Protein AF-0000000087712254 (afdb_homodimer)

Solvent-accessible surface area (backbone atoms only — not comparable to full-atom values): 21697 Å² total; per-residue (Å²): 133,68,44,26,31,34,38,36,30,29,42,37,65,86,37,57,53,51,75,35,58,58,51,34,36,50,79,42,80,48,72,35,73,93,77,46,25,26,42,35,31,36,40,22,70,47,82,65,52,58,65,54,40,65,71,26,87,42,35,74,44,71,76,46,76,45,76,54,97,73,36,28,36,37,35,32,30,32,42,21,80,86,30,69,67,42,52,44,53,74,66,67,44,48,76,56,44,41,36,32,46,71,20,24,42,33,41,30,33,37,43,41,70,82,52,44,62,58,50,53,54,56,49,48,74,49,22,50,72,74,46,78,47,75,43,81,47,73,92,75,72,52,81,64,52,72,66,23,47,49,43,48,52,47,38,67,72,56,32,45,48,40,87,78,56,71,41,53,66,57,60,56,10,56,75,72,69,48,52,47,68,57,40,50,51,36,41,35,50,40,46,42,40,45,50,51,35,42,69,73,56,41,98,116,134,67,42,25,31,34,38,35,31,29,43,38,65,85,36,59,54,51,75,34,59,57,50,35,36,52,79,42,77,47,74,35,73,94,75,46,25,25,40,37,31,33,39,23,68,47,83,63,52,58,66,55,40,66,70,26,87,43,34,74,44,71,77,48,76,46,76,54,96,74,36,29,37,36,35,32,30,30,42,21,82,86,30,69,68,42,53,43,53,75,66,67,43,49,76,55,45,40,37,32,46,71,19,24,42,34,41,31,32,36,42,40,70,84,51,46,61,58,52,51,55,57,47,48,73,48,22,51,71,74,45,78,46,75,44,80,49,74,93,75,73,53,80,63,51,72,66,23,45,50,45,48,52,47,35,68,71,55,31,45,50,40,86,78,56,72,40,54,66,58,58,55,11,57,75,73,70,46,50,47,67,56,41,52,50,35,40,36,50,39,47,40,37,46,50,54,34,42,69,74,55,41,98,115

Structure (mmCIF, N/CA/C/O backbone):
data_AF-0000000087712254-model_v1
#
loop_
_entity.id
_entity.type
_entity.pdbx_description
1 polymer 'Bacterio-opsin activator'
#
loop_
_atom_site.group_PDB
_atom_site.id
_atom_site.type_symbol
_atom_site.label_atom_id
_atom_site.label_alt_id
_atom_site.label_comp_id
_atom_site.label_asym_id
_atom_site.label_entity_id
_atom_site.label_seq_id
_atom_site.pdbx_PDB_ins_code
_atom_site.Cartn_x
_atom_site.Cartn_y
_atom_site.Cartn_z
_atom_site.occupancy
_atom_site.B_iso_or_equiv
_atom_site.auth_seq_id
_atom_site.auth_comp_id
_atom_site.auth_asym_id
_atom_site.auth_atom_id
_atom_site.pdbx_PDB_model_num
ATOM 1 N N . MET A 1 1 ? 10.984 2.244 -22.719 1 64.81 1 MET A N 1
ATOM 2 C CA . MET A 1 1 ? 9.648 2.781 -22.969 1 64.81 1 MET A CA 1
ATOM 3 C C . MET A 1 1 ? 9.031 3.336 -21.688 1 64.81 1 MET A C 1
ATOM 5 O O . MET A 1 1 ? 9.32 2.85 -20.594 1 64.81 1 MET A O 1
ATOM 9 N N . ALA A 1 2 ? 8.172 4.387 -21.719 1 84.12 2 ALA A N 1
ATOM 10 C CA . ALA A 1 2 ? 7.629 5.102 -20.578 1 84.12 2 ALA A CA 1
ATOM 11 C C . ALA A 1 2 ? 6.488 4.316 -19.938 1 84.12 2 ALA A C 1
ATOM 13 O O . ALA A 1 2 ? 5.684 3.695 -20.625 1 84.12 2 ALA A O 1
ATOM 14 N N . LEU A 1 3 ? 6.551 4.125 -18.641 1 92.25 3 LEU A N 1
ATOM 15 C CA . LEU A 1 3 ? 5.469 3.482 -17.906 1 92.25 3 LEU A CA 1
ATOM 16 C C . LEU A 1 3 ? 4.227 4.371 -17.891 1 92.25 3 LEU A C 1
ATOM 18 O O . LEU A 1 3 ? 4.336 5.598 -17.844 1 92.25 3 LEU A O 1
ATOM 22 N N . LYS A 1 4 ? 3.135 3.672 -18 1 96 4 LYS A N 1
ATOM 23 C CA . LYS A 1 4 ? 1.848 4.359 -17.953 1 96 4 LYS A CA 1
ATOM 24 C C . LYS A 1 4 ? 1.026 3.891 -16.75 1 96 4 LYS A C 1
ATOM 26 O O . LYS A 1 4 ? 0.985 2.695 -16.453 1 96 4 LYS A O 1
ATOM 31 N N . ARG A 1 5 ? 0.527 4.875 -16.094 1 96.31 5 ARG A N 1
ATOM 32 C CA . ARG A 1 5 ? -0.519 4.613 -15.109 1 96.31 5 ARG A CA 1
ATOM 33 C C . ARG A 1 5 ? -1.899 4.652 -15.75 1 96.31 5 ARG A C 1
ATOM 35 O O . ARG A 1 5 ? -2.275 5.648 -16.375 1 96.31 5 ARG A O 1
ATOM 42 N N . VAL A 1 6 ? -2.635 3.578 -15.602 1 97.62 6 VAL A N 1
ATOM 43 C CA . VAL A 1 6 ? -3.936 3.447 -16.25 1 97.62 6 VAL A CA 1
ATOM 44 C C . VAL A 1 6 ? -5.016 3.189 -15.203 1 97.62 6 VAL A C 1
ATOM 46 O O . VAL A 1 6 ? -4.828 2.371 -14.297 1 97.62 6 VAL A O 1
ATOM 49 N N . THR A 1 7 ? -6.043 3.934 -15.219 1 97.69 7 THR A N 1
ATOM 50 C CA . THR A 1 7 ? -7.242 3.645 -14.445 1 97.69 7 THR A CA 1
ATOM 51 C C . THR A 1 7 ? -8.398 3.254 -15.359 1 97.69 7 THR A C 1
ATOM 53 O O . THR A 1 7 ? -8.734 3.992 -16.281 1 97.69 7 THR A O 1
ATOM 56 N N . VAL A 1 8 ? -9.016 2.127 -15.078 1 98.44 8 VAL A N 1
ATOM 57 C CA . VAL A 1 8 ? -10.102 1.626 -15.906 1 98.44 8 VAL A CA 1
ATOM 58 C C . VAL A 1 8 ? -11.328 1.351 -15.047 1 98.44 8 VAL A C 1
ATOM 60 O O . VAL A 1 8 ? -11.219 0.774 -13.961 1 98.44 8 VAL A O 1
ATOM 63 N N . GLY A 1 9 ? -12.422 1.86 -15.445 1 97.69 9 GLY A N 1
ATOM 64 C CA . GLY A 1 9 ? -13.711 1.462 -14.891 1 97.69 9 GLY A CA 1
ATOM 65 C C . GLY A 1 9 ? -14.367 0.339 -15.672 1 97.69 9 GLY A C 1
ATOM 66 O O . GLY A 1 9 ? -14.445 0.39 -16.906 1 97.69 9 GLY A O 1
ATOM 67 N N . VAL A 1 10 ? -14.812 -0.698 -14.992 1 97.75 10 VAL A N 1
ATOM 68 C CA . VAL A 1 10 ? -15.398 -1.867 -15.641 1 97.75 10 VAL A CA 1
ATOM 69 C C . VAL A 1 10 ? -16.719 -2.225 -14.961 1 97.75 10 VAL A C 1
ATOM 71 O O . VAL A 1 10 ? -16.781 -2.34 -13.734 1 97.75 10 VAL A O 1
ATOM 74 N N . ARG A 1 11 ? -17.75 -2.293 -15.727 1 96.44 11 ARG A N 1
ATOM 75 C CA . ARG A 1 11 ? -18.969 -2.973 -15.273 1 96.44 11 ARG A CA 1
ATOM 76 C C . ARG A 1 11 ? -18.875 -4.477 -15.508 1 96.44 11 ARG A C 1
ATOM 78 O O . ARG A 1 11 ? -19.141 -4.953 -16.609 1 96.44 11 ARG A O 1
ATOM 85 N N . HIS A 1 12 ? -18.359 -5.137 -14.492 1 95.75 12 HIS A N 1
ATOM 86 C CA . HIS A 1 12 ? -18.031 -6.551 -14.578 1 95.75 12 HIS A CA 1
ATOM 87 C C . HIS A 1 12 ? -19.25 -7.426 -14.328 1 95.75 12 HIS A C 1
ATOM 89 O O . HIS A 1 12 ? -19.719 -7.547 -13.195 1 95.75 12 HIS A O 1
ATOM 95 N N . GLU A 1 13 ? -19.672 -8.023 -15.32 1 84.38 13 GLU A N 1
ATOM 96 C CA . GLU A 1 13 ? -20.875 -8.844 -15.25 1 84.38 13 GLU A CA 1
ATOM 97 C C . GLU A 1 13 ? -20.625 -10.125 -14.445 1 84.38 13 GLU A C 1
ATOM 99 O O . GLU A 1 13 ? -19.578 -10.742 -14.562 1 84.38 13 GLU A O 1
ATOM 104 N N . GLY A 1 14 ? -21.641 -10.484 -13.664 1 86.19 14 GLY A N 1
ATOM 105 C CA . GLY A 1 14 ? -21.547 -11.719 -12.914 1 86.19 14 GLY A CA 1
ATOM 106 C C . GLY A 1 14 ? -20.625 -11.609 -11.703 1 86.19 14 GLY A C 1
ATOM 107 O O . GLY A 1 14 ? -20.141 -12.617 -11.188 1 86.19 14 GLY A O 1
ATOM 108 N N . CYS A 1 15 ? -20.344 -10.477 -11.305 1 91.75 15 CYS A N 1
ATOM 109 C CA . CYS A 1 15 ? -19.484 -10.203 -10.164 1 91.75 15 CYS A CA 1
ATOM 110 C C . CYS A 1 15 ? -20.281 -9.562 -9.023 1 91.75 15 CYS A C 1
ATOM 112 O O . CYS A 1 15 ? -21.266 -8.883 -9.266 1 91.75 15 CYS A O 1
ATOM 114 N N . TRP A 1 16 ? -19.844 -9.836 -7.844 1 90.88 16 TRP A N 1
ATOM 115 C CA . TRP A 1 16 ? -20.547 -9.32 -6.676 1 90.88 16 TRP A CA 1
ATOM 116 C C . TRP A 1 16 ? -20.562 -7.793 -6.684 1 90.88 16 TRP A C 1
ATOM 118 O O . TRP A 1 16 ? -21.469 -7.176 -6.098 1 90.88 16 TRP A O 1
ATOM 128 N N . THR A 1 17 ? -19.609 -7.199 -7.328 1 90.88 17 THR A N 1
ATOM 129 C CA . THR A 1 17 ? -19.484 -5.746 -7.332 1 90.88 17 THR A CA 1
ATOM 130 C C . THR A 1 17 ? -20.688 -5.105 -8.031 1 90.88 17 THR A C 1
ATOM 132 O O . THR A 1 17 ? -21.031 -3.957 -7.758 1 90.88 17 THR A O 1
ATOM 135 N N . SER A 1 18 ? -21.25 -5.762 -8.953 1 86.75 18 SER A N 1
ATOM 136 C CA . SER A 1 18 ? -22.375 -5.211 -9.703 1 86.75 18 SER A CA 1
ATOM 137 C C . SER A 1 18 ? -23.594 -5 -8.797 1 86.75 18 SER A C 1
ATOM 139 O O . SER A 1 18 ? -24.469 -4.207 -9.117 1 86.75 18 SER A O 1
ATOM 141 N N . GLU A 1 19 ? -23.547 -5.594 -7.645 1 77.69 19 GLU A N 1
ATOM 142 C CA . GLU A 1 19 ? -24.703 -5.559 -6.742 1 77.69 19 GLU A CA 1
ATOM 143 C C . GLU A 1 19 ? -24.484 -4.562 -5.609 1 77.69 19 GLU A C 1
ATOM 145 O O . GLU A 1 19 ? -25.375 -4.344 -4.785 1 77.69 19 GLU A O 1
ATOM 150 N N . VAL A 1 20 ? -23.359 -4.082 -5.586 1 76.88 20 VAL A N 1
ATOM 151 C CA . VAL A 1 20 ? -23 -3.217 -4.465 1 76.88 20 VAL A CA 1
ATOM 152 C C . VAL A 1 20 ? -22.906 -1.769 -4.938 1 76.88 20 VAL A C 1
ATOM 154 O O . VAL A 1 20 ? -22.062 -1.443 -5.789 1 76.88 20 VAL A O 1
ATOM 157 N N . LYS A 1 21 ? -23.797 -1.007 -4.414 1 77.62 21 LYS A N 1
ATOM 158 C CA . LYS A 1 21 ? -23.812 0.397 -4.812 1 77.62 21 LYS A CA 1
ATOM 159 C C . LYS A 1 21 ? -22.891 1.231 -3.936 1 77.62 21 LYS A C 1
ATOM 161 O O . LYS A 1 21 ? -22.422 2.293 -4.352 1 77.62 21 LYS A O 1
ATOM 166 N N . ASP A 1 22 ? -22.656 0.591 -2.74 1 79.31 22 ASP A N 1
ATOM 167 C CA . ASP A 1 22 ? -21.812 1.324 -1.803 1 79.31 22 ASP A CA 1
ATOM 168 C C . ASP A 1 22 ? -20.344 1.242 -2.207 1 79.31 22 ASP A C 1
ATOM 170 O O . ASP A 1 22 ? -19.922 0.281 -2.855 1 79.31 22 ASP A O 1
ATOM 174 N N . GLY A 1 23 ? -19.625 2.199 -1.863 1 88.19 23 GLY A N 1
ATOM 175 C CA . GLY A 1 23 ? -18.219 2.24 -2.207 1 88.19 23 GLY A CA 1
ATOM 176 C C . GLY A 1 23 ? -17.375 1.323 -1.348 1 88.19 23 GLY A C 1
ATOM 177 O O . GLY A 1 23 ? -17.609 1.182 -0.148 1 88.19 23 GLY A O 1
ATOM 178 N N . THR A 1 24 ? -16.531 0.569 -1.993 1 92.31 24 THR A N 1
ATOM 179 C CA . THR A 1 24 ? -15.547 -0.24 -1.296 1 92.31 24 THR A CA 1
ATOM 180 C C . THR A 1 24 ? -14.133 0.095 -1.782 1 92.31 24 THR A C 1
ATOM 182 O O . THR A 1 24 ? -13.961 0.622 -2.883 1 92.31 24 THR A O 1
ATOM 185 N N . VAL A 1 25 ? -13.203 -0.109 -0.944 1 93.25 25 VAL A N 1
ATOM 186 C CA . VAL A 1 25 ? -11.797 0.022 -1.313 1 93.25 25 VAL A CA 1
ATOM 187 C C . VAL A 1 25 ? -11.039 -1.251 -0.938 1 93.25 25 VAL A C 1
ATOM 189 O O . VAL A 1 25 ? -11.172 -1.749 0.183 1 93.25 25 VAL A O 1
ATOM 192 N N . THR A 1 26 ? -10.336 -1.781 -1.934 1 94.75 26 THR A N 1
ATOM 193 C CA . THR A 1 26 ? -9.453 -2.906 -1.646 1 94.75 26 THR A CA 1
ATOM 194 C C . THR A 1 26 ? -8.164 -2.428 -0.984 1 94.75 26 THR A C 1
ATOM 196 O O . THR A 1 26 ? -7.441 -1.603 -1.546 1 94.75 26 THR A O 1
ATOM 199 N N . ILE A 1 27 ? -7.879 -2.975 0.172 1 92.06 27 ILE A N 1
ATOM 200 C CA . ILE A 1 27 ? -6.719 -2.455 0.891 1 92.06 27 ILE A CA 1
ATOM 201 C C . ILE A 1 27 ? -5.566 -3.453 0.804 1 92.06 27 ILE A C 1
ATOM 203 O O . ILE A 1 27 ? -4.418 -3.113 1.095 1 92.06 27 ILE A O 1
ATOM 207 N N . ASN A 1 28 ? -5.898 -4.672 0.463 1 93.19 28 ASN A N 1
ATOM 208 C CA . ASN A 1 28 ? -4.906 -5.703 0.186 1 93.19 28 ASN A CA 1
ATOM 209 C C . ASN A 1 28 ? -5.422 -6.719 -0.83 1 93.19 28 ASN A C 1
ATOM 211 O O . ASN A 1 28 ? -6.613 -7.039 -0.846 1 93.19 28 ASN A O 1
ATOM 215 N N . LEU A 1 29 ? -4.539 -7.141 -1.663 1 96.56 29 LEU A N 1
ATOM 216 C CA . LEU A 1 29 ? -4.875 -8.117 -2.689 1 96.56 29 LEU A CA 1
ATOM 217 C C . LEU A 1 29 ? -3.729 -9.102 -2.898 1 96.56 29 LEU A C 1
ATOM 219 O O . LEU A 1 29 ? -2.586 -8.695 -3.113 1 96.56 29 LEU A O 1
ATOM 223 N N . GLU A 1 30 ? -4 -10.344 -2.715 1 96.62 30 GLU A N 1
ATOM 224 C CA . GLU A 1 30 ? -3.066 -11.422 -3.033 1 96.62 30 GLU A CA 1
ATOM 225 C C . GLU A 1 30 ? -3.693 -12.438 -3.986 1 96.62 30 GLU A C 1
ATOM 227 O O . GLU A 1 30 ? -4.84 -12.844 -3.799 1 96.62 30 GLU A O 1
ATOM 232 N N . VAL A 1 31 ? -2.941 -12.82 -4.984 1 97.38 31 VAL A N 1
ATOM 233 C CA . VAL A 1 31 ? -3.477 -13.695 -6.02 1 97.38 31 VAL A CA 1
ATOM 234 C C . VAL A 1 31 ? -2.854 -15.086 -5.895 1 97.38 31 VAL A C 1
ATOM 236 O O . VAL A 1 31 ? -1.631 -15.211 -5.785 1 97.38 31 VAL A O 1
ATOM 239 N N . TYR A 1 32 ? -3.709 -16.094 -5.863 1 97.38 32 TYR A N 1
ATOM 240 C CA . TYR A 1 32 ? -3.305 -17.484 -5.793 1 97.38 32 TYR A CA 1
ATOM 241 C C . TYR A 1 32 ? -3.879 -18.281 -6.961 1 97.38 32 TYR A C 1
ATOM 243 O O . TYR A 1 32 ? -4.816 -19.062 -6.789 1 97.38 32 TYR A O 1
ATOM 251 N N . PRO A 1 33 ? -3.176 -18.141 -8.062 1 96.12 33 PRO A N 1
ATOM 252 C CA . PRO A 1 33 ? -3.73 -18.797 -9.242 1 96.12 33 PRO A CA 1
ATOM 253 C C . PRO A 1 33 ? -3.793 -20.312 -9.102 1 96.12 33 PRO A C 1
ATOM 255 O O . PRO A 1 33 ? -4.762 -20.938 -9.539 1 96.12 33 PRO A O 1
ATOM 258 N N . ASP A 1 34 ? -2.85 -20.922 -8.484 1 93.69 34 ASP A N 1
ATOM 259 C CA . ASP A 1 34 ? -2.775 -22.375 -8.336 1 93.69 34 ASP A CA 1
ATOM 260 C C . ASP A 1 34 ? -3.895 -22.891 -7.441 1 93.69 34 ASP A C 1
ATOM 262 O O . ASP A 1 34 ? -4.266 -24.062 -7.52 1 93.69 34 ASP A O 1
ATOM 266 N N . ARG A 1 35 ? -4.426 -22 -6.652 1 95.94 35 ARG A N 1
ATOM 267 C CA . ARG A 1 35 ? -5.504 -22.391 -5.746 1 95.94 35 ARG A CA 1
ATOM 268 C C . ARG A 1 35 ? -6.859 -21.938 -6.277 1 95.94 35 ARG A C 1
ATOM 270 O O . ARG A 1 35 ? -7.895 -22.234 -5.68 1 95.94 35 ARG A O 1
ATOM 277 N N . GLY A 1 36 ? -6.832 -21.188 -7.324 1 96.94 36 GLY A N 1
ATOM 278 C CA . GLY A 1 36 ? -8.047 -20.797 -8.023 1 96.94 36 GLY A CA 1
ATOM 279 C C . GLY A 1 36 ? -8.758 -19.625 -7.379 1 96.94 36 GLY A C 1
ATOM 280 O O . GLY A 1 36 ? -9.953 -19.422 -7.598 1 96.94 36 GLY A O 1
ATOM 281 N N . TYR A 1 37 ? -8.016 -18.891 -6.492 1 97.88 37 TYR A N 1
ATOM 282 C CA . TYR A 1 37 ? -8.688 -17.766 -5.875 1 97.88 37 TYR A CA 1
ATOM 283 C C . TYR A 1 37 ? -7.719 -16.609 -5.645 1 97.88 37 TYR A C 1
ATOM 285 O O . TYR A 1 37 ? -6.52 -16.75 -5.887 1 97.88 37 TYR A O 1
ATOM 293 N N . LEU A 1 38 ? -8.227 -15.508 -5.41 1 97.75 38 LEU A N 1
ATOM 294 C CA . LEU A 1 38 ? -7.492 -14.375 -4.855 1 97.75 38 LEU A CA 1
ATOM 295 C C . LEU A 1 38 ? -8.07 -13.961 -3.504 1 97.75 38 LEU A C 1
ATOM 297 O O . LEU A 1 38 ? -9.258 -14.164 -3.242 1 97.75 38 LEU A O 1
ATOM 301 N N . ARG A 1 39 ? -7.273 -13.516 -2.695 1 97.19 39 ARG A N 1
ATOM 302 C CA . ARG A 1 39 ? -7.684 -13.047 -1.377 1 97.19 39 ARG A CA 1
ATOM 303 C C . ARG A 1 39 ? -7.637 -11.523 -1.298 1 97.19 39 ARG A C 1
ATOM 305 O O . ARG A 1 39 ? -6.621 -10.914 -1.638 1 97.19 39 ARG A O 1
ATOM 312 N N . SER A 1 40 ? -8.719 -10.93 -0.898 1 96.19 40 SER A N 1
ATOM 313 C CA . SER A 1 40 ? -8.812 -9.477 -0.805 1 96.19 40 SER A CA 1
ATOM 314 C C . SER A 1 40 ? -9.281 -9.039 0.577 1 96.19 40 SER A C 1
ATOM 316 O O . SER A 1 40 ? -10.102 -9.719 1.201 1 96.19 40 SER A O 1
ATOM 318 N N . TRP A 1 41 ? -8.688 -7.977 0.993 1 93.69 41 TRP A N 1
ATOM 319 C CA . TRP A 1 41 ? -9.219 -7.211 2.117 1 93.69 41 TRP A CA 1
ATOM 320 C C . TRP A 1 41 ? -9.891 -5.93 1.638 1 93.69 41 TRP A C 1
ATOM 322 O O . TRP A 1 41 ? -9.289 -5.133 0.919 1 93.69 41 TRP A O 1
ATOM 332 N N . LEU A 1 42 ? -11.148 -5.742 1.949 1 93 42 LEU A N 1
ATOM 333 C CA . LEU A 1 42 ? -11.875 -4.559 1.509 1 93 42 LEU A CA 1
ATOM 334 C C . LEU A 1 42 ? -12.461 -3.805 2.699 1 93 42 LEU A C 1
ATOM 336 O O . LEU A 1 42 ? -12.711 -4.398 3.752 1 93 42 LEU A O 1
ATOM 340 N N . ILE A 1 43 ? -12.562 -2.525 2.514 1 90.88 43 ILE A N 1
ATOM 341 C CA . ILE A 1 43 ? -13.258 -1.686 3.48 1 90.88 43 ILE A CA 1
ATOM 342 C C . ILE A 1 43 ? -14.492 -1.068 2.83 1 90.88 43 ILE A C 1
ATOM 344 O O . ILE A 1 43 ? -14.453 -0.666 1.664 1 90.88 43 ILE A O 1
ATOM 348 N N . SER A 1 44 ? -15.523 -1.078 3.557 1 89.12 44 SER A N 1
ATOM 349 C CA . SER A 1 44 ? -16.781 -0.511 3.061 1 89.12 44 SER A CA 1
ATOM 350 C C . SER A 1 44 ? -17.531 0.213 4.168 1 89.12 44 SER A C 1
ATOM 352 O O . SER A 1 44 ? -17.406 -0.133 5.344 1 89.12 44 SER A O 1
ATOM 354 N N . SER A 1 45 ? -18.297 1.197 3.766 1 79 45 SER A N 1
ATOM 355 C CA . SER A 1 45 ? -19.172 1.855 4.723 1 79 45 SER A CA 1
ATOM 356 C C . SER A 1 45 ? -20.516 1.138 4.824 1 79 45 SER A C 1
ATOM 358 O O . SER A 1 45 ? -21.344 1.467 5.68 1 79 45 SER A O 1
ATOM 360 N N . SER A 1 46 ? -20.656 0.203 4.047 1 78.12 46 SER A N 1
ATOM 361 C CA . SER A 1 46 ? -21.938 -0.501 4.023 1 78.12 46 SER A CA 1
ATOM 362 C C . SER A 1 46 ? -21.891 -1.749 4.898 1 78.12 46 SER A C 1
ATOM 364 O O . SER A 1 46 ? -20.953 -2.531 4.832 1 78.12 46 SER A O 1
ATOM 366 N N . ARG A 1 47 ? -22.953 -1.931 5.633 1 74.75 47 ARG A N 1
ATOM 367 C CA . ARG A 1 47 ? -23.078 -3.098 6.504 1 74.75 47 ARG A CA 1
ATOM 368 C C . ARG A 1 47 ? -23.719 -4.266 5.766 1 74.75 47 ARG A C 1
ATOM 370 O O . ARG A 1 47 ? -23.656 -5.406 6.227 1 74.75 47 ARG A O 1
ATOM 377 N N . GLU A 1 48 ? -24.312 -4.066 4.66 1 77.12 48 GLU A N 1
ATOM 378 C CA . GLU A 1 48 ? -25.062 -5.109 3.949 1 77.12 48 GLU A CA 1
ATOM 379 C C . GLU A 1 48 ? -24.141 -5.883 3 1 77.12 48 GLU A C 1
ATOM 381 O O . GLU A 1 48 ? -24.562 -6.871 2.396 1 77.12 48 GLU A O 1
ATOM 386 N N . LEU A 1 49 ? -22.953 -5.484 2.93 1 82.69 49 LEU A N 1
ATOM 387 C CA . LEU A 1 49 ? -22.031 -6.039 1.948 1 82.69 49 LEU A CA 1
ATOM 388 C C . LEU A 1 49 ? -21.75 -7.508 2.236 1 82.69 49 LEU A C 1
ATOM 390 O O . LEU A 1 49 ? -21.703 -8.328 1.317 1 82.69 49 LEU A O 1
ATOM 394 N N . ARG A 1 50 ? -21.781 -7.805 3.422 1 82.44 50 ARG A N 1
ATOM 395 C CA . ARG A 1 50 ? -21.422 -9.156 3.836 1 82.44 50 ARG A CA 1
ATOM 396 C C . ARG A 1 50 ? -22.391 -10.18 3.262 1 82.44 50 ARG A C 1
ATOM 398 O O . ARG A 1 50 ? -21.984 -11.18 2.67 1 82.44 50 ARG A O 1
ATOM 405 N N . THR A 1 51 ? -23.641 -9.945 3.469 1 82 51 THR A N 1
ATOM 406 C CA . THR A 1 51 ? -24.656 -10.906 3.037 1 82 51 THR A CA 1
ATOM 407 C C . THR A 1 51 ? -24.641 -11.062 1.521 1 82 51 THR A C 1
ATOM 409 O O . THR A 1 51 ? -24.688 -12.18 1.006 1 82 51 THR A O 1
ATOM 412 N N . LYS A 1 52 ? -24.469 -10.016 0.883 1 83.12 52 LYS A N 1
ATOM 413 C CA . LYS A 1 52 ? -24.453 -10.039 -0.577 1 83.12 52 LYS A CA 1
ATOM 414 C C . LYS A 1 52 ? -23.25 -10.812 -1.104 1 83.12 52 LYS A C 1
ATOM 416 O O . LYS A 1 52 ? -23.359 -11.578 -2.061 1 83.12 52 LYS A O 1
ATOM 421 N N . MET A 1 53 ? -22.188 -10.664 -0.465 1 86.12 53 MET A N 1
ATOM 422 C CA . MET A 1 53 ? -20.953 -11.312 -0.908 1 86.12 53 MET A CA 1
ATOM 423 C C . MET A 1 53 ? -21 -12.812 -0.601 1 86.12 53 MET A C 1
ATOM 425 O O . MET A 1 53 ? -20.609 -13.625 -1.435 1 86.12 53 MET A O 1
ATOM 429 N N . ARG A 1 54 ? -21.516 -13.141 0.474 1 87.12 54 ARG A N 1
ATOM 430 C CA . ARG A 1 54 ? -21.516 -14.539 0.912 1 87.12 54 ARG A CA 1
ATOM 431 C C . ARG A 1 54 ? -22.328 -15.406 -0.042 1 87.12 54 ARG A C 1
ATOM 433 O O . ARG A 1 54 ? -22.016 -16.578 -0.238 1 87.12 54 ARG A O 1
ATOM 440 N N . GLU A 1 55 ? -23.25 -14.828 -0.655 1 88 55 GLU A N 1
ATOM 441 C CA . GLU A 1 55 ? -24.172 -15.609 -1.467 1 88 55 GLU A CA 1
ATOM 442 C C . GLU A 1 55 ? -23.812 -15.539 -2.945 1 88 55 GLU A C 1
ATOM 444 O O . GLU A 1 55 ? -24.391 -16.25 -3.768 1 88 55 GLU A O 1
ATOM 449 N N . HIS A 1 56 ? -22.891 -14.805 -3.205 1 91.94 56 HIS A N 1
ATOM 450 C CA . HIS A 1 56 ? -22.594 -14.594 -4.617 1 91.94 56 HIS A CA 1
ATOM 451 C C . HIS A 1 56 ? -21.641 -15.672 -5.145 1 91.94 56 HIS A C 1
ATOM 453 O O . HIS A 1 56 ? -20.703 -16.047 -4.457 1 91.94 56 HIS A O 1
ATOM 459 N N . LYS A 1 57 ? -21.766 -16.047 -6.367 1 92.31 57 LYS A N 1
ATOM 460 C CA . LYS A 1 57 ? -21.031 -17.141 -6.973 1 92.31 57 LYS A CA 1
ATOM 461 C C . LYS A 1 57 ? -19.562 -16.766 -7.191 1 92.31 57 LYS A C 1
ATOM 463 O O . LYS A 1 57 ? -18.703 -17.641 -7.246 1 92.31 57 LYS A O 1
ATOM 468 N N . SER A 1 58 ? -19.234 -15.523 -7.32 1 93.62 58 SER A N 1
ATOM 469 C CA . SER A 1 58 ? -17.859 -15.086 -7.59 1 93.62 58 SER A CA 1
ATOM 470 C C . SER A 1 58 ? -17.047 -15.016 -6.309 1 93.62 58 SER A C 1
ATOM 472 O O . SER A 1 58 ? -15.828 -14.789 -6.355 1 93.62 58 SER A O 1
ATOM 474 N N . VAL A 1 59 ? -17.734 -15.25 -5.18 1 95.69 59 VAL A N 1
ATOM 475 C CA . VAL A 1 59 ? -17.047 -15.258 -3.889 1 95.69 59 VAL A CA 1
ATOM 476 C C . VAL A 1 59 ? -16.938 -16.688 -3.369 1 95.69 59 VAL A C 1
ATOM 478 O O . VAL A 1 59 ? -17.953 -17.375 -3.193 1 95.69 59 VAL A O 1
ATOM 481 N N . ARG A 1 60 ? -15.789 -17.125 -3.172 1 96.31 60 ARG A N 1
ATOM 482 C CA . ARG A 1 60 ? -15.578 -18.484 -2.688 1 96.31 60 ARG A CA 1
ATOM 483 C C . ARG A 1 60 ? -15.883 -18.578 -1.196 1 96.31 60 ARG A C 1
ATOM 485 O O . ARG A 1 60 ? -16.484 -19.562 -0.75 1 96.31 60 ARG A O 1
ATOM 492 N N . LYS A 1 61 ? -15.445 -17.578 -0.426 1 95.75 61 LYS A N 1
ATOM 493 C CA . LYS A 1 61 ? -15.57 -17.641 1.027 1 95.75 61 LYS A CA 1
ATOM 494 C C . LYS A 1 61 ? -15.32 -16.266 1.661 1 95.75 61 LYS A C 1
ATOM 496 O O . LYS A 1 61 ? -14.422 -15.539 1.232 1 95.75 61 LYS A O 1
ATOM 501 N N . VAL A 1 62 ? -16.094 -15.938 2.637 1 94.5 62 VAL A N 1
ATOM 502 C CA . VAL A 1 62 ? -15.789 -14.805 3.508 1 94.5 62 VAL A CA 1
ATOM 503 C C . VAL A 1 62 ? -15.094 -15.297 4.777 1 94.5 62 VAL A C 1
ATOM 505 O O . VAL A 1 62 ? -15.711 -15.969 5.609 1 94.5 62 VAL A O 1
ATOM 508 N N . ASN A 1 63 ? -13.789 -14.922 4.895 1 93.31 63 ASN A N 1
ATOM 509 C CA . ASN A 1 63 ? -12.984 -15.422 6 1 93.31 63 ASN A CA 1
ATOM 510 C C . ASN A 1 63 ? -13.297 -14.695 7.305 1 93.31 63 ASN A C 1
ATOM 512 O O . ASN A 1 63 ? -13.391 -15.328 8.359 1 93.31 63 ASN A O 1
ATOM 516 N N . ARG A 1 64 ? -13.375 -13.43 7.273 1 92.06 64 ARG A N 1
ATOM 517 C CA . ARG A 1 64 ? -13.547 -12.617 8.469 1 92.06 64 ARG A CA 1
ATOM 518 C C . ARG A 1 64 ? -14.297 -11.328 8.156 1 92.06 64 ARG A C 1
ATOM 520 O O . ARG A 1 64 ? -14.227 -10.82 7.031 1 92.06 64 ARG A O 1
ATOM 527 N N . VAL A 1 65 ? -15.008 -10.828 9.109 1 90.19 65 VAL A N 1
ATOM 528 C CA . VAL A 1 65 ? -15.695 -9.539 9.055 1 90.19 65 VAL A CA 1
ATOM 529 C C . VAL A 1 65 ? -15.406 -8.742 10.328 1 90.19 65 VAL A C 1
ATOM 531 O O . VAL A 1 65 ? -15.586 -9.25 11.438 1 90.19 65 VAL A O 1
ATOM 534 N N . TYR A 1 66 ? -14.898 -7.562 10.102 1 85.75 66 TYR A N 1
ATOM 535 C CA . TYR A 1 66 ? -14.68 -6.625 11.203 1 85.75 66 TYR A CA 1
ATOM 536 C C . TYR A 1 66 ? -15.586 -5.406 11.07 1 85.75 66 TYR A C 1
ATOM 538 O O . TYR A 1 66 ? -15.453 -4.633 10.117 1 85.75 66 TYR A O 1
ATOM 546 N N . GLU A 1 67 ? -16.406 -5.25 12.031 1 84.69 67 GLU A N 1
ATOM 547 C CA . GLU A 1 67 ? -17.359 -4.137 11.961 1 84.69 67 GLU A CA 1
ATOM 548 C C . GLU A 1 67 ? -17.016 -3.062 12.992 1 84.69 67 GLU A C 1
ATOM 550 O O . GLU A 1 67 ? -16.766 -3.371 14.156 1 84.69 67 GLU A O 1
ATOM 555 N N . THR A 1 68 ? -16.734 -1.956 12.508 1 77.06 68 THR A N 1
ATOM 556 C CA . THR A 1 68 ? -16.672 -0.791 13.383 1 77.06 68 THR A CA 1
ATOM 557 C C . THR A 1 68 ? -17.906 0.084 13.219 1 77.06 68 THR A C 1
ATOM 559 O O . THR A 1 68 ? -18.812 -0.258 12.461 1 77.06 68 THR A O 1
ATOM 562 N N . ARG A 1 69 ? -17.922 1.151 14.023 1 75.69 69 ARG A N 1
ATOM 563 C CA . ARG A 1 69 ? -19.062 2.072 13.914 1 75.69 69 ARG A CA 1
ATOM 564 C C . ARG A 1 69 ? -19.109 2.713 12.531 1 75.69 69 ARG A C 1
ATOM 566 O O . ARG A 1 69 ? -20.188 2.938 11.984 1 75.69 69 ARG A O 1
ATOM 573 N N . GLU A 1 70 ? -17.922 2.852 11.922 1 74.31 70 GLU A N 1
ATOM 574 C CA . GLU A 1 70 ? -17.875 3.67 10.711 1 74.31 70 GLU A CA 1
ATOM 575 C C . GLU A 1 70 ? -17.656 2.809 9.469 1 74.31 70 GLU A C 1
ATOM 577 O O . GLU A 1 70 ? -17.906 3.256 8.352 1 74.31 70 GLU A O 1
ATOM 582 N N . SER A 1 71 ? -17.188 1.594 9.672 1 82.31 71 SER A N 1
ATOM 583 C CA . SER A 1 71 ? -16.797 0.834 8.484 1 82.31 71 SER A CA 1
ATOM 584 C C . SER A 1 71 ? -16.828 -0.666 8.758 1 82.31 71 SER A C 1
ATOM 586 O O . SER A 1 71 ? -16.875 -1.091 9.914 1 82.31 71 SER A O 1
ATOM 588 N N . THR A 1 72 ? -16.969 -1.355 7.68 1 87.62 72 THR A N 1
ATOM 589 C CA . THR A 1 72 ? -16.828 -2.807 7.711 1 87.62 72 THR A CA 1
ATOM 590 C C . THR A 1 72 ? -15.617 -3.258 6.906 1 87.62 72 THR A C 1
ATOM 592 O O . THR A 1 72 ? -15.406 -2.803 5.781 1 87.62 72 THR A O 1
ATOM 595 N N . LEU A 1 73 ? -14.789 -4.027 7.523 1 89.62 73 LEU A N 1
ATOM 596 C CA . LEU A 1 73 ? -13.648 -4.641 6.852 1 89.62 73 LEU A CA 1
ATOM 597 C C . LEU A 1 73 ? -13.898 -6.125 6.613 1 89.62 73 LEU A C 1
ATOM 599 O O . LEU A 1 73 ? -14.297 -6.848 7.527 1 89.62 73 LEU A O 1
ATOM 603 N N . LEU A 1 74 ? -13.664 -6.512 5.355 1 92.31 74 LEU A N 1
ATOM 604 C CA . LEU A 1 74 ? -13.922 -7.895 4.98 1 92.31 74 LEU A CA 1
ATOM 605 C C . LEU A 1 74 ? -12.656 -8.547 4.426 1 92.31 74 LEU A C 1
ATOM 607 O O . LEU A 1 74 ? -11.953 -7.957 3.609 1 92.31 74 LEU A O 1
ATOM 611 N N . ASP A 1 75 ? -12.328 -9.695 4.957 1 94.69 75 ASP A N 1
ATOM 612 C CA . ASP A 1 75 ? -11.352 -10.633 4.398 1 94.69 75 ASP A CA 1
ATOM 613 C C . ASP A 1 75 ? -12.047 -11.773 3.656 1 94.69 75 ASP A C 1
ATOM 615 O O . ASP A 1 75 ? -12.805 -12.539 4.254 1 94.69 75 ASP A O 1
ATOM 619 N N . PHE A 1 76 ? -11.828 -11.859 2.328 1 95.81 76 PHE A N 1
ATOM 620 C CA . PHE A 1 76 ? -12.602 -12.844 1.585 1 95.81 76 PHE A CA 1
ATOM 621 C C . PHE A 1 76 ? -11.805 -13.375 0.399 1 95.81 76 PHE A C 1
ATOM 623 O O . PHE A 1 76 ? -10.773 -12.805 0.032 1 95.81 76 PHE A O 1
ATOM 630 N N . LEU A 1 77 ? -12.234 -14.477 -0.128 1 97.38 77 LEU A N 1
ATOM 631 C CA . LEU A 1 77 ? -11.656 -15.133 -1.294 1 97.38 77 LEU A CA 1
ATOM 632 C C . LEU A 1 77 ? -12.562 -14.984 -2.51 1 97.38 77 LEU A C 1
ATOM 634 O O . LEU A 1 77 ? -13.734 -15.367 -2.463 1 97.38 77 LEU A O 1
ATOM 638 N N . ASN A 1 78 ? -12.016 -14.422 -3.568 1 96.44 78 ASN A N 1
ATOM 639 C CA . ASN A 1 78 ? -12.695 -14.367 -4.855 1 96.44 78 ASN A CA 1
ATOM 640 C C . ASN A 1 78 ? -12.203 -15.469 -5.797 1 96.44 78 ASN A C 1
ATOM 642 O O . ASN A 1 78 ? -11.047 -15.875 -5.727 1 96.44 78 ASN A O 1
ATOM 646 N N . VAL A 1 79 ? -13.102 -15.797 -6.633 1 96.88 79 VAL A N 1
ATOM 647 C CA . VAL A 1 79 ? -12.703 -16.734 -7.68 1 96.88 79 VAL A CA 1
ATOM 648 C C . VAL A 1 79 ? -11.688 -16.062 -8.602 1 96.88 79 VAL A C 1
ATOM 650 O O . VAL A 1 79 ? -11.844 -14.891 -8.969 1 96.88 79 VAL A O 1
ATOM 653 N N . PHE A 1 80 ? -10.688 -16.844 -8.922 1 97.25 80 PHE A N 1
ATOM 654 C CA . PHE A 1 80 ? -9.594 -16.328 -9.742 1 97.25 80 PHE A CA 1
ATOM 655 C C . PHE A 1 80 ? -10.031 -16.172 -11.195 1 97.25 80 PHE A C 1
ATOM 657 O O . PHE A 1 80 ? -9.898 -15.102 -11.781 1 97.25 80 PHE A O 1
ATOM 664 N N . HIS A 1 81 ? -10.531 -17.234 -11.766 1 95.56 81 HIS A N 1
ATOM 665 C CA . HIS A 1 81 ? -10.883 -17.234 -13.18 1 95.56 81 HIS A CA 1
ATOM 666 C C . HIS A 1 81 ? -12.031 -16.266 -13.469 1 95.56 81 HIS A C 1
ATOM 668 O O . HIS A 1 81 ? -13.047 -16.281 -12.781 1 95.56 81 HIS A O 1
ATOM 674 N N . GLY A 1 82 ? -11.789 -15.414 -14.445 1 95.12 82 GLY A N 1
ATOM 675 C CA . GLY A 1 82 ? -12.82 -14.477 -14.844 1 95.12 82 GLY A CA 1
ATOM 676 C C . GLY A 1 82 ? -12.797 -13.188 -14.047 1 95.12 82 GLY A C 1
ATOM 677 O O . GLY A 1 82 ? -13.633 -12.305 -14.258 1 95.12 82 GLY A O 1
ATOM 678 N N . SER A 1 83 ? -11.914 -13.086 -13.102 1 96.81 83 SER A N 1
ATOM 679 C CA . SER A 1 83 ? -11.82 -11.852 -12.328 1 96.81 83 SER A CA 1
ATOM 680 C C . SER A 1 83 ? -10.922 -10.828 -13.023 1 96.81 83 SER A C 1
ATOM 682 O O . SER A 1 83 ? -10.016 -11.203 -13.773 1 96.81 83 SER A O 1
ATOM 684 N N . VAL A 1 84 ? -11.164 -9.594 -12.758 1 97.75 84 VAL A N 1
ATOM 685 C CA . VAL A 1 84 ? -10.328 -8.531 -13.305 1 97.75 84 VAL A CA 1
ATOM 686 C C . VAL A 1 84 ? -8.922 -8.609 -12.719 1 97.75 84 VAL A C 1
ATOM 688 O O . VAL A 1 84 ? -7.934 -8.516 -13.445 1 97.75 84 VAL A O 1
ATOM 691 N N . ALA A 1 85 ? -8.875 -8.852 -11.398 1 97.69 85 ALA A N 1
ATOM 692 C CA . ALA A 1 85 ? -7.582 -8.984 -10.727 1 97.69 85 ALA A CA 1
ATOM 693 C C . ALA A 1 85 ? -6.766 -10.125 -11.328 1 97.69 85 ALA A C 1
ATOM 695 O O . ALA A 1 85 ? -5.551 -10 -11.508 1 97.69 85 ALA A O 1
ATOM 696 N N . GLY A 1 86 ? -7.434 -11.195 -11.578 1 97.5 86 GLY A N 1
ATOM 697 C CA . GLY A 1 86 ? -6.754 -12.328 -12.195 1 97.5 86 GLY A CA 1
ATOM 698 C C . GLY A 1 86 ? -6.168 -12.008 -13.555 1 97.5 86 GLY A C 1
ATOM 699 O O . GLY A 1 86 ? -5.047 -12.414 -13.859 1 97.5 86 GLY A O 1
ATOM 700 N N . LEU A 1 87 ? -6.91 -11.328 -14.336 1 97.75 87 LEU A N 1
ATOM 701 C CA . LEU A 1 87 ? -6.438 -10.938 -15.664 1 97.75 87 LEU A CA 1
ATOM 702 C C . LEU A 1 87 ? -5.227 -10.008 -15.547 1 97.75 87 LEU A C 1
ATOM 704 O O . LEU A 1 87 ? -4.215 -10.227 -16.219 1 97.75 87 LEU A O 1
ATOM 708 N N . LEU A 1 88 ? -5.297 -9 -14.703 1 98.06 88 LEU A N 1
ATOM 709 C CA . LEU A 1 88 ? -4.199 -8.055 -14.516 1 98.06 88 LEU A CA 1
ATOM 710 C C . LEU A 1 88 ? -2.953 -8.766 -14 1 98.06 88 LEU A C 1
ATOM 712 O O . LEU A 1 88 ? -1.844 -8.492 -14.461 1 98.06 88 LEU A O 1
ATOM 716 N N . TYR A 1 89 ? -3.199 -9.656 -13.07 1 97.56 89 TYR A N 1
ATOM 717 C CA . TYR A 1 89 ? -2.117 -10.477 -12.539 1 97.56 89 TYR A CA 1
ATOM 718 C C . TYR A 1 89 ? -1.438 -11.266 -13.656 1 97.56 89 TYR A C 1
ATOM 720 O O . TYR A 1 89 ? -0.207 -11.305 -13.734 1 97.56 89 TYR A O 1
ATOM 728 N N . SER A 1 90 ? -2.201 -11.883 -14.477 1 96.44 90 SER A N 1
ATOM 729 C CA . SER A 1 90 ? -1.67 -12.719 -15.547 1 96.44 90 SER A CA 1
ATOM 730 C C . SER A 1 90 ? -0.859 -11.898 -16.547 1 96.44 90 SER A C 1
ATOM 732 O O . SER A 1 90 ? 0.06 -12.422 -17.188 1 96.44 90 SER A O 1
ATOM 734 N N . ARG A 1 91 ? -1.166 -10.641 -16.609 1 96.44 91 ARG A N 1
ATOM 735 C CA . ARG A 1 91 ? -0.45 -9.758 -17.531 1 96.44 91 ARG A CA 1
ATOM 736 C C . ARG A 1 91 ? 0.73 -9.086 -16.828 1 96.44 91 ARG A C 1
ATOM 738 O O . ARG A 1 91 ? 1.441 -8.281 -17.438 1 96.44 91 ARG A O 1
ATOM 745 N N . GLU A 1 92 ? 0.956 -9.383 -15.578 1 95.31 92 GLU A N 1
ATOM 746 C CA . GLU A 1 92 ? 2.096 -8.969 -14.766 1 95.31 92 GLU A CA 1
ATOM 747 C C . GLU A 1 92 ? 2.197 -7.445 -14.688 1 95.31 92 GLU A C 1
ATOM 749 O O . GLU A 1 92 ? 3.291 -6.887 -14.773 1 95.31 92 GLU A O 1
ATOM 754 N N . VAL A 1 93 ? 1.028 -6.805 -14.641 1 96.06 93 VAL A N 1
ATOM 755 C CA . VAL A 1 93 ? 1.048 -5.359 -14.438 1 96.06 93 VAL A CA 1
ATOM 756 C C . VAL A 1 93 ? 1.224 -5.047 -12.953 1 96.06 93 VAL A C 1
ATOM 758 O O . VAL A 1 93 ? 1.026 -5.918 -12.102 1 96.06 93 VAL A O 1
ATOM 761 N N . LEU A 1 94 ? 1.688 -3.869 -12.656 1 94.81 94 LEU A N 1
ATOM 762 C CA . LEU A 1 94 ? 1.708 -3.373 -11.281 1 94.81 94 LEU A CA 1
ATOM 763 C C . LEU A 1 94 ? 0.339 -2.838 -10.875 1 94.81 94 LEU A C 1
ATOM 765 O O . LEU A 1 94 ? -0.065 -1.759 -11.312 1 94.81 94 LEU A O 1
ATOM 769 N N . ILE A 1 95 ? -0.334 -3.629 -10.055 1 96.12 95 ILE A N 1
ATOM 770 C CA . ILE A 1 95 ? -1.633 -3.172 -9.578 1 96.12 95 ILE A CA 1
ATOM 771 C C . ILE A 1 95 ? -1.438 -2.158 -8.453 1 96.12 95 ILE A C 1
ATOM 773 O O . ILE A 1 95 ? -0.813 -2.465 -7.434 1 96.12 95 ILE A O 1
ATOM 777 N N . LEU A 1 96 ? -1.99 -0.962 -8.633 1 94.5 96 LEU A N 1
ATOM 778 C CA . LEU A 1 96 ? -1.81 0.106 -7.656 1 94.5 96 LEU A CA 1
ATOM 779 C C . LEU A 1 96 ? -3.012 0.198 -6.719 1 94.5 96 LEU A C 1
ATOM 781 O O . LEU A 1 96 ? -2.875 0.604 -5.562 1 94.5 96 LEU A O 1
ATOM 785 N N . GLY A 1 97 ? -4.184 -0.149 -7.281 1 95.25 97 GLY A N 1
ATOM 786 C CA . GLY A 1 97 ? -5.344 -0.041 -6.41 1 95.25 97 GLY A CA 1
ATOM 787 C C . GLY A 1 97 ? -6.641 -0.428 -7.09 1 95.25 97 GLY A C 1
ATOM 788 O O . GLY A 1 97 ? -6.688 -0.584 -8.312 1 95.25 97 GLY A O 1
ATOM 789 N N . ASN A 1 98 ? -7.648 -0.598 -6.242 1 96.56 98 ASN A N 1
ATOM 790 C CA . ASN A 1 98 ? -8.992 -0.964 -6.684 1 96.56 98 ASN A CA 1
ATOM 791 C C . ASN A 1 98 ? -10.062 -0.404 -5.75 1 96.56 98 ASN A C 1
ATOM 793 O O . ASN A 1 98 ? -9.898 -0.429 -4.527 1 96.56 98 ASN A O 1
ATOM 797 N N . TYR A 1 99 ? -11.07 0.145 -6.344 1 94.69 99 TYR A N 1
ATOM 798 C CA . TYR A 1 99 ? -12.266 0.498 -5.586 1 94.69 99 TYR A CA 1
ATOM 799 C C . TYR A 1 99 ? -13.523 0.274 -6.414 1 94.69 99 TYR A C 1
ATOM 801 O O . TYR A 1 99 ? -13.453 0.139 -7.637 1 94.69 99 TYR A O 1
ATOM 809 N N . ASN A 1 100 ? -14.586 0.109 -5.723 1 94.31 100 ASN A N 1
ATOM 810 C CA . ASN A 1 100 ? -15.875 -0.073 -6.371 1 94.31 100 ASN A CA 1
ATOM 811 C C . ASN A 1 100 ? -16.844 1.063 -6.039 1 94.31 100 ASN A C 1
ATOM 813 O O . ASN A 1 100 ? -16.859 1.557 -4.91 1 94.31 100 ASN A O 1
ATOM 817 N N . ARG A 1 101 ? -17.594 1.398 -7.004 1 91.62 101 ARG A N 1
ATOM 818 C CA . ARG A 1 101 ? -18.625 2.42 -6.832 1 91.62 101 ARG A CA 1
ATOM 819 C C . ARG A 1 101 ? -19.703 2.287 -7.895 1 91.62 101 ARG A C 1
ATOM 821 O O . ARG A 1 101 ? -19.406 2.109 -9.078 1 91.62 101 ARG A O 1
ATOM 828 N N . GLY A 1 102 ? -20.938 2.369 -7.43 1 90.62 102 GLY A N 1
ATOM 829 C CA . GLY A 1 102 ? -22.047 2.389 -8.367 1 90.62 102 GLY A CA 1
ATOM 830 C C . GLY A 1 102 ? -22.125 1.137 -9.219 1 90.62 102 GLY A C 1
ATOM 831 O O . GLY A 1 102 ? -22.422 1.21 -10.414 1 90.62 102 GLY A O 1
ATOM 832 N N . GLY A 1 103 ? -21.672 0.093 -8.695 1 91.5 103 GLY A N 1
ATOM 833 C CA . GLY A 1 103 ? -21.75 -1.172 -9.414 1 91.5 103 GLY A CA 1
ATOM 834 C C . GLY A 1 103 ? -20.594 -1.398 -10.359 1 91.5 103 GLY A C 1
ATOM 835 O O . GLY A 1 103 ? -20.594 -2.352 -11.141 1 91.5 103 GLY A O 1
ATOM 836 N N . GLU A 1 104 ? -19.641 -0.496 -10.305 1 95.38 104 GLU A N 1
ATOM 837 C CA . GLU A 1 104 ? -18.484 -0.591 -11.18 1 95.38 104 GLU A CA 1
ATOM 838 C C . GLU A 1 104 ? -17.203 -0.835 -10.383 1 95.38 104 GLU A C 1
ATOM 840 O O . GLU A 1 104 ? -17.109 -0.428 -9.219 1 95.38 104 GLU A O 1
ATOM 845 N N . GLU A 1 105 ? -16.312 -1.572 -11.031 1 96.69 105 GLU A N 1
ATOM 846 C CA . GLU A 1 105 ? -14.969 -1.745 -10.492 1 96.69 105 GLU A CA 1
ATOM 847 C C . GLU A 1 105 ? -13.984 -0.769 -11.125 1 96.69 105 GLU A C 1
ATOM 849 O O . GLU A 1 105 ? -13.945 -0.628 -12.352 1 96.69 105 GLU A O 1
ATOM 854 N N . PHE A 1 106 ? -13.25 -0.146 -10.328 1 97.12 106 PHE A N 1
ATOM 855 C CA . PHE A 1 106 ? -12.188 0.724 -10.828 1 97.12 106 PHE A CA 1
ATOM 856 C C . PHE A 1 106 ? -10.82 0.179 -10.453 1 97.12 106 PHE A C 1
ATOM 858 O O . PHE A 1 106 ? -10.547 -0.069 -9.273 1 97.12 106 PHE A O 1
ATOM 865 N N . TRP A 1 107 ? -9.984 -0.034 -11.461 1 97.75 107 TRP A N 1
ATOM 866 C CA . TRP A 1 107 ? -8.648 -0.585 -11.273 1 97.75 107 TRP A CA 1
ATOM 867 C C . TRP A 1 107 ? -7.586 0.384 -11.773 1 97.75 107 TRP A C 1
ATOM 869 O O . TRP A 1 107 ? -7.711 0.939 -12.867 1 97.75 107 TRP A O 1
ATOM 879 N N . THR A 1 108 ? -6.625 0.611 -10.977 1 97.25 108 THR A N 1
ATOM 880 C CA . THR A 1 108 ? -5.457 1.388 -11.375 1 97.25 108 THR A CA 1
ATOM 881 C C . THR A 1 108 ? -4.211 0.507 -11.414 1 97.25 108 THR A C 1
ATOM 883 O O . THR A 1 108 ? -3.926 -0.218 -10.461 1 97.25 108 THR A O 1
ATOM 886 N N . PHE A 1 109 ? -3.537 0.561 -12.531 1 97.06 109 PHE A N 1
ATOM 887 C CA . PHE A 1 109 ? -2.35 -0.271 -12.68 1 97.06 109 PHE A CA 1
ATOM 888 C C . PHE A 1 109 ? -1.331 0.404 -13.594 1 97.06 109 PHE A C 1
ATOM 890 O O . PHE A 1 109 ? -1.647 1.388 -14.266 1 97.06 109 PHE A O 1
ATOM 897 N N . VAL A 1 110 ? -0.113 -0.096 -13.508 1 96 110 VAL A N 1
ATOM 898 C CA . VAL A 1 110 ? 0.979 0.426 -14.32 1 96 110 VAL A CA 1
ATOM 899 C C . VAL A 1 110 ? 1.358 -0.594 -15.391 1 96 110 VAL A C 1
ATOM 901 O O . VAL A 1 110 ? 1.521 -1.78 -15.102 1 96 110 VAL A O 1
ATOM 904 N N . THR A 1 111 ? 1.44 -0.14 -16.578 1 96.19 111 THR A N 1
ATOM 905 C CA . THR A 1 111 ? 1.836 -0.967 -17.719 1 96.19 111 THR A CA 1
ATOM 906 C C . THR A 1 111 ? 2.584 -0.139 -18.75 1 96.19 111 THR A C 1
ATO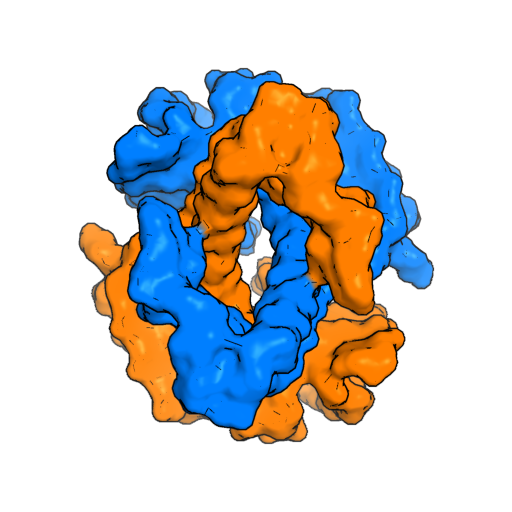M 908 O O . THR A 1 111 ? 2.912 1.024 -18.5 1 96.19 111 THR A O 1
ATOM 911 N N . THR A 1 112 ? 2.971 -0.758 -19.781 1 94 112 THR A N 1
ATOM 912 C CA . THR A 1 112 ? 3.604 -0.045 -20.891 1 94 112 THR A CA 1
ATOM 913 C C . THR A 1 112 ? 2.564 0.38 -21.922 1 94 112 THR A C 1
ATOM 915 O O . THR A 1 112 ? 1.498 -0.23 -22.016 1 94 112 THR A O 1
ATOM 918 N N . GLY A 1 113 ? 2.953 1.421 -22.625 1 90.75 113 GLY A N 1
ATOM 919 C CA . GLY A 1 113 ? 2.061 1.863 -23.672 1 90.75 113 GLY A CA 1
ATOM 920 C C . GLY A 1 113 ? 1.716 0.765 -24.672 1 90.75 113 GLY A C 1
ATOM 921 O O . GLY A 1 113 ? 0.577 0.675 -25.125 1 90.75 113 GLY A O 1
ATOM 922 N N . SER A 1 114 ? 2.611 -0.081 -24.969 1 91.38 114 SER A N 1
ATOM 923 C CA . SER A 1 114 ? 2.416 -1.128 -25.953 1 91.38 114 SER A CA 1
ATOM 924 C C . SER A 1 114 ? 1.496 -2.227 -25.438 1 91.38 114 SER A C 1
ATOM 926 O O . SER A 1 114 ? 0.782 -2.867 -26.203 1 91.38 114 SER A O 1
ATOM 928 N N . ALA A 1 115 ? 1.487 -2.418 -24.125 1 94.56 115 ALA A N 1
ATOM 929 C CA . ALA A 1 115 ? 0.703 -3.506 -23.547 1 94.56 115 ALA A CA 1
ATOM 930 C C . ALA A 1 115 ? -0.711 -3.043 -23.203 1 94.56 115 ALA A C 1
ATOM 932 O O . ALA A 1 115 ? -1.615 -3.865 -23.031 1 94.56 115 ALA A O 1
ATOM 933 N N . MET A 1 116 ? -0.889 -1.795 -23.125 1 94.88 116 MET A N 1
ATOM 934 C CA . MET A 1 116 ? -2.127 -1.206 -22.625 1 94.88 116 MET A CA 1
ATOM 935 C C . MET A 1 116 ? -3.322 -1.661 -23.453 1 94.88 116 MET A C 1
ATOM 937 O O . MET A 1 116 ? -4.324 -2.127 -22.906 1 94.88 116 MET A O 1
ATOM 941 N N . ASN A 1 117 ? -3.189 -1.579 -24.734 1 95 117 ASN A N 1
ATOM 942 C CA . ASN A 1 117 ? -4.309 -1.902 -25.609 1 95 117 ASN A CA 1
ATOM 943 C C . ASN A 1 117 ? -4.703 -3.373 -25.5 1 95 117 ASN A C 1
ATOM 945 O O . ASN A 1 117 ? -5.891 -3.705 -25.516 1 95 117 ASN A O 1
ATOM 949 N N . GLU A 1 118 ? -3.766 -4.176 -25.406 1 97.31 118 GLU A N 1
ATOM 950 C CA . GLU A 1 118 ? -4.035 -5.602 -25.25 1 97.31 118 GLU A CA 1
ATOM 951 C C . GLU A 1 118 ? -4.781 -5.883 -23.953 1 97.31 118 GLU A C 1
ATOM 953 O O . GLU A 1 118 ? -5.742 -6.656 -23.938 1 97.31 118 GLU A O 1
ATOM 958 N N . ILE A 1 119 ? -4.379 -5.254 -22.938 1 97.94 119 ILE A N 1
ATOM 959 C CA . ILE A 1 119 ? -5 -5.434 -21.625 1 97.94 119 ILE A CA 1
ATOM 960 C C . ILE A 1 119 ? -6.445 -4.953 -21.672 1 97.94 119 ILE A C 1
ATOM 962 O O . ILE A 1 119 ? -7.352 -5.637 -21.203 1 97.94 119 ILE A O 1
ATOM 966 N N . LEU A 1 120 ? -6.648 -3.822 -22.312 1 97.94 120 LEU A N 1
ATOM 967 C CA . LEU A 1 120 ? -7.988 -3.258 -22.406 1 97.94 120 LEU A CA 1
ATOM 968 C C . LEU A 1 120 ? -8.906 -4.16 -23.234 1 97.94 120 LEU A C 1
ATOM 970 O O . LEU A 1 120 ? -10.07 -4.348 -22.891 1 97.94 120 LEU A O 1
ATOM 974 N N . ASN A 1 121 ? -8.359 -4.703 -24.234 1 97.62 121 ASN A N 1
ATOM 975 C CA . ASN A 1 121 ? -9.125 -5.641 -25.047 1 97.62 121 ASN A CA 1
ATOM 976 C C . ASN A 1 121 ? -9.547 -6.867 -24.25 1 97.62 121 ASN A C 1
ATOM 978 O O . ASN A 1 121 ? -10.703 -7.289 -24.312 1 97.62 121 ASN A O 1
ATOM 982 N N . GLU A 1 122 ? -8.664 -7.375 -23.516 1 97.88 122 GLU A N 1
ATOM 983 C CA . GLU A 1 122 ? -8.984 -8.539 -22.703 1 97.88 122 GLU A CA 1
ATOM 984 C C . GLU A 1 122 ? -9.992 -8.188 -21.609 1 97.88 122 GLU A C 1
ATOM 986 O O . GLU A 1 122 ? -10.898 -8.969 -21.312 1 97.88 122 GLU A O 1
ATOM 991 N N . LEU A 1 123 ? -9.836 -7.027 -21.031 1 97.44 123 LEU A N 1
ATOM 992 C CA . LEU A 1 123 ? -10.773 -6.578 -20.016 1 97.44 123 LEU A CA 1
ATOM 993 C C . LEU A 1 123 ? -12.18 -6.438 -20.578 1 97.44 123 LEU A C 1
ATOM 995 O O . LEU A 1 123 ? -13.172 -6.684 -19.891 1 97.44 123 LEU A O 1
ATOM 999 N N . SER A 1 124 ? -12.258 -6.07 -21.828 1 96.94 124 SER A N 1
ATOM 1000 C CA . SER A 1 124 ? -13.555 -5.867 -22.484 1 96.94 124 SER A CA 1
ATOM 1001 C C . SER A 1 124 ? -14.32 -7.18 -22.609 1 96.94 124 SER A C 1
ATOM 1003 O O . SER A 1 124 ? -15.539 -7.18 -22.766 1 96.94 124 SER A O 1
ATOM 1005 N N . SER A 1 125 ? -13.602 -8.242 -22.516 1 95.88 125 SER A N 1
ATOM 1006 C CA . SER A 1 125 ? -14.25 -9.547 -22.562 1 95.88 125 SER A CA 1
ATOM 1007 C C . SER A 1 125 ? -14.859 -9.922 -21.219 1 95.88 125 SER A C 1
ATOM 1009 O O . SER A 1 125 ? -15.688 -10.828 -21.141 1 95.88 125 SER A O 1
ATOM 1011 N N . LEU A 1 126 ? -14.492 -9.289 -20.203 1 95.62 126 LEU A N 1
ATOM 1012 C CA . LEU A 1 126 ? -14.977 -9.578 -18.859 1 95.62 126 LEU A CA 1
ATOM 1013 C C . LEU A 1 126 ? -16.172 -8.703 -18.516 1 95.62 126 LEU A C 1
ATOM 1015 O O . LEU A 1 126 ? -16.953 -9.031 -17.609 1 95.62 126 LEU A O 1
ATOM 1019 N N . GLY A 1 127 ? -16.266 -7.602 -19.141 1 95.75 127 GLY A N 1
ATOM 1020 C CA . GLY A 1 127 ? -17.312 -6.625 -18.875 1 95.75 127 GLY A CA 1
ATOM 1021 C C . GLY A 1 127 ? -17.203 -5.375 -19.719 1 95.75 127 GLY A C 1
ATOM 1022 O O . GLY A 1 127 ? -16.281 -5.254 -20.531 1 95.75 127 GLY A O 1
ATOM 1023 N N . LYS A 1 128 ? -18.125 -4.445 -19.484 1 96.75 128 LYS A N 1
ATOM 1024 C CA . LYS A 1 128 ? -18.141 -3.193 -20.234 1 96.75 128 LYS A CA 1
ATOM 1025 C C . LYS A 1 128 ? -17.172 -2.18 -19.625 1 96.75 128 LYS A C 1
ATOM 1027 O O . LYS A 1 128 ? -17.312 -1.801 -18.469 1 96.75 128 LYS A O 1
ATOM 1032 N N . ILE A 1 129 ? -16.234 -1.767 -20.422 1 97.88 129 ILE A N 1
ATOM 1033 C CA . ILE A 1 129 ? -15.328 -0.698 -20 1 97.88 129 ILE A CA 1
ATOM 1034 C C . ILE A 1 129 ? -16.062 0.64 -20.047 1 97.88 129 ILE A C 1
ATOM 1036 O O . ILE A 1 129 ? -16.594 1.036 -21.094 1 97.88 129 ILE A O 1
ATOM 1040 N N . THR A 1 130 ? -16.094 1.321 -18.906 1 97.56 130 THR A N 1
ATOM 1041 C CA . THR A 1 130 ? -16.875 2.549 -18.812 1 97.56 130 THR A CA 1
ATOM 1042 C C . THR A 1 130 ? -15.969 3.773 -18.859 1 97.56 130 THR A C 1
ATOM 1044 O O . THR A 1 130 ? -16.391 4.844 -19.312 1 97.56 130 THR A O 1
ATOM 1047 N N . THR A 1 131 ? -14.789 3.67 -18.406 1 97.94 131 THR A N 1
ATOM 1048 C CA . THR A 1 131 ? -13.844 4.777 -18.391 1 97.94 131 THR A CA 1
ATOM 1049 C C . THR A 1 131 ? -12.406 4.266 -18.5 1 97.94 131 THR A C 1
ATOM 1051 O O . THR A 1 131 ? -12.102 3.158 -18.047 1 97.94 131 THR A O 1
ATOM 1054 N N . VAL A 1 132 ? -11.57 4.973 -19.219 1 98 132 VAL A N 1
ATOM 1055 C CA . VAL A 1 132 ? -10.133 4.73 -19.281 1 98 132 VAL A CA 1
ATOM 1056 C C . VAL A 1 132 ? -9.383 6.055 -19.156 1 98 132 VAL A C 1
ATOM 1058 O O . VAL A 1 132 ? -9.703 7.02 -19.859 1 98 132 VAL A O 1
ATOM 1061 N N . SER A 1 133 ? -8.547 6.117 -18.234 1 97.25 133 SER A N 1
ATOM 1062 C CA . SER A 1 133 ? -7.637 7.254 -18.125 1 97.25 133 SER A CA 1
ATOM 1063 C C . SER A 1 133 ? -6.188 6.793 -18.016 1 97.25 133 SER A C 1
ATOM 1065 O O . SER A 1 133 ? -5.902 5.762 -17.406 1 97.25 133 SER A O 1
ATOM 1067 N N . GLU A 1 134 ? -5.305 7.441 -18.703 1 95.75 134 GLU A N 1
ATOM 1068 C CA . GLU A 1 134 ? -3.887 7.102 -18.656 1 95.75 134 GLU A CA 1
ATOM 1069 C C . GLU A 1 134 ? -3.029 8.336 -18.422 1 95.75 134 GLU A C 1
ATOM 1071 O O . GLU A 1 134 ? -3.393 9.445 -18.828 1 95.75 134 GLU A O 1
ATOM 1076 N N . GLU A 1 135 ? -2.012 8.219 -17.719 1 94.88 135 GLU A N 1
ATOM 1077 C CA . GLU A 1 135 ? -0.986 9.234 -17.516 1 94.88 135 GLU A CA 1
ATOM 1078 C C . GLU A 1 135 ? 0.399 8.609 -17.391 1 94.88 135 GLU A C 1
ATOM 1080 O O . GLU A 1 135 ? 0.521 7.398 -17.188 1 94.88 135 GLU A O 1
ATOM 1085 N N . ASP A 1 136 ? 1.396 9.398 -17.625 1 94.12 136 ASP A N 1
ATOM 1086 C CA . ASP A 1 136 ? 2.746 8.906 -17.375 1 94.12 136 ASP A CA 1
ATOM 1087 C C . ASP A 1 136 ? 2.926 8.531 -15.906 1 94.12 136 ASP A C 1
ATOM 1089 O O . ASP A 1 136 ? 2.42 9.219 -15.016 1 94.12 136 ASP A O 1
ATOM 1093 N N . TYR A 1 137 ? 3.574 7.445 -15.773 1 91.62 137 TYR A N 1
ATOM 1094 C CA . TYR A 1 137 ? 3.791 6.98 -14.406 1 91.62 137 TYR A CA 1
ATOM 1095 C C . TYR A 1 137 ? 5.23 7.215 -13.977 1 91.62 137 TYR A C 1
ATOM 1097 O O . TYR A 1 137 ? 6.168 6.734 -14.617 1 91.62 137 TYR A O 1
ATOM 1105 N N . VAL A 1 138 ? 5.352 7.941 -12.93 1 85.94 138 VAL A N 1
ATOM 1106 C CA . VAL A 1 138 ? 6.629 8.109 -12.242 1 85.94 138 VAL A CA 1
ATOM 1107 C C . VAL A 1 138 ? 6.508 7.613 -10.797 1 85.94 138 VAL A C 1
ATOM 1109 O O . VAL A 1 138 ? 5.734 8.164 -10.008 1 85.94 138 VAL A O 1
ATOM 1112 N N . PRO A 1 139 ? 7.289 6.523 -10.484 1 87.25 139 PRO A N 1
ATOM 1113 C CA . PRO A 1 139 ? 7.211 6.027 -9.109 1 87.25 139 PRO A CA 1
ATOM 1114 C C . PRO A 1 139 ? 7.625 7.078 -8.078 1 87.25 139 PRO A C 1
ATOM 1116 O O . PRO A 1 139 ? 8.531 7.879 -8.336 1 87.25 139 PRO A O 1
ATOM 1119 N N . TYR A 1 140 ? 6.871 7.043 -6.973 1 87 140 TYR A N 1
ATOM 1120 C CA . TYR A 1 140 ? 7.156 7.996 -5.906 1 87 140 TYR A CA 1
ATOM 1121 C C . TYR A 1 140 ? 7.059 7.332 -4.539 1 87 140 TYR A C 1
ATOM 1123 O O . TYR A 1 140 ? 6.141 6.547 -4.289 1 87 140 TYR A O 1
ATOM 1131 N N . PHE A 1 141 ? 8.008 7.562 -3.713 1 89.88 141 PHE A N 1
ATOM 1132 C CA . PHE A 1 141 ? 8.016 7.156 -2.312 1 89.88 141 PHE A CA 1
ATOM 1133 C C . PHE A 1 141 ? 8.453 8.305 -1.417 1 89.88 141 PHE A C 1
ATOM 1135 O O . PHE A 1 141 ? 9.391 9.039 -1.753 1 89.88 141 PHE A O 1
ATOM 1142 N N . PRO A 1 142 ? 7.734 8.453 -0.304 1 91 142 PRO A N 1
ATOM 1143 C CA . PRO A 1 142 ? 8.078 9.57 0.581 1 91 142 PRO A CA 1
ATOM 1144 C C . PRO A 1 142 ? 9.359 9.32 1.377 1 91 142 PRO A C 1
ATOM 1146 O O . PRO A 1 142 ? 9.297 8.93 2.547 1 91 142 PRO A O 1
ATOM 1149 N N . SER A 1 143 ? 10.477 9.633 0.809 1 87.31 143 SER A N 1
ATOM 1150 C CA . SER A 1 143 ? 11.758 9.508 1.485 1 87.31 143 SER A CA 1
ATOM 1151 C C . SER A 1 143 ? 11.961 10.617 2.512 1 87.31 143 SER A C 1
ATOM 1153 O O . SER A 1 143 ? 12.383 11.719 2.164 1 87.31 143 SER A O 1
ATOM 1155 N N . LEU A 1 144 ? 11.758 10.258 3.775 1 92.19 144 LEU A N 1
ATOM 1156 C CA . LEU A 1 144 ? 11.898 11.234 4.844 1 92.19 144 LEU A CA 1
ATOM 1157 C C . LEU A 1 144 ? 13.336 11.297 5.348 1 92.19 144 LEU A C 1
ATOM 1159 O O . LEU A 1 144 ? 13.984 10.258 5.492 1 92.19 144 LEU A O 1
ATOM 1163 N N . THR A 1 145 ? 13.805 12.492 5.555 1 92.31 145 THR A N 1
ATOM 1164 C CA . THR A 1 145 ? 15.062 12.633 6.277 1 92.31 145 THR A CA 1
ATOM 1165 C C . THR A 1 145 ? 14.906 12.164 7.723 1 92.31 145 THR A C 1
ATOM 1167 O O . THR A 1 145 ? 13.797 11.914 8.188 1 92.31 145 THR A O 1
ATOM 1170 N N . GLU A 1 146 ? 16.016 12.086 8.375 1 93 146 GLU A N 1
ATOM 1171 C CA . GLU A 1 146 ? 15.969 11.672 9.773 1 93 146 GLU A CA 1
ATOM 1172 C C . GLU A 1 146 ? 15.117 12.617 10.609 1 93 146 GLU A C 1
ATOM 1174 O O . GLU A 1 146 ? 14.266 12.172 11.383 1 93 146 GLU A O 1
ATOM 1179 N N . MET A 1 147 ? 15.352 13.867 10.43 1 96.44 147 MET A N 1
ATOM 1180 C CA . MET A 1 147 ? 14.609 14.859 11.195 1 96.44 147 MET A CA 1
ATOM 1181 C C . MET A 1 147 ? 13.125 14.812 10.852 1 96.44 147 MET A C 1
ATOM 1183 O O . MET A 1 147 ? 12.266 14.875 11.734 1 96.44 147 MET A O 1
ATOM 1187 N N . GLU A 1 148 ? 12.773 14.656 9.578 1 96.81 148 GLU A N 1
ATOM 1188 C CA . GLU A 1 148 ? 11.383 14.555 9.156 1 96.81 148 GLU A CA 1
ATOM 1189 C C . GLU A 1 148 ? 10.695 13.344 9.773 1 96.81 148 GLU A C 1
ATOM 1191 O O . GLU A 1 148 ? 9.531 13.422 10.188 1 96.81 148 GLU A O 1
ATOM 1196 N N . ARG A 1 149 ? 11.43 12.328 9.852 1 96.06 149 ARG A N 1
ATOM 1197 C CA . ARG A 1 149 ? 10.906 11.109 10.461 1 96.06 149 ARG A CA 1
ATOM 1198 C C . ARG A 1 149 ? 10.633 11.312 11.945 1 96.06 149 ARG A C 1
ATOM 1200 O O . ARG A 1 149 ? 9.594 10.883 12.453 1 96.06 149 ARG A O 1
ATOM 1207 N N . ARG A 1 150 ? 11.562 11.953 12.586 1 96.75 150 ARG A N 1
ATOM 1208 C CA . ARG A 1 150 ? 11.398 12.219 14.008 1 96.75 150 ARG A CA 1
ATOM 1209 C C . ARG A 1 150 ? 10.188 13.109 14.258 1 96.75 150 ARG A C 1
ATOM 1211 O O . ARG A 1 150 ? 9.375 12.82 15.141 1 96.75 150 ARG A O 1
ATOM 1218 N N . VAL A 1 151 ? 10.078 14.109 13.523 1 97.62 151 VAL A N 1
ATOM 1219 C CA . VAL A 1 151 ? 8.969 15.031 13.695 1 97.62 151 VAL A CA 1
ATOM 1220 C C . VAL A 1 151 ? 7.648 14.32 13.398 1 97.62 151 VAL A C 1
ATOM 1222 O O . VAL A 1 151 ? 6.648 14.555 14.078 1 97.62 151 VAL A O 1
ATOM 1225 N N . PHE A 1 152 ? 7.625 13.453 12.438 1 97.44 152 PHE A N 1
ATOM 1226 C CA . PHE A 1 152 ? 6.449 12.664 12.102 1 97.44 152 PHE A CA 1
ATOM 1227 C C . PHE A 1 152 ? 5.98 11.852 13.297 1 97.44 152 PHE A C 1
ATOM 1229 O O . PHE A 1 152 ? 4.82 11.938 13.703 1 97.44 152 PHE A O 1
ATOM 1236 N N . TRP A 1 153 ? 6.879 11.164 13.867 1 96.75 153 TRP A N 1
ATOM 1237 C CA . TRP A 1 153 ? 6.523 10.281 14.969 1 96.75 153 TRP A CA 1
ATOM 1238 C C . TRP A 1 153 ? 6.113 11.086 16.203 1 96.75 153 TRP A C 1
ATOM 1240 O O . TRP A 1 153 ? 5.191 10.703 16.922 1 96.75 153 TRP A O 1
ATOM 1250 N N . MET A 1 154 ? 6.766 12.156 16.406 1 96.38 154 MET A N 1
ATOM 1251 C CA . MET A 1 154 ? 6.414 12.984 17.547 1 96.38 154 MET A CA 1
ATOM 1252 C C . MET A 1 154 ? 5.023 13.586 17.375 1 96.38 154 MET A C 1
ATOM 1254 O O . MET A 1 154 ? 4.215 13.57 18.312 1 96.38 154 MET A O 1
ATOM 1258 N N . ALA A 1 155 ? 4.75 14.094 16.172 1 95.69 155 ALA A N 1
ATOM 1259 C CA . ALA A 1 155 ? 3.445 14.695 15.914 1 95.69 155 ALA A CA 1
ATOM 1260 C C . ALA A 1 155 ? 2.328 13.672 16.062 1 95.69 155 ALA A C 1
ATOM 1262 O O . ALA A 1 155 ? 1.262 13.984 16.609 1 95.69 155 ALA A O 1
ATOM 1263 N N . LEU A 1 156 ? 2.615 12.5 15.641 1 94.69 156 LEU A N 1
ATOM 1264 C CA . LEU A 1 156 ? 1.617 11.43 15.656 1 94.69 156 LEU A CA 1
ATOM 1265 C C . LEU A 1 156 ? 1.394 10.922 17.078 1 94.69 156 LEU A C 1
ATOM 1267 O O . LEU A 1 156 ? 0.254 10.672 17.484 1 94.69 156 LEU A O 1
ATOM 1271 N N . ASN A 1 157 ? 2.404 10.844 17.875 1 94.44 157 ASN A N 1
ATOM 1272 C CA . ASN A 1 157 ? 2.328 10.078 19.109 1 94.44 157 ASN A CA 1
ATOM 1273 C C . ASN A 1 157 ? 2.152 11 20.328 1 94.44 157 ASN A C 1
ATOM 1275 O O . ASN A 1 157 ? 1.802 10.539 21.406 1 94.44 157 ASN A O 1
ATOM 1279 N N . ARG A 1 158 ? 2.369 12.258 20.141 1 94.88 158 ARG A N 1
ATOM 1280 C CA . ARG A 1 158 ? 2.342 13.133 21.312 1 94.88 158 ARG A CA 1
ATOM 1281 C C . ARG A 1 158 ? 1.123 14.047 21.281 1 94.88 158 ARG A C 1
ATOM 1283 O O . ARG A 1 158 ? 1.111 15.094 21.938 1 94.88 158 ARG A O 1
ATOM 1290 N N . GLY A 1 159 ? 0.155 13.727 20.438 1 93.5 159 GLY A N 1
ATOM 1291 C CA . GLY A 1 159 ? -1.135 14.398 20.469 1 93.5 159 GLY A CA 1
ATOM 1292 C C . GLY A 1 159 ? -1.153 15.703 19.688 1 93.5 159 GLY A C 1
ATOM 1293 O O . GLY A 1 159 ? -2.053 16.531 19.875 1 93.5 159 GLY A O 1
ATOM 1294 N N . TYR A 1 160 ? -0.131 15.969 18.906 1 94.88 160 TYR A N 1
ATOM 1295 C CA . TYR A 1 160 ? -0.057 17.188 18.109 1 94.88 160 TYR A CA 1
ATOM 1296 C C . TYR A 1 160 ? -1.178 17.234 17.078 1 94.88 160 TYR A C 1
ATOM 1298 O O . TYR A 1 160 ? -1.654 18.312 16.719 1 94.88 160 TYR A O 1
ATOM 1306 N N . LEU A 1 161 ? -1.702 16.141 16.719 1 93.81 161 LEU A N 1
ATOM 1307 C CA . LEU A 1 161 ? -2.715 16.078 15.664 1 93.81 161 LEU A CA 1
ATOM 1308 C C . LEU A 1 161 ? -4.109 15.914 16.266 1 93.81 161 LEU A C 1
ATOM 1310 O O . LEU A 1 161 ? -5.094 15.789 15.531 1 93.81 161 LEU A O 1
ATOM 1314 N N . ASN A 1 162 ? -4.125 15.961 17.531 1 90.56 162 ASN A N 1
ATOM 1315 C CA . ASN A 1 162 ? -5.43 15.898 18.188 1 90.56 162 ASN A CA 1
ATOM 1316 C C . ASN A 1 162 ? -6.164 17.234 18.094 1 90.56 162 ASN A C 1
ATOM 1318 O O . ASN A 1 162 ? -5.543 18.281 17.859 1 90.56 162 ASN A O 1
ATOM 1322 N N . TYR A 1 163 ? -7.465 17.188 18.156 1 83.25 163 TYR A N 1
ATOM 1323 C CA . TYR A 1 163 ? -8.273 18.391 18.234 1 83.25 163 TYR A CA 1
ATOM 1324 C C . TYR A 1 163 ? -9.18 18.375 19.453 1 83.25 163 TYR A C 1
ATOM 1326 O O . TYR A 1 163 ? -10.109 17.562 19.547 1 83.25 163 TYR A O 1
ATOM 1334 N N . PRO A 1 164 ? -9.102 19.344 20.469 1 86.31 164 PRO A N 1
ATOM 1335 C CA . PRO A 1 164 ? -7.996 20.312 20.469 1 86.31 164 PRO A CA 1
ATOM 1336 C C . PRO A 1 164 ? -6.633 19.641 20.625 1 86.31 164 PRO A C 1
ATOM 1338 O O . PRO A 1 164 ? -6.555 18.438 20.906 1 86.31 164 PRO A O 1
ATOM 1341 N N . ARG A 1 165 ? -5.469 20.391 20.281 1 86.94 165 ARG A N 1
ATOM 1342 C CA . ARG A 1 165 ? -4.109 19.875 20.391 1 86.94 165 ARG A CA 1
ATOM 1343 C C . ARG A 1 165 ? -3.754 19.578 21.844 1 86.94 165 ARG A C 1
ATOM 1345 O O . ARG A 1 165 ? -4.086 20.359 22.75 1 86.94 165 ARG A O 1
ATOM 1352 N N . ASP A 1 166 ? -3.084 18.469 22.016 1 90.75 166 ASP A N 1
ATOM 1353 C CA . ASP A 1 166 ? -2.572 18.172 23.344 1 90.75 166 ASP A CA 1
ATOM 1354 C C . ASP A 1 166 ? -1.271 18.906 23.609 1 90.75 166 ASP A C 1
ATOM 1356 O O . ASP A 1 166 ? -0.945 19.203 24.766 1 90.75 166 ASP A O 1
ATOM 1360 N N . VAL A 1 167 ? -0.522 19.094 22.578 1 94.75 167 VAL A N 1
ATOM 1361 C CA . VAL A 1 167 ? 0.78 19.75 22.672 1 94.75 167 VAL A CA 1
ATOM 1362 C C . VAL A 1 167 ? 0.939 20.766 21.547 1 94.75 167 VAL A C 1
ATOM 1364 O O . VAL A 1 167 ? 0.402 20.578 20.453 1 94.75 167 VAL A O 1
ATOM 1367 N N . GLU A 1 168 ? 1.662 21.781 21.828 1 95.44 168 GLU A N 1
ATOM 1368 C CA . GLU A 1 168 ? 1.921 22.812 20.828 1 95.44 168 GLU A CA 1
ATOM 1369 C C . GLU A 1 168 ? 3.23 22.531 20.094 1 95.44 168 GLU A C 1
ATOM 1371 O O . GLU A 1 168 ? 4.07 21.781 20.562 1 95.44 168 GLU A O 1
ATOM 1376 N N . ALA A 1 169 ? 3.348 23.219 18.938 1 95.5 169 ALA A N 1
ATOM 1377 C CA . ALA A 1 169 ? 4.555 23.078 18.125 1 95.5 169 ALA A CA 1
ATOM 1378 C C . ALA A 1 169 ? 5.801 23.453 18.922 1 95.5 169 ALA A C 1
ATOM 1380 O O . ALA A 1 169 ? 6.848 22.812 18.797 1 95.5 169 ALA A O 1
ATOM 1381 N N . GLU A 1 170 ? 5.656 24.406 19.766 1 97 170 GLU A N 1
ATOM 1382 C CA . GLU A 1 170 ? 6.77 24.891 20.578 1 97 170 GLU A CA 1
ATOM 1383 C C . GLU A 1 170 ? 7.27 23.797 21.531 1 97 170 GLU A C 1
ATOM 1385 O O . GLU A 1 170 ? 8.477 23.656 21.734 1 97 170 GLU A O 1
ATOM 1390 N N . ASP A 1 171 ? 6.359 23.062 22.078 1 96.88 171 ASP A N 1
ATOM 1391 C CA . ASP A 1 171 ? 6.703 21.984 23 1 96.88 171 ASP A CA 1
ATOM 1392 C C . ASP A 1 171 ? 7.496 20.891 22.297 1 96.88 171 ASP A C 1
ATOM 1394 O O . ASP A 1 171 ? 8.516 20.422 22.812 1 96.88 171 ASP A O 1
ATOM 1398 N N . LEU A 1 172 ? 7.039 20.516 21.109 1 97.19 172 LEU A N 1
ATOM 1399 C CA . LEU A 1 172 ? 7.715 19.469 20.344 1 97.19 172 LEU A CA 1
ATOM 1400 C C . LEU A 1 172 ? 9.086 19.938 19.875 1 97.19 172 LEU A C 1
ATOM 1402 O O . LEU A 1 172 ? 10.047 19.172 19.891 1 97.19 172 LEU A O 1
ATOM 1406 N N . ALA A 1 173 ? 9.141 21.188 19.484 1 97.69 173 ALA A N 1
ATOM 1407 C CA . ALA A 1 173 ? 10.406 21.766 19.062 1 97.69 173 ALA A CA 1
ATOM 1408 C C . ALA A 1 173 ? 11.445 21.719 20.172 1 97.69 173 ALA A C 1
ATOM 1410 O O . ALA A 1 173 ? 12.609 21.391 19.938 1 97.69 173 ALA A O 1
ATOM 1411 N N . ARG A 1 174 ? 11.039 22.031 21.406 1 97.44 174 ARG A N 1
ATOM 1412 C CA . ARG A 1 174 ? 11.922 22 22.562 1 97.44 174 ARG A CA 1
ATOM 1413 C C . ARG A 1 174 ? 12.477 20.609 22.812 1 97.44 174 ARG A C 1
ATOM 1415 O O . ARG A 1 174 ? 13.664 20.438 23.078 1 97.44 174 ARG A O 1
ATOM 1422 N N . VAL A 1 175 ? 11.664 19.641 22.672 1 96.38 175 VAL A N 1
ATOM 1423 C CA . VAL A 1 175 ? 12.07 18.25 22.859 1 96.38 175 VAL A CA 1
ATOM 1424 C C . VAL A 1 175 ? 13.141 17.891 21.844 1 96.38 175 VAL A C 1
ATOM 1426 O O . VAL A 1 175 ? 14.094 17.172 22.156 1 96.38 175 VAL A O 1
ATOM 1429 N N . LEU A 1 176 ? 13.023 18.391 20.625 1 96.38 176 LEU A N 1
ATOM 1430 C CA . LEU A 1 176 ? 13.93 18.062 19.531 1 96.38 176 LEU A CA 1
ATOM 1431 C C . LEU A 1 176 ? 15.164 18.953 19.562 1 96.38 176 LEU A C 1
ATOM 1433 O O . LEU A 1 176 ? 16.141 18.688 18.844 1 96.38 176 LEU A O 1
ATOM 1437 N N . GLY A 1 177 ? 15.078 20.016 20.344 1 96.94 177 GLY A N 1
ATOM 1438 C CA . GLY A 1 177 ? 16.188 20.938 20.422 1 96.94 177 GLY A CA 1
ATOM 1439 C C . GLY A 1 177 ? 16.297 21.859 19.219 1 96.94 177 GLY A C 1
ATOM 1440 O O . GLY A 1 177 ? 17.406 22.172 18.781 1 96.94 177 GLY A O 1
ATOM 1441 N N . VAL A 1 178 ? 15.195 22.203 18.578 1 97.94 178 VAL A N 1
ATOM 1442 C CA . VAL A 1 178 ? 15.172 23.109 17.438 1 97.94 178 VAL A CA 1
ATOM 1443 C C . VAL A 1 178 ? 14.18 24.25 17.688 1 97.94 178 VAL A C 1
ATOM 1445 O O . VAL A 1 178 ? 13.438 24.219 18.672 1 97.94 178 VAL A O 1
ATOM 1448 N N . SER A 1 179 ? 14.227 25.25 16.859 1 97.56 179 SER A N 1
ATOM 1449 C CA . SER A 1 179 ? 13.242 26.328 16.953 1 97.56 179 SER A CA 1
ATOM 1450 C C . SER A 1 179 ? 11.867 25.859 16.484 1 97.56 179 SER A C 1
ATOM 1452 O O . SER A 1 179 ? 11.758 24.875 15.758 1 97.56 179 SER A O 1
ATOM 1454 N N . LYS A 1 180 ? 10.836 26.547 16.906 1 96.94 180 LYS A N 1
ATOM 1455 C CA . LYS A 1 180 ? 9.477 26.266 16.438 1 96.94 180 LYS A CA 1
ATOM 1456 C C . LYS A 1 180 ? 9.398 26.328 14.914 1 96.94 180 LYS A C 1
ATOM 1458 O O . LYS A 1 180 ? 8.773 25.484 14.281 1 96.94 180 LYS A O 1
ATOM 1463 N N . VAL A 1 181 ? 10.047 27.281 14.344 1 95.25 181 VAL A N 1
ATOM 1464 C CA . VAL A 1 181 ? 10.039 27.484 12.898 1 95.25 181 VAL A CA 1
ATOM 1465 C C . VAL A 1 181 ? 10.688 26.281 12.211 1 95.25 181 VAL A C 1
ATOM 1467 O O . VAL A 1 181 ? 10.164 25.781 11.211 1 95.25 181 VAL A O 1
ATOM 1470 N N . THR A 1 182 ? 11.758 25.797 12.758 1 96.56 182 THR A N 1
ATOM 1471 C CA . THR A 1 182 ? 12.461 24.641 12.211 1 96.56 182 THR A CA 1
ATOM 1472 C C . THR A 1 182 ? 11.602 23.391 12.312 1 96.56 182 THR A C 1
ATOM 1474 O O . THR A 1 182 ? 11.555 22.578 11.383 1 96.56 182 THR A O 1
ATOM 1477 N N . PHE A 1 183 ? 10.961 23.219 13.453 1 97.38 183 PHE A N 1
ATOM 1478 C CA . PHE A 1 183 ? 10.039 22.094 13.609 1 97.38 183 PHE A CA 1
ATOM 1479 C C . PHE A 1 183 ? 8.953 22.125 12.539 1 97.38 183 PHE A C 1
ATOM 1481 O O . PHE A 1 183 ? 8.703 21.125 11.867 1 97.38 183 PHE A O 1
ATOM 1488 N N . LEU A 1 184 ? 8.352 23.297 12.398 1 94.75 184 LEU A N 1
ATOM 1489 C CA . LEU A 1 184 ? 7.254 23.438 11.445 1 94.75 184 LEU A CA 1
ATOM 1490 C C . LEU A 1 184 ? 7.738 23.203 10.016 1 94.75 184 LEU A C 1
ATOM 1492 O O . LEU A 1 184 ? 7.004 22.641 9.195 1 94.75 184 LEU A O 1
ATOM 1496 N N . TYR A 1 185 ? 8.945 23.562 9.781 1 96.06 185 TYR A N 1
ATOM 1497 C CA . TYR A 1 185 ? 9.547 23.328 8.469 1 96.06 185 TYR A CA 1
ATOM 1498 C C . TYR A 1 185 ? 9.648 21.844 8.18 1 96.06 185 TYR A C 1
ATOM 1500 O O . TYR A 1 185 ? 9.203 21.375 7.129 1 96.06 185 TYR A O 1
ATOM 1508 N N . HIS A 1 186 ? 10.164 21.047 9.047 1 97.19 186 HIS A N 1
ATOM 1509 C CA . HIS A 1 186 ? 10.32 19.609 8.867 1 97.19 186 HIS A CA 1
ATOM 1510 C C . HIS A 1 186 ? 8.977 18.906 8.844 1 97.19 186 HIS A C 1
ATOM 1512 O O . HIS A 1 186 ? 8.773 17.969 8.07 1 97.19 186 HIS A O 1
ATOM 1518 N N . TRP A 1 187 ? 8.102 19.406 9.656 1 96.06 187 TRP A N 1
ATOM 1519 C CA . TRP A 1 187 ? 6.766 18.812 9.703 1 96.06 187 TRP A CA 1
ATOM 1520 C C . TRP A 1 187 ? 6.035 19.016 8.375 1 96.06 187 TRP A C 1
ATOM 1522 O O . TRP A 1 187 ? 5.445 18.062 7.84 1 96.06 187 TRP A O 1
ATOM 1532 N N . ARG A 1 188 ? 6.098 20.203 7.902 1 94.69 188 ARG A N 1
ATOM 1533 C CA . ARG A 1 188 ? 5.441 20.531 6.641 1 94.69 188 ARG A CA 1
ATOM 1534 C C . ARG A 1 188 ? 6.031 19.703 5.496 1 94.69 188 ARG A C 1
ATOM 1536 O O . ARG A 1 188 ? 5.293 19.188 4.66 1 94.69 188 ARG A O 1
ATOM 1543 N N . ASN A 1 189 ? 7.297 19.578 5.465 1 95.62 189 ASN A N 1
ATOM 1544 C CA . ASN A 1 189 ? 7.949 18.797 4.43 1 95.62 189 ASN A CA 1
ATOM 1545 C C . ASN A 1 189 ? 7.559 17.312 4.52 1 95.62 189 ASN A C 1
ATOM 1547 O O . ASN A 1 189 ? 7.289 16.688 3.498 1 95.62 189 ASN A O 1
ATOM 1551 N N . ALA A 1 190 ? 7.539 16.844 5.73 1 96.5 190 ALA A N 1
ATOM 1552 C CA . ALA A 1 190 ? 7.105 15.461 5.934 1 96.5 190 ALA A CA 1
ATOM 1553 C C . ALA A 1 190 ? 5.676 15.258 5.441 1 96.5 190 ALA A C 1
ATOM 1555 O O . ALA A 1 190 ? 5.383 14.281 4.738 1 96.5 190 ALA A O 1
ATOM 1556 N N . GLN A 1 191 ? 4.848 16.203 5.766 1 96.62 191 GLN A N 1
ATOM 1557 C CA . GLN A 1 191 ? 3.453 16.125 5.34 1 96.62 191 GLN A CA 1
ATOM 1558 C C . GLN A 1 191 ? 3.34 16.141 3.818 1 96.62 191 GLN A C 1
ATOM 1560 O O . GLN A 1 191 ? 2.615 15.32 3.242 1 96.62 191 GLN A O 1
ATOM 1565 N N . LYS A 1 192 ? 4.023 17.016 3.244 1 95.94 192 LYS A N 1
ATOM 1566 C CA . LYS A 1 192 ? 3.961 17.156 1.792 1 95.94 192 LYS A CA 1
ATOM 1567 C C . LYS A 1 192 ? 4.355 15.859 1.099 1 95.94 192 LYS A C 1
ATOM 1569 O O . LYS A 1 192 ? 3.654 15.391 0.202 1 95.94 192 LYS A O 1
ATOM 1574 N N . LYS A 1 193 ? 5.43 15.281 1.485 1 95 193 LYS A N 1
ATOM 1575 C CA . LYS A 1 193 ? 5.926 14.039 0.9 1 95 193 LYS A CA 1
ATOM 1576 C C . LYS A 1 193 ? 4.934 12.898 1.112 1 95 193 LYS A C 1
ATOM 1578 O O . LYS A 1 193 ? 4.629 12.156 0.18 1 95 193 LYS A O 1
ATOM 1583 N N . ILE A 1 194 ? 4.402 12.812 2.326 1 96.75 194 ILE A N 1
ATOM 1584 C CA . ILE A 1 194 ? 3.502 11.719 2.686 1 96.75 194 ILE A CA 1
ATOM 1585 C C . ILE A 1 194 ? 2.174 11.883 1.951 1 96.75 194 ILE A C 1
ATOM 1587 O O . ILE A 1 194 ? 1.637 10.922 1.402 1 96.75 194 ILE A O 1
ATOM 1591 N N . MET A 1 195 ? 1.67 13.109 1.944 1 96.88 195 MET A N 1
ATOM 1592 C CA . MET A 1 195 ? 0.389 13.359 1.286 1 96.88 195 MET A CA 1
ATOM 1593 C C . MET A 1 195 ? 0.49 13.102 -0.214 1 96.88 195 MET A C 1
ATOM 1595 O O . MET A 1 195 ? -0.446 12.586 -0.824 1 96.88 195 MET A O 1
ATOM 1599 N N . LYS A 1 196 ? 1.586 13.469 -0.788 1 94.19 196 LYS A N 1
ATOM 1600 C CA . LYS A 1 196 ? 1.805 13.18 -2.203 1 94.19 196 LYS A CA 1
ATOM 1601 C C . LYS A 1 196 ? 1.79 11.672 -2.465 1 94.19 196 LYS A C 1
ATOM 1603 O O . LYS A 1 196 ? 1.155 11.211 -3.416 1 94.19 196 LYS A O 1
ATOM 1608 N N . TYR A 1 197 ? 2.449 10.969 -1.652 1 94.12 197 TYR A N 1
ATOM 1609 C CA . TYR A 1 197 ? 2.475 9.516 -1.785 1 94.12 197 TYR A CA 1
ATOM 1610 C C . TYR A 1 197 ? 1.068 8.93 -1.683 1 94.12 197 TYR A C 1
ATOM 1612 O O . TYR A 1 197 ? 0.673 8.102 -2.504 1 94.12 197 TYR A O 1
ATOM 1620 N N . VAL A 1 198 ? 0.375 9.359 -0.657 1 95 198 VAL A N 1
ATOM 1621 C CA . VAL A 1 198 ? -0.975 8.867 -0.405 1 95 198 VAL A CA 1
ATOM 1622 C C . VAL A 1 198 ? -1.874 9.188 -1.597 1 95 198 VAL A C 1
ATOM 1624 O O . VAL A 1 198 ? -2.646 8.336 -2.045 1 95 198 VAL A O 1
ATOM 1627 N N . SER A 1 199 ? -1.76 10.336 -2.189 1 93.12 199 SER A N 1
ATOM 1628 C CA . SER A 1 199 ? -2.582 10.758 -3.318 1 93.12 199 SER A CA 1
ATOM 1629 C C . SER A 1 199 ? -2.338 9.883 -4.539 1 93.12 199 SER A C 1
ATOM 1631 O O . SER A 1 199 ? -3.244 9.656 -5.344 1 93.12 199 SER A O 1
ATOM 1633 N N . LYS A 1 200 ? -1.164 9.336 -4.586 1 89.19 200 LYS A N 1
ATOM 1634 C CA . LYS A 1 200 ? -0.774 8.602 -5.789 1 89.19 200 LYS A CA 1
ATOM 1635 C C . LYS A 1 200 ? -1.02 7.102 -5.621 1 89.19 200 LYS A C 1
ATOM 1637 O O . LYS A 1 200 ? -1.228 6.387 -6.602 1 89.19 200 LYS A O 1
ATOM 1642 N N . ASN A 1 201 ? -1.048 6.688 -4.332 1 88.44 201 ASN A N 1
ATOM 1643 C CA . ASN A 1 201 ? -0.947 5.246 -4.156 1 88.44 201 ASN A CA 1
ATOM 1644 C C . ASN A 1 201 ? -2.113 4.695 -3.336 1 88.44 201 ASN A C 1
ATOM 1646 O O . ASN A 1 201 ? -2.285 3.482 -3.229 1 88.44 201 ASN A O 1
ATOM 1650 N N . ILE A 1 202 ? -2.83 5.598 -2.75 1 87.25 202 ILE A N 1
ATOM 1651 C CA . ILE A 1 202 ? -3.918 5.16 -1.883 1 87.25 202 ILE A CA 1
ATOM 1652 C C . ILE A 1 202 ? -5.234 5.777 -2.355 1 87.25 202 ILE A C 1
ATOM 1654 O O . ILE A 1 202 ? -5.297 6.977 -2.641 1 87.25 202 ILE A O 1
ATOM 1658 N N . ASN A 1 203 ? -6.23 4.941 -2.578 1 81.81 203 ASN A N 1
ATOM 1659 C CA . ASN A 1 203 ? -7.535 5.422 -3.021 1 81.81 203 ASN A CA 1
ATOM 1660 C C . ASN A 1 203 ? -8.305 6.086 -1.885 1 81.81 203 ASN A C 1
ATOM 1662 O O . ASN A 1 203 ? -9.195 5.477 -1.293 1 81.81 203 ASN A O 1
ATOM 1666 N N . ILE A 1 204 ? -7.922 7.312 -1.63 1 82.69 204 ILE A N 1
ATOM 1667 C CA . ILE A 1 204 ? -8.562 8.031 -0.537 1 82.69 204 ILE A CA 1
ATOM 1668 C C . ILE A 1 204 ? -9.648 8.945 -1.094 1 82.69 204 ILE A C 1
ATOM 1670 O O . ILE A 1 204 ? -9.57 9.398 -2.24 1 82.69 204 ILE A O 1
ATOM 1674 N N . MET B 1 1 ? -10.406 -16.188 16.219 1 64.5 1 MET B N 1
ATOM 1675 C CA . MET B 1 1 ? -9.102 -15.984 16.844 1 64.5 1 MET B CA 1
ATOM 1676 C C . MET B 1 1 ? -8.523 -14.633 16.453 1 64.5 1 MET B C 1
ATOM 1678 O O . MET B 1 1 ? -8.797 -14.125 15.352 1 64.5 1 MET B O 1
ATOM 1682 N N . ALA B 1 2 ? -7.723 -13.945 17.281 1 84.12 2 ALA B N 1
ATOM 1683 C CA . ALA B 1 2 ? -7.219 -12.586 17.094 1 84.12 2 ALA B CA 1
ATOM 1684 C C . ALA B 1 2 ? -6.055 -12.562 16.094 1 84.12 2 ALA B C 1
ATOM 1686 O O . ALA B 1 2 ? -5.211 -13.461 16.109 1 84.12 2 ALA B O 1
ATOM 1687 N N . LEU B 1 3 ? -6.125 -11.719 15.117 1 92.19 3 LEU B N 1
ATOM 1688 C CA . LEU B 1 3 ? -5.023 -11.539 14.18 1 92.19 3 LEU B CA 1
ATOM 1689 C C . LEU B 1 3 ? -3.826 -10.891 14.859 1 92.19 3 LEU B C 1
ATOM 1691 O O . LEU B 1 3 ? -3.99 -10.062 15.758 1 92.19 3 LEU B O 1
ATOM 1695 N N . LYS B 1 4 ? -2.695 -11.391 14.438 1 96 4 LYS B N 1
ATOM 1696 C CA . LYS B 1 4 ? -1.443 -10.836 14.945 1 96 4 LYS B CA 1
ATOM 1697 C C . LYS B 1 4 ? -0.626 -10.203 13.828 1 96 4 LYS B C 1
ATOM 1699 O O . LYS B 1 4 ? -0.542 -10.75 12.727 1 96 4 LYS B O 1
ATOM 1704 N N . ARG B 1 5 ? -0.177 -9.047 14.156 1 96.25 5 ARG B N 1
ATOM 1705 C CA . ARG B 1 5 ? 0.858 -8.422 13.336 1 96.25 5 ARG B CA 1
ATOM 1706 C C . ARG B 1 5 ? 2.25 -8.828 13.805 1 96.25 5 ARG B C 1
ATOM 1708 O O . ARG B 1 5 ? 2.594 -8.633 14.977 1 96.25 5 ARG B O 1
ATOM 1715 N N . VAL B 1 6 ? 3.025 -9.375 12.914 1 97.62 6 VAL B N 1
ATOM 1716 C CA . VAL B 1 6 ? 4.344 -9.898 13.266 1 97.62 6 VAL B CA 1
ATOM 1717 C C . VAL B 1 6 ? 5.41 -9.227 12.406 1 97.62 6 VAL B C 1
ATOM 1719 O O . VAL B 1 6 ? 5.242 -9.086 11.195 1 97.62 6 VAL B O 1
ATOM 1722 N N . THR B 1 7 ? 6.406 -8.719 13 1 97.69 7 THR B N 1
ATOM 1723 C CA . THR B 1 7 ? 7.605 -8.266 12.297 1 97.69 7 THR B CA 1
ATOM 1724 C C . THR B 1 7 ? 8.797 -9.164 12.625 1 97.69 7 THR B C 1
ATOM 1726 O O . THR B 1 7 ? 9.117 -9.383 13.797 1 97.69 7 THR B O 1
ATOM 1729 N N . VAL B 1 8 ? 9.445 -9.656 11.602 1 98.44 8 VAL B N 1
ATOM 1730 C CA . VAL B 1 8 ? 10.57 -10.57 11.781 1 98.44 8 VAL B CA 1
ATOM 1731 C C . VAL B 1 8 ? 11.789 -10.039 11.031 1 98.44 8 VAL B C 1
ATOM 1733 O O . VAL B 1 8 ? 11.68 -9.594 9.883 1 98.44 8 VAL B O 1
ATOM 1736 N N . GLY B 1 9 ? 12.875 -9.969 11.695 1 97.69 9 GLY B N 1
ATOM 1737 C CA . GLY B 1 9 ? 14.164 -9.758 11.062 1 97.69 9 GLY B CA 1
ATOM 1738 C C . GLY B 1 9 ? 14.883 -11.047 10.734 1 97.69 9 GLY B C 1
ATOM 1739 O O . GLY B 1 9 ? 14.984 -11.945 11.57 1 97.69 9 GLY B O 1
ATOM 1740 N N . VAL B 1 10 ? 15.352 -11.188 9.5 1 97.75 10 VAL B N 1
ATOM 1741 C CA . VAL B 1 10 ? 16 -12.414 9.055 1 97.75 10 VAL B CA 1
ATOM 1742 C C . VAL B 1 10 ? 17.328 -12.078 8.367 1 97.75 10 VAL B C 1
ATOM 1744 O O . VAL B 1 10 ? 17.375 -11.227 7.484 1 97.75 10 VAL B O 1
ATOM 1747 N N . ARG B 1 11 ? 18.391 -12.672 8.844 1 96.44 11 ARG B N 1
ATOM 1748 C CA . ARG B 1 11 ? 19.609 -12.711 8.055 1 96.44 11 ARG B CA 1
ATOM 1749 C C . ARG B 1 11 ? 19.594 -13.875 7.066 1 96.44 11 ARG B C 1
ATOM 1751 O O . ARG B 1 11 ? 19.906 -15.008 7.422 1 96.44 11 ARG B O 1
ATOM 1758 N N . HIS B 1 12 ? 19.094 -13.547 5.887 1 95.69 12 HIS B N 1
ATOM 1759 C CA . HIS B 1 12 ? 18.828 -14.547 4.859 1 95.69 12 HIS B CA 1
ATOM 1760 C C . HIS B 1 12 ? 20.078 -14.859 4.055 1 95.69 12 HIS B C 1
ATOM 1762 O O . HIS B 1 12 ? 20.484 -14.07 3.203 1 95.69 12 HIS B O 1
ATOM 1768 N N . GLU B 1 13 ? 20.578 -15.969 4.266 1 84.31 13 GLU B N 1
ATOM 1769 C CA . GLU B 1 13 ? 21.812 -16.391 3.611 1 84.31 13 GLU B CA 1
ATOM 1770 C C . GLU B 1 13 ? 21.594 -16.641 2.125 1 84.31 13 GLU B C 1
ATOM 1772 O O . GLU B 1 13 ? 20.578 -17.219 1.734 1 84.31 13 GLU B O 1
ATOM 1777 N N . GLY B 1 14 ? 22.578 -16.25 1.346 1 86.25 14 GLY B N 1
ATOM 1778 C CA . GLY B 1 14 ? 22.5 -16.5 -0.084 1 86.25 14 GLY B CA 1
ATOM 1779 C C . GLY B 1 14 ? 21.547 -15.555 -0.8 1 86.25 14 GLY B C 1
ATOM 1780 O O . GLY B 1 14 ? 21.094 -15.844 -1.91 1 86.25 14 GLY B O 1
ATOM 1781 N N . CYS B 1 15 ? 21.203 -14.523 -0.196 1 91.81 15 CYS B N 1
ATOM 1782 C CA . CYS B 1 15 ? 20.312 -13.516 -0.749 1 91.81 15 CYS B CA 1
ATOM 1783 C C . CYS B 1 15 ? 21.047 -12.203 -0.993 1 91.81 15 CYS B C 1
ATOM 1785 O O . CYS B 1 15 ? 22.016 -11.898 -0.301 1 91.81 15 CYS B O 1
ATOM 1787 N N . TRP B 1 16 ? 20.609 -11.5 -1.968 1 90.88 16 TRP B N 1
ATOM 1788 C CA . TRP B 1 16 ? 21.25 -10.25 -2.328 1 90.88 16 TRP B CA 1
ATOM 1789 C C . TRP B 1 16 ? 21.219 -9.258 -1.168 1 90.88 16 TRP B C 1
ATOM 1791 O O . TRP B 1 16 ? 22.078 -8.375 -1.066 1 90.88 16 TRP B O 1
ATOM 1801 N N . THR B 1 17 ? 20.25 -9.406 -0.308 1 90.94 17 THR B N 1
ATOM 1802 C CA . THR B 1 17 ? 20.078 -8.461 0.791 1 90.94 17 THR B CA 1
ATOM 1803 C C . THR B 1 17 ? 21.25 -8.523 1.755 1 90.94 17 THR B C 1
ATOM 1805 O O . THR B 1 17 ? 21.547 -7.555 2.453 1 90.94 17 THR B O 1
ATOM 1808 N N . SER B 1 18 ? 21.875 -9.625 1.863 1 86.88 18 SER B N 1
ATOM 1809 C CA . SER B 1 18 ? 23 -9.781 2.781 1 86.88 18 SER B CA 1
ATOM 1810 C C . SER B 1 18 ? 24.188 -8.906 2.371 1 86.88 18 SER B C 1
ATOM 1812 O O . SER B 1 18 ? 25.047 -8.594 3.193 1 86.88 18 SER B O 1
ATOM 1814 N N . GLU B 1 19 ? 24.141 -8.414 1.162 1 77.88 19 GLU B N 1
ATOM 1815 C CA . GLU B 1 19 ? 25.266 -7.656 0.614 1 77.88 19 GLU B CA 1
ATOM 1816 C C . GLU B 1 19 ? 24.969 -6.16 0.626 1 77.88 19 GLU B C 1
ATOM 1818 O O . GLU B 1 19 ? 25.828 -5.352 0.267 1 77.88 19 GLU B O 1
ATOM 1823 N N . VAL B 1 20 ? 23.828 -5.883 0.967 1 77.12 20 VAL B N 1
ATOM 1824 C CA . VAL B 1 20 ? 23.406 -4.484 0.887 1 77.12 20 VAL B CA 1
ATOM 1825 C C . VAL B 1 20 ? 23.266 -3.906 2.293 1 77.12 20 VAL B C 1
ATOM 1827 O O . VAL B 1 20 ? 22.438 -4.359 3.076 1 77.12 20 VAL B O 1
ATOM 1830 N N . LYS B 1 21 ? 24.125 -2.984 2.559 1 78.19 21 LYS B N 1
ATOM 1831 C CA . LYS B 1 21 ? 24.094 -2.377 3.887 1 78.19 21 LYS B CA 1
ATOM 1832 C C . LYS B 1 21 ? 23.125 -1.205 3.939 1 78.19 21 LYS B C 1
ATOM 1834 O O . LYS B 1 21 ? 22.625 -0.856 5.012 1 78.19 21 LYS B O 1
ATOM 1839 N N . ASP B 1 22 ? 22.906 -0.718 2.674 1 79.5 22 ASP B N 1
ATOM 1840 C CA . ASP B 1 22 ? 22.016 0.434 2.609 1 79.5 22 ASP B CA 1
ATOM 1841 C C . ASP B 1 22 ? 20.547 0.007 2.773 1 79.5 22 ASP B C 1
ATOM 1843 O O . ASP B 1 22 ? 20.188 -1.128 2.455 1 79.5 22 ASP B O 1
ATOM 1847 N N . GLY B 1 23 ? 19.781 0.853 3.256 1 88.19 23 GLY B N 1
ATOM 1848 C CA . GLY B 1 23 ? 18.375 0.557 3.484 1 88.19 23 GLY B CA 1
ATOM 1849 C C . GLY B 1 23 ? 17.547 0.577 2.213 1 88.19 23 GLY B C 1
ATOM 1850 O O . GLY B 1 23 ? 17.781 1.405 1.33 1 88.19 23 GLY B O 1
ATOM 1851 N N . THR B 1 24 ? 16.781 -0.441 2.041 1 92.31 24 THR B N 1
ATOM 1852 C CA . THR B 1 24 ? 15.797 -0.476 0.956 1 92.31 24 THR B CA 1
ATOM 1853 C C . THR B 1 24 ? 14.391 -0.688 1.501 1 92.31 24 THR B C 1
ATOM 1855 O O . THR B 1 24 ? 14.219 -1.188 2.615 1 92.31 24 THR B O 1
ATOM 1858 N N . VAL B 1 25 ? 13.453 -0.219 0.788 1 93.31 25 VAL B N 1
ATOM 1859 C CA . VAL B 1 25 ? 12.047 -0.472 1.103 1 93.31 25 VAL B CA 1
ATOM 1860 C C . VAL B 1 25 ? 11.344 -1.047 -0.121 1 93.31 25 VAL B C 1
ATOM 1862 O O . VAL B 1 25 ? 11.469 -0.516 -1.228 1 93.31 25 VAL B O 1
ATOM 1865 N N . THR B 1 26 ? 10.672 -2.178 0.105 1 94.81 26 THR B N 1
ATOM 1866 C CA . THR B 1 26 ? 9.828 -2.729 -0.952 1 94.81 26 THR B CA 1
ATOM 1867 C C . THR B 1 26 ? 8.516 -1.966 -1.046 1 94.81 26 THR B C 1
ATOM 1869 O O . THR B 1 26 ? 7.766 -1.881 -0.068 1 94.81 26 THR B O 1
ATOM 1872 N N . ILE B 1 27 ? 8.219 -1.451 -2.229 1 92.06 27 ILE B N 1
ATOM 1873 C CA . ILE B 1 27 ? 7.031 -0.613 -2.328 1 92.06 27 ILE B CA 1
ATOM 1874 C C . ILE B 1 27 ? 5.926 -1.373 -3.057 1 92.06 27 ILE B C 1
ATOM 1876 O O . ILE B 1 27 ? 4.758 -0.97 -3.023 1 92.06 27 ILE B O 1
ATOM 1880 N N . ASN B 1 28 ? 6.297 -2.428 -3.736 1 93.25 28 ASN B N 1
ATOM 1881 C CA . ASN B 1 28 ? 5.355 -3.354 -4.355 1 93.25 28 ASN B CA 1
ATOM 1882 C C . ASN B 1 28 ? 5.934 -4.762 -4.449 1 93.25 28 ASN B C 1
ATOM 1884 O O . ASN B 1 28 ? 7.137 -4.934 -4.648 1 93.25 28 ASN B O 1
ATOM 1888 N N . LEU B 1 29 ? 5.082 -5.703 -4.25 1 96.62 29 LEU B N 1
ATOM 1889 C CA . LEU B 1 29 ? 5.484 -7.105 -4.316 1 96.62 29 LEU B CA 1
ATOM 1890 C C . LEU B 1 29 ? 4.383 -7.953 -4.945 1 96.62 29 LEU B C 1
ATOM 1892 O O . LEU B 1 29 ? 3.23 -7.902 -4.516 1 96.62 29 LEU B O 1
ATOM 1896 N N . GLU B 1 30 ? 4.699 -8.609 -6 1 96.69 30 GLU B N 1
ATOM 1897 C CA . GLU B 1 30 ? 3.82 -9.594 -6.629 1 96.69 30 GLU B CA 1
ATOM 1898 C C . GLU B 1 30 ? 4.508 -10.945 -6.762 1 96.69 30 GLU B C 1
ATOM 1900 O O . GLU B 1 30 ? 5.668 -11.023 -7.172 1 96.69 30 GLU B O 1
ATOM 1905 N N . VAL B 1 31 ? 3.803 -11.992 -6.418 1 97.44 31 VAL B N 1
ATOM 1906 C CA . VAL B 1 31 ? 4.395 -13.32 -6.395 1 97.44 31 VAL B CA 1
ATOM 1907 C C . VAL B 1 31 ? 3.826 -14.156 -7.539 1 97.44 31 VAL B C 1
ATOM 1909 O O . VAL B 1 31 ? 2.609 -14.211 -7.734 1 97.44 31 VAL B O 1
ATOM 1912 N N . TYR B 1 32 ? 4.719 -14.758 -8.312 1 97.38 32 TYR B N 1
ATOM 1913 C CA . TYR B 1 32 ? 4.371 -15.633 -9.43 1 97.38 32 TYR B CA 1
ATOM 1914 C C . TYR B 1 32 ? 4.996 -17.016 -9.258 1 97.38 32 TYR B C 1
ATOM 1916 O O . TYR B 1 32 ? 5.965 -17.344 -9.945 1 97.38 32 TYR B O 1
ATOM 1924 N N . PRO B 1 33 ? 4.32 -17.781 -8.438 1 96.12 33 PRO B N 1
ATOM 1925 C CA . PRO B 1 33 ? 4.926 -19.078 -8.156 1 96.12 33 PRO B CA 1
ATOM 1926 C C . PRO B 1 33 ? 5.047 -19.953 -9.398 1 96.12 33 PRO B C 1
ATOM 1928 O O . PRO B 1 33 ? 6.051 -20.656 -9.578 1 96.12 33 PRO B O 1
ATOM 1931 N N . ASP B 1 34 ? 4.121 -19.922 -10.273 1 93.75 34 ASP B N 1
ATOM 1932 C CA . ASP B 1 34 ? 4.102 -20.75 -11.469 1 93.75 34 ASP B CA 1
ATOM 1933 C C . ASP B 1 34 ? 5.219 -20.359 -12.43 1 93.75 34 ASP B C 1
ATOM 1935 O O . ASP B 1 34 ? 5.637 -21.172 -13.266 1 93.75 34 ASP B O 1
ATOM 1939 N N . ARG B 1 35 ? 5.699 -19.172 -12.266 1 96 35 ARG B N 1
ATOM 1940 C CA . ARG B 1 35 ? 6.77 -18.688 -13.133 1 96 35 ARG B CA 1
ATOM 1941 C C . ARG B 1 35 ? 8.117 -18.75 -12.422 1 96 35 ARG B C 1
ATOM 1943 O O . ARG B 1 35 ? 9.148 -18.438 -13.023 1 96 35 ARG B O 1
ATOM 1950 N N . GLY B 1 36 ? 8.094 -19.047 -11.164 1 96.94 36 GLY B N 1
ATOM 1951 C CA . GLY B 1 36 ? 9.312 -19.266 -10.398 1 96.94 36 GLY B CA 1
ATOM 1952 C C . GLY B 1 36 ? 9.953 -17.984 -9.914 1 96.94 36 GLY B C 1
ATOM 1953 O O . GLY B 1 36 ? 11.141 -17.953 -9.594 1 96.94 36 GLY B O 1
ATOM 1954 N N . TYR B 1 37 ? 9.156 -16.875 -9.953 1 97.88 37 TYR B N 1
ATOM 1955 C CA . TYR B 1 37 ? 9.773 -15.633 -9.484 1 97.88 37 TYR B CA 1
ATOM 1956 C C . TYR B 1 37 ? 8.75 -14.75 -8.773 1 97.88 37 TYR B C 1
ATOM 1958 O O . TYR B 1 37 ? 7.559 -15.078 -8.734 1 97.88 37 TYR B O 1
ATOM 1966 N N . LEU B 1 38 ? 9.195 -13.828 -8.078 1 97.75 38 LEU B N 1
ATOM 1967 C CA . LEU B 1 38 ? 8.406 -12.703 -7.598 1 97.75 38 LEU B CA 1
ATOM 1968 C C . LEU B 1 38 ? 8.938 -11.383 -8.156 1 97.75 38 LEU B C 1
ATOM 1970 O O . LEU B 1 38 ? 10.125 -11.273 -8.469 1 97.75 38 LEU B O 1
ATOM 1974 N N . ARG B 1 39 ? 8.102 -10.516 -8.367 1 97.25 39 ARG B N 1
ATOM 1975 C CA . ARG B 1 39 ? 8.469 -9.195 -8.859 1 97.25 39 ARG B CA 1
ATOM 1976 C C . ARG B 1 39 ? 8.359 -8.148 -7.75 1 97.25 39 ARG B C 1
ATOM 1978 O O . ARG B 1 39 ? 7.328 -8.055 -7.082 1 97.25 39 ARG B O 1
ATOM 1985 N N . SER B 1 40 ? 9.406 -7.406 -7.535 1 96.25 40 SER B N 1
ATOM 1986 C CA . SER B 1 40 ? 9.445 -6.391 -6.488 1 96.25 40 SER B CA 1
ATOM 1987 C C . SER B 1 40 ? 9.875 -5.035 -7.047 1 96.25 40 SER B C 1
ATOM 1989 O O . SER B 1 40 ? 10.711 -4.969 -7.953 1 96.25 40 SER B O 1
ATOM 1991 N N . TRP B 1 41 ? 9.211 -4.059 -6.531 1 93.69 41 TRP B N 1
ATOM 1992 C CA . TRP B 1 41 ? 9.68 -2.686 -6.672 1 93.69 41 TRP B CA 1
ATOM 1993 C C . TRP B 1 41 ? 10.312 -2.189 -5.375 1 93.69 41 TRP B C 1
ATOM 1995 O O . TRP B 1 41 ? 9.68 -2.242 -4.312 1 93.69 41 TRP B O 1
ATOM 2005 N N . LEU B 1 42 ? 11.555 -1.778 -5.402 1 93.12 42 LEU B N 1
ATOM 2006 C CA . LEU B 1 42 ? 12.242 -1.312 -4.203 1 93.12 42 LEU B CA 1
ATOM 2007 C C . LEU B 1 42 ? 12.773 0.104 -4.395 1 93.12 42 LEU B C 1
ATOM 2009 O O . LEU B 1 42 ? 13.031 0.526 -5.523 1 93.12 42 LEU B O 1
ATOM 2013 N N . ILE B 1 43 ? 12.828 0.796 -3.309 1 91.06 43 ILE B N 1
ATOM 2014 C CA . ILE B 1 43 ? 13.477 2.104 -3.289 1 91.06 43 ILE B CA 1
ATOM 2015 C C . ILE B 1 43 ? 14.695 2.061 -2.373 1 91.06 43 ILE B C 1
ATOM 2017 O O . ILE B 1 43 ? 14.664 1.436 -1.312 1 91.06 43 ILE B O 1
ATOM 2021 N N . SER B 1 44 ? 15.703 2.652 -2.834 1 89.31 44 SER B N 1
ATOM 2022 C CA . SER B 1 44 ? 16.938 2.691 -2.061 1 89.31 44 SER B CA 1
ATOM 2023 C C . SER B 1 44 ? 17.641 4.035 -2.211 1 89.31 44 SER B C 1
ATOM 2025 O O . SER B 1 44 ? 17.516 4.699 -3.24 1 89.31 44 SER B O 1
ATOM 2027 N N . SER B 1 45 ? 18.375 4.402 -1.189 1 79 45 SER B N 1
ATOM 2028 C CA . SER B 1 45 ? 19.203 5.594 -1.29 1 79 45 SER B CA 1
ATOM 2029 C C . SER B 1 45 ? 20.578 5.262 -1.858 1 79 45 SER B C 1
ATOM 2031 O O . SER B 1 45 ? 21.375 6.16 -2.119 1 79 45 SER B O 1
ATOM 2033 N N . SER B 1 46 ? 20.766 4.066 -2.066 1 78.06 46 SER B N 1
ATOM 2034 C CA . SER B 1 46 ? 22.078 3.645 -2.551 1 78.06 46 SER B CA 1
ATOM 2035 C C . SER B 1 46 ? 22.094 3.516 -4.07 1 78.06 46 SER B C 1
ATOM 2037 O O . SER B 1 46 ? 21.188 2.916 -4.656 1 78.06 46 SER B O 1
ATOM 2039 N N . ARG B 1 47 ? 23.141 3.998 -4.645 1 74.62 47 ARG B N 1
ATOM 2040 C CA . ARG B 1 47 ? 23.312 3.924 -6.094 1 74.62 47 ARG B CA 1
ATOM 2041 C C . ARG B 1 47 ? 24.016 2.635 -6.496 1 74.62 47 ARG B C 1
ATOM 2043 O O . ARG B 1 47 ? 24 2.254 -7.668 1 74.62 47 ARG B O 1
ATOM 2050 N N . GLU B 1 48 ? 24.609 1.931 -5.609 1 77 48 GLU B N 1
ATOM 2051 C CA . GLU B 1 48 ? 25.391 0.746 -5.934 1 77 48 GLU B CA 1
ATOM 2052 C C . GLU B 1 48 ? 24.531 -0.512 -5.922 1 77 48 GLU B C 1
ATOM 2054 O O . GLU B 1 48 ? 25 -1.598 -6.27 1 77 48 GLU B O 1
ATOM 2059 N N . LEU B 1 49 ? 23.328 -0.356 -5.598 1 82.88 49 LEU B N 1
ATOM 2060 C CA . LEU B 1 49 ? 22.438 -1.498 -5.395 1 82.88 49 LEU B CA 1
ATOM 2061 C C . LEU B 1 49 ? 22.219 -2.25 -6.703 1 82.88 49 LEU B C 1
ATOM 2063 O O . LEU B 1 49 ? 22.234 -3.482 -6.727 1 82.88 49 LEU B O 1
ATOM 2067 N N . ARG B 1 50 ? 22.219 -1.545 -7.695 1 82.5 50 ARG B N 1
ATOM 2068 C CA . ARG B 1 50 ? 21.922 -2.127 -9 1 82.5 50 ARG B CA 1
ATOM 2069 C C . ARG B 1 50 ? 22.953 -3.182 -9.383 1 82.5 50 ARG B C 1
ATOM 2071 O O . ARG B 1 50 ? 22.594 -4.297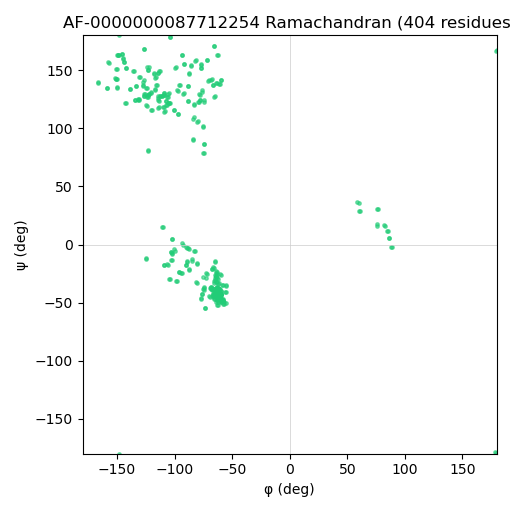 -9.766 1 82.5 50 ARG B O 1
ATOM 2078 N N . THR B 1 51 ? 24.188 -2.818 -9.32 1 82.06 51 THR B N 1
ATOM 2079 C CA . THR B 1 51 ? 25.25 -3.721 -9.742 1 82.06 51 THR B CA 1
ATOM 2080 C C . THR B 1 51 ? 25.281 -4.977 -8.875 1 82.06 51 THR B C 1
ATOM 2082 O O . THR B 1 51 ? 25.391 -6.09 -9.391 1 82.06 51 THR B O 1
ATOM 2085 N N . LYS B 1 52 ? 25.062 -4.785 -7.676 1 83.12 52 LYS B N 1
ATOM 2086 C CA . LYS B 1 52 ? 25.078 -5.91 -6.746 1 83.12 52 LYS B CA 1
ATOM 2087 C C . LYS B 1 52 ? 23.922 -6.863 -7.008 1 83.12 52 LYS B C 1
ATOM 2089 O O . LYS B 1 52 ? 24.094 -8.086 -6.965 1 83.12 52 LYS B O 1
ATOM 2094 N N . MET B 1 53 ? 22.844 -6.332 -7.34 1 86.12 53 MET B N 1
ATOM 2095 C CA . MET B 1 53 ? 21.656 -7.145 -7.574 1 86.12 53 MET B CA 1
ATOM 2096 C C . MET B 1 53 ? 21.75 -7.879 -8.906 1 86.12 53 MET B C 1
ATOM 2098 O O . MET B 1 53 ? 21.422 -9.062 -8.992 1 86.12 53 MET B O 1
ATOM 2102 N N . ARG B 1 54 ? 22.266 -7.258 -9.859 1 87 54 ARG B N 1
ATOM 2103 C CA . ARG B 1 54 ? 22.328 -7.828 -11.195 1 87 54 ARG B CA 1
ATOM 2104 C C . ARG B 1 54 ? 23.203 -9.078 -11.219 1 87 54 ARG B C 1
ATOM 2106 O O . ARG B 1 54 ? 22.953 -10.008 -11.992 1 87 54 ARG B O 1
ATOM 2113 N N . GLU B 1 55 ? 24.094 -9.125 -10.359 1 87.75 55 GLU B N 1
ATOM 2114 C CA . GLU B 1 55 ? 25.094 -10.203 -10.398 1 87.75 55 GLU B CA 1
ATOM 2115 C C . GLU B 1 55 ? 24.75 -11.305 -9.398 1 87.75 55 GLU B C 1
ATOM 2117 O O . GLU B 1 55 ? 25.375 -12.359 -9.391 1 87.75 55 GLU B O 1
ATOM 2122 N N . HIS B 1 56 ? 23.797 -11.062 -8.695 1 91.81 56 HIS B N 1
ATOM 2123 C CA . HIS B 1 56 ? 23.516 -12.023 -7.633 1 91.81 56 HIS B CA 1
ATOM 2124 C C . HIS B 1 56 ? 22.625 -13.156 -8.125 1 91.81 5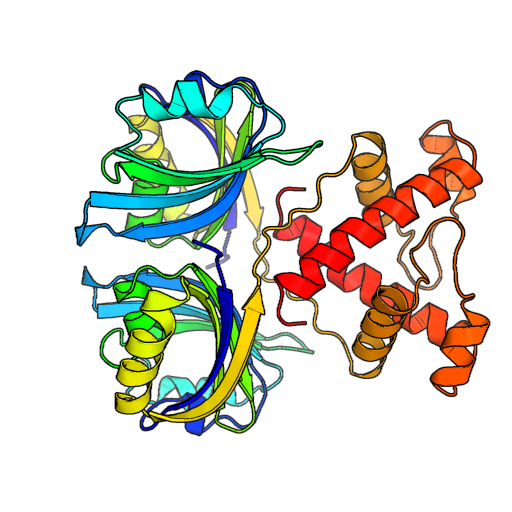6 HIS B C 1
ATOM 2126 O O . HIS B 1 56 ? 21.688 -12.922 -8.891 1 91.81 56 HIS B O 1
ATOM 2132 N N . LYS B 1 57 ? 22.797 -14.32 -7.609 1 92.19 57 LYS B N 1
ATOM 2133 C CA . LYS B 1 57 ? 22.109 -15.531 -8.078 1 92.19 57 LYS B CA 1
ATOM 2134 C C . LYS B 1 57 ? 20.641 -15.516 -7.68 1 92.19 57 LYS B C 1
ATOM 2136 O O . LYS B 1 57 ? 19.812 -16.156 -8.328 1 92.19 57 LYS B O 1
ATOM 2141 N N . SER B 1 58 ? 20.234 -14.82 -6.656 1 93.56 58 SER B N 1
ATOM 2142 C CA . SER B 1 58 ? 18.859 -14.805 -6.18 1 93.56 58 SER B CA 1
ATOM 2143 C C . SER B 1 58 ? 18 -13.82 -6.98 1 93.56 58 SER B C 1
ATOM 2145 O O . SER B 1 58 ? 16.781 -13.766 -6.801 1 93.56 58 SER B O 1
ATOM 2147 N N . VAL B 1 59 ? 18.672 -13.086 -7.875 1 95.62 59 VAL B N 1
ATOM 2148 C CA . VAL B 1 59 ? 17.969 -12.141 -8.734 1 95.62 59 VAL B CA 1
ATOM 2149 C C . VAL B 1 59 ? 17.906 -12.68 -10.156 1 95.62 59 VAL B C 1
ATOM 2151 O O . VAL B 1 59 ? 18.938 -12.938 -10.781 1 95.62 59 VAL B O 1
ATOM 2154 N N . ARG B 1 60 ? 16.781 -12.852 -10.641 1 96.25 60 ARG B N 1
ATOM 2155 C CA . ARG B 1 60 ? 16.609 -13.375 -11.992 1 96.25 60 ARG B CA 1
ATOM 2156 C C . ARG B 1 60 ? 16.891 -12.297 -13.031 1 96.25 60 ARG B C 1
ATOM 2158 O O . ARG B 1 60 ? 17.531 -12.57 -14.055 1 96.25 60 ARG B O 1
ATOM 2165 N N . LYS B 1 61 ? 16.391 -11.078 -12.766 1 95.75 61 LYS B N 1
ATOM 2166 C CA . LYS B 1 61 ? 16.484 -10.016 -13.758 1 95.75 61 LYS B CA 1
ATOM 2167 C C . LYS B 1 61 ? 16.156 -8.656 -13.141 1 95.75 61 LYS B C 1
ATOM 2169 O O . LYS B 1 61 ? 15.242 -8.547 -12.328 1 95.75 61 LYS B O 1
ATOM 2174 N N . VAL B 1 62 ? 16.891 -7.668 -13.516 1 94.56 62 VAL B N 1
ATOM 2175 C CA . VAL B 1 62 ? 16.531 -6.285 -13.227 1 94.56 62 VAL B CA 1
ATOM 2176 C C . VAL B 1 62 ? 15.828 -5.676 -14.438 1 94.56 62 VAL B C 1
ATOM 2178 O O . VAL 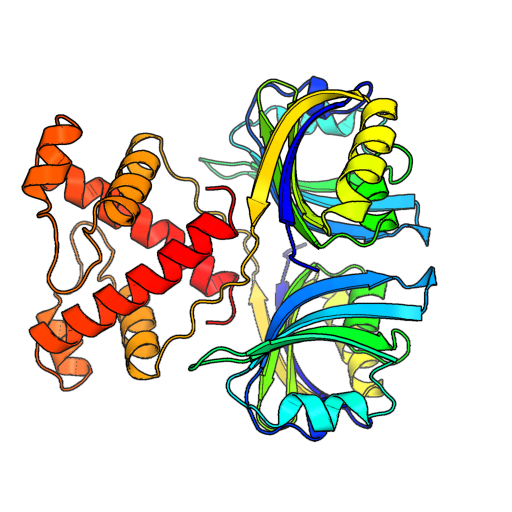B 1 62 ? 16.453 -5.449 -15.477 1 94.56 62 VAL B O 1
ATOM 2181 N N . ASN B 1 63 ? 14.516 -5.395 -14.25 1 93.31 63 ASN B N 1
ATOM 2182 C CA . ASN B 1 63 ? 13.703 -4.918 -15.359 1 93.31 63 ASN B CA 1
ATOM 2183 C C . ASN B 1 63 ? 13.961 -3.443 -15.656 1 93.31 63 ASN B C 1
ATOM 2185 O O . ASN B 1 63 ? 14.055 -3.043 -16.812 1 93.31 63 ASN B O 1
ATOM 2189 N N . ARG B 1 64 ? 13.984 -2.639 -14.672 1 92.12 64 ARG B N 1
ATOM 2190 C CA . ARG B 1 64 ? 14.102 -1.192 -14.828 1 92.12 64 ARG B CA 1
ATOM 2191 C C . ARG B 1 64 ? 14.805 -0.563 -13.633 1 92.12 64 ARG B C 1
ATOM 2193 O O . ARG B 1 64 ? 14.734 -1.086 -12.516 1 92.12 64 ARG B O 1
ATOM 2200 N N . VAL B 1 65 ? 15.477 0.524 -13.867 1 90.38 65 VAL B N 1
ATOM 2201 C CA . VAL B 1 65 ? 16.109 1.349 -12.844 1 90.38 65 VAL B CA 1
ATOM 2202 C C . VAL B 1 65 ? 15.758 2.816 -13.07 1 90.38 65 VAL B C 1
ATOM 2204 O O . VAL B 1 65 ? 15.93 3.34 -14.172 1 90.38 65 VAL B O 1
ATOM 2207 N N . TYR B 1 66 ? 15.219 3.385 -12.031 1 86 66 TYR B N 1
ATOM 2208 C CA . TYR B 1 66 ? 14.938 4.816 -12.039 1 86 66 TYR B CA 1
ATOM 2209 C C . TYR B 1 66 ? 15.797 5.543 -11.008 1 86 66 TYR B C 1
ATOM 2211 O O . TYR B 1 66 ? 15.648 5.328 -9.805 1 86 66 TYR B O 1
ATOM 2219 N N . GLU B 1 67 ? 16.594 6.398 -11.5 1 84.88 67 GLU B N 1
ATOM 2220 C CA . GLU B 1 67 ? 17.5 7.109 -10.594 1 84.88 67 GLU B CA 1
ATOM 2221 C C . GLU B 1 67 ? 17.094 8.578 -10.453 1 84.88 67 GLU B C 1
ATOM 2223 O O . GLU B 1 67 ? 16.844 9.25 -11.453 1 84.88 67 GLU B O 1
ATOM 2228 N N . THR B 1 68 ? 16.781 8.914 -9.305 1 77.31 68 THR B N 1
ATOM 2229 C CA . THR B 1 68 ? 16.656 10.336 -8.992 1 77.31 68 THR B CA 1
ATOM 2230 C C . THR B 1 68 ? 17.859 10.828 -8.195 1 77.31 68 THR B C 1
ATOM 2232 O O . THR B 1 68 ? 18.797 10.07 -7.953 1 77.31 68 THR B O 1
ATOM 2235 N N . ARG B 1 69 ? 17.828 12.133 -7.906 1 75.69 69 ARG B N 1
ATOM 2236 C CA . ARG B 1 69 ? 18.906 12.703 -7.113 1 75.69 69 ARG B CA 1
ATOM 2237 C C . ARG B 1 69 ? 18.953 12.07 -5.723 1 75.69 69 ARG B C 1
ATOM 2239 O O . ARG B 1 69 ? 20.031 11.852 -5.172 1 75.69 69 ARG B O 1
ATOM 2246 N N . GLU B 1 70 ? 17.766 11.648 -5.25 1 74.25 70 GLU B N 1
ATOM 2247 C CA . GLU B 1 70 ? 17.703 11.258 -3.846 1 74.25 70 GLU B CA 1
ATOM 2248 C C . GLU B 1 70 ? 17.547 9.75 -3.693 1 74.25 70 GLU B C 1
ATOM 2250 O O . GLU B 1 70 ? 17.781 9.203 -2.615 1 74.25 70 GLU B O 1
ATOM 2255 N N . SER B 1 71 ? 17.141 9.086 -4.746 1 82.38 71 SER B N 1
ATOM 2256 C CA . SER B 1 71 ? 16.812 7.68 -4.562 1 82.38 71 SER B CA 1
ATOM 2257 C C . SER B 1 71 ? 16.891 6.914 -5.879 1 82.38 71 SER B C 1
ATOM 2259 O O . SER B 1 71 ? 16.938 7.52 -6.953 1 82.38 71 SER B O 1
ATOM 2261 N N . THR B 1 72 ? 17.078 5.668 -5.707 1 87.75 72 THR B N 1
ATOM 2262 C CA . THR B 1 72 ? 17.016 4.742 -6.832 1 87.75 72 THR B CA 1
ATOM 2263 C C . THR B 1 72 ? 15.828 3.789 -6.672 1 87.75 72 THR B C 1
ATOM 2265 O O . THR B 1 72 ? 15.625 3.217 -5.598 1 87.75 72 THR B O 1
ATOM 2268 N N . LEU B 1 73 ? 15.016 3.73 -7.66 1 89.75 73 LEU B N 1
ATOM 2269 C CA . LEU B 1 73 ? 13.922 2.77 -7.707 1 89.75 73 LEU B CA 1
ATOM 2270 C C . LEU B 1 73 ? 14.234 1.636 -8.68 1 89.75 73 LEU B C 1
ATOM 2272 O O . LEU B 1 73 ? 14.641 1.881 -9.812 1 89.75 73 LEU B O 1
ATOM 2276 N N . LEU B 1 74 ? 14.039 0.419 -8.156 1 92.44 74 LEU B N 1
ATOM 2277 C CA . LEU B 1 74 ? 14.352 -0.756 -8.961 1 92.44 74 LEU B CA 1
ATOM 2278 C C . LEU B 1 74 ? 13.133 -1.65 -9.125 1 92.44 74 LEU B C 1
ATOM 2280 O O . LEU B 1 74 ? 12.414 -1.91 -8.156 1 92.44 74 LEU B O 1
ATOM 2284 N N . ASP B 1 75 ? 12.836 -2.014 -10.352 1 94.75 75 ASP B N 1
ATOM 2285 C CA . ASP B 1 75 ? 11.914 -3.082 -10.711 1 94.75 75 ASP B CA 1
ATOM 2286 C C . ASP B 1 75 ? 12.672 -4.359 -11.086 1 94.75 75 ASP B C 1
ATOM 2288 O O . ASP B 1 75 ? 13.445 -4.371 -12.039 1 94.75 75 ASP B O 1
ATOM 2292 N N . PHE B 1 76 ? 12.484 -5.43 -10.289 1 95.88 76 PHE B N 1
ATOM 2293 C CA . PHE B 1 76 ? 13.312 -6.602 -10.539 1 95.88 76 PHE B CA 1
ATOM 2294 C C . PHE B 1 76 ? 12.562 -7.883 -10.188 1 95.88 76 PHE B C 1
ATOM 2296 O O . PHE B 1 76 ? 11.523 -7.84 -9.531 1 95.88 76 PHE B O 1
ATOM 2303 N N . LEU B 1 77 ? 13.039 -8.977 -10.672 1 97.38 77 LEU B N 1
ATOM 2304 C CA . LEU B 1 77 ? 12.516 -10.312 -10.422 1 97.38 77 LEU B CA 1
ATOM 2305 C C . LEU B 1 77 ? 13.438 -11.102 -9.508 1 97.38 77 LEU B C 1
ATOM 2307 O O . LEU B 1 77 ? 14.625 -11.266 -9.805 1 97.38 77 LEU B O 1
ATOM 2311 N N . ASN B 1 78 ? 12.883 -11.57 -8.398 1 96.38 78 ASN B N 1
ATOM 2312 C CA . ASN B 1 78 ? 13.586 -12.477 -7.5 1 96.38 78 ASN B CA 1
ATOM 2313 C C . ASN B 1 78 ? 13.164 -13.93 -7.723 1 96.38 78 ASN B C 1
ATOM 2315 O O . ASN B 1 78 ? 12.023 -14.195 -8.094 1 96.38 78 ASN B O 1
ATOM 2319 N N . VAL B 1 79 ? 14.102 -14.727 -7.41 1 96.88 79 VAL B N 1
ATOM 2320 C CA . VAL B 1 79 ? 13.758 -16.141 -7.445 1 96.88 79 VAL B CA 1
ATOM 2321 C C . VAL B 1 79 ? 12.734 -16.453 -6.359 1 96.88 79 VAL B C 1
ATOM 2323 O O . VAL B 1 79 ? 12.844 -15.977 -5.234 1 96.88 79 VAL B O 1
ATOM 2326 N N . PHE B 1 80 ? 11.781 -17.25 -6.762 1 97.25 80 PHE B N 1
ATOM 2327 C CA . PHE B 1 80 ? 10.688 -17.594 -5.859 1 97.25 80 PHE B CA 1
ATOM 2328 C C . PHE B 1 80 ? 11.148 -18.578 -4.789 1 97.25 80 PHE B C 1
ATOM 2330 O O . PHE B 1 80 ? 10.977 -18.328 -3.594 1 97.25 80 PHE B O 1
ATOM 2337 N N . HIS B 1 81 ? 11.711 -19.672 -5.211 1 95.62 81 HIS B N 1
ATOM 2338 C CA . HIS B 1 81 ? 12.094 -20.734 -4.293 1 95.62 81 HIS B CA 1
ATOM 2339 C C . HIS B 1 81 ? 13.203 -20.281 -3.348 1 95.62 81 HIS B C 1
ATOM 2341 O O . HIS B 1 81 ? 14.211 -19.719 -3.789 1 95.62 81 HIS B O 1
ATOM 2347 N N . GLY B 1 82 ? 12.945 -20.469 -2.066 1 95.12 82 GLY B N 1
ATOM 2348 C CA . GLY B 1 82 ? 13.953 -20.109 -1.077 1 95.12 82 GLY B CA 1
ATOM 2349 C C . GLY B 1 82 ? 13.852 -18.672 -0.618 1 95.12 82 GLY B C 1
ATOM 2350 O O . GLY B 1 82 ? 14.648 -18.219 0.203 1 95.12 82 GLY B O 1
ATOM 2351 N N . SER B 1 83 ? 12.945 -17.922 -1.17 1 96.81 83 SER B N 1
ATOM 2352 C CA . SER B 1 83 ? 12.781 -16.547 -0.737 1 96.81 83 SER B CA 1
ATOM 2353 C C . SER B 1 83 ? 11.852 -16.453 0.47 1 96.81 83 SER B C 1
ATOM 2355 O O . SER B 1 83 ? 10.984 -17.297 0.661 1 96.81 83 SER B O 1
ATOM 2357 N N . VAL B 1 84 ? 12.031 -15.43 1.233 1 97.75 84 VAL B N 1
ATOM 2358 C CA . VAL B 1 84 ? 11.164 -15.188 2.387 1 97.75 84 VAL B CA 1
ATOM 2359 C C . VAL B 1 84 ? 9.75 -14.859 1.915 1 97.75 84 VAL B C 1
ATOM 2361 O O . VAL B 1 84 ? 8.773 -15.398 2.443 1 97.75 84 VAL B O 1
ATOM 2364 N N . ALA B 1 85 ? 9.68 -14.031 0.874 1 97.69 85 ALA B N 1
ATOM 2365 C CA . ALA B 1 85 ? 8.375 -13.672 0.315 1 97.69 85 ALA B CA 1
ATOM 2366 C C . ALA B 1 85 ? 7.625 -14.906 -0.174 1 97.69 85 ALA B C 1
ATOM 2368 O O . ALA B 1 85 ? 6.414 -15.016 0.017 1 97.69 85 ALA B O 1
ATOM 2369 N N . GLY B 1 86 ? 8.352 -15.758 -0.812 1 97.5 86 GLY B N 1
ATOM 2370 C CA . GLY B 1 86 ? 7.738 -16.984 -1.283 1 97.5 86 GLY B CA 1
ATOM 2371 C C . GLY B 1 86 ? 7.168 -17.844 -0.162 1 97.5 86 GLY B C 1
ATOM 2372 O O . GLY B 1 86 ? 6.07 -18.391 -0.287 1 97.5 86 GLY B O 1
ATOM 2373 N N . LEU B 1 87 ? 7.898 -17.953 0.872 1 97.69 87 LEU B N 1
ATOM 2374 C CA . LEU B 1 87 ? 7.434 -18.719 2.025 1 97.69 87 LEU B CA 1
ATOM 2375 C C . LEU B 1 87 ? 6.184 -18.094 2.629 1 97.69 87 LEU B C 1
ATOM 2377 O O . LEU B 1 87 ? 5.195 -18.781 2.885 1 97.69 87 LEU B O 1
ATOM 2381 N N . LEU B 1 88 ? 6.188 -16.781 2.846 1 98.06 88 LEU B N 1
ATOM 2382 C CA . LEU B 1 88 ? 5.043 -16.078 3.422 1 98.06 88 LEU B CA 1
ATOM 2383 C C . LEU B 1 88 ? 3.818 -16.203 2.523 1 98.06 88 LEU B C 1
ATOM 2385 O O . LEU B 1 88 ? 2.707 -16.438 3.008 1 98.06 88 LEU B O 1
ATOM 2389 N N . TYR B 1 89 ? 4.086 -16.078 1.251 1 97.62 89 TYR B N 1
ATOM 2390 C CA . TYR B 1 89 ? 3.029 -16.25 0.261 1 97.62 89 TYR B CA 1
ATOM 2391 C C . TYR B 1 89 ? 2.408 -17.641 0.369 1 97.62 89 TYR B C 1
ATOM 2393 O O . TYR B 1 89 ? 1.184 -17.781 0.368 1 97.62 89 TYR B O 1
ATOM 2401 N N . SER B 1 90 ? 3.223 -18.625 0.447 1 96.44 90 SER B N 1
ATOM 2402 C CA . SER B 1 90 ? 2.75 -20.016 0.494 1 96.44 90 SER B CA 1
ATOM 2403 C C . SER B 1 90 ? 1.926 -20.266 1.75 1 96.44 90 SER B C 1
ATOM 2405 O O . SER B 1 90 ? 1.046 -21.141 1.754 1 96.44 90 SER B O 1
ATOM 2407 N N . ARG B 1 91 ? 2.176 -19.484 2.754 1 96.44 91 ARG B N 1
ATOM 2408 C CA . ARG B 1 91 ? 1.439 -19.641 4.004 1 96.44 91 ARG B CA 1
ATOM 2409 C C . ARG B 1 91 ? 0.216 -18.734 4.027 1 96.44 91 ARG B C 1
ATOM 2411 O O . ARG B 1 91 ? -0.518 -18.688 5.02 1 96.44 91 ARG B O 1
ATOM 2418 N N . GLU B 1 92 ? -0.012 -17.969 2.994 1 95.19 92 GLU B N 1
ATOM 2419 C CA . GLU B 1 92 ? -1.187 -17.141 2.752 1 95.19 92 GLU B CA 1
ATOM 2420 C C . GLU B 1 92 ? -1.355 -16.094 3.85 1 95.19 92 GLU B C 1
ATOM 2422 O O . GLU B 1 92 ? -2.473 -15.844 4.309 1 95.19 92 GLU B O 1
ATOM 2427 N N . VAL B 1 93 ? -0.22 -15.586 4.328 1 96 93 VAL B N 1
ATOM 2428 C CA . VAL B 1 93 ? -0.309 -14.5 5.293 1 96 93 VAL B CA 1
ATOM 2429 C C . VAL B 1 93 ? -0.512 -13.172 4.559 1 96 93 VAL B C 1
ATOM 2431 O O . VAL B 1 93 ? -0.264 -13.078 3.354 1 96 93 VAL B O 1
ATOM 2434 N N . LEU B 1 94 ? -1.046 -12.203 5.242 1 94.81 94 LEU B N 1
ATOM 2435 C CA . LEU B 1 94 ? -1.105 -10.844 4.727 1 94.81 94 LEU B CA 1
ATOM 2436 C C . LEU B 1 94 ? 0.234 -10.133 4.906 1 94.81 94 LEU B C 1
ATOM 2438 O O . LEU B 1 94 ? 0.604 -9.773 6.027 1 94.81 94 LEU B O 1
ATOM 2442 N N . ILE B 1 95 ? 0.932 -9.969 3.791 1 96.12 95 ILE B N 1
ATOM 2443 C CA . ILE B 1 95 ? 2.201 -9.25 3.855 1 96.12 95 ILE B CA 1
ATOM 2444 C C . ILE B 1 95 ? 1.942 -7.746 3.883 1 96.12 95 ILE B C 1
ATOM 2446 O O . ILE B 1 95 ? 1.312 -7.199 2.973 1 96.12 95 ILE B O 1
ATOM 2450 N N . LEU B 1 96 ? 2.441 -7.082 4.91 1 94.56 96 LEU B N 1
ATOM 2451 C CA . LEU B 1 96 ? 2.195 -5.656 5.078 1 94.56 96 LEU B CA 1
ATOM 2452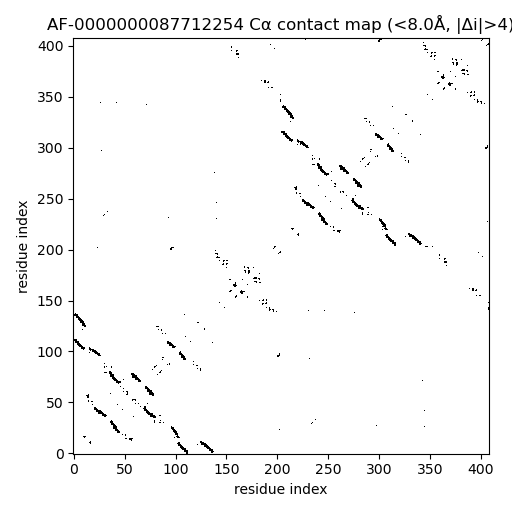 C C . LEU B 1 96 ? 3.375 -4.836 4.566 1 94.56 96 LEU B C 1
ATOM 2454 O O . LEU B 1 96 ? 3.199 -3.701 4.117 1 94.56 96 LEU B O 1
ATOM 2458 N N . GLY B 1 97 ? 4.578 -5.438 4.699 1 95.31 97 GLY B N 1
ATOM 2459 C CA . GLY B 1 97 ? 5.715 -4.656 4.238 1 95.31 97 GLY B CA 1
ATOM 2460 C C . GLY B 1 97 ? 7.039 -5.371 4.41 1 95.31 97 GLY B C 1
ATOM 2461 O O . GLY B 1 97 ? 7.113 -6.406 5.082 1 95.31 97 GLY B O 1
ATOM 2462 N N . ASN B 1 98 ? 8.023 -4.789 3.752 1 96.56 98 ASN B N 1
ATOM 2463 C CA . ASN B 1 98 ? 9.383 -5.305 3.785 1 96.56 98 ASN B CA 1
ATOM 2464 C C . ASN B 1 98 ? 10.414 -4.188 3.621 1 96.56 98 ASN B C 1
ATOM 2466 O O . ASN B 1 98 ? 10.227 -3.285 2.805 1 96.56 98 ASN B O 1
ATOM 2470 N N . TYR B 1 99 ? 11.422 -4.246 4.445 1 94.75 99 TYR B N 1
ATOM 2471 C CA . TYR B 1 99 ? 12.578 -3.389 4.238 1 94.75 99 TYR B CA 1
ATOM 2472 C C . TYR B 1 99 ? 13.867 -4.109 4.629 1 94.75 99 TYR B C 1
ATOM 2474 O O . TYR B 1 99 ? 13.828 -5.125 5.328 1 94.75 99 TYR B O 1
ATOM 2482 N N . ASN B 1 100 ? 14.922 -3.645 4.078 1 94.31 100 ASN B N 1
ATOM 2483 C CA . ASN B 1 100 ? 16.234 -4.195 4.395 1 94.31 100 ASN B CA 1
ATOM 2484 C C . ASN B 1 100 ? 17.125 -3.162 5.062 1 94.31 100 ASN B C 1
ATOM 2486 O O . ASN B 1 100 ? 17.094 -1.982 4.707 1 94.31 100 ASN B O 1
ATOM 2490 N N . ARG B 1 101 ? 17.891 -3.648 5.953 1 91.62 101 ARG B N 1
ATOM 2491 C CA . ARG B 1 101 ? 18.875 -2.812 6.641 1 91.62 101 ARG B CA 1
ATOM 2492 C C . ARG B 1 101 ? 19.984 -3.66 7.25 1 91.62 101 ARG B C 1
ATOM 2494 O O . ARG B 1 101 ? 19.719 -4.691 7.875 1 91.62 101 ARG B O 1
ATOM 2501 N N . GLY B 1 102 ? 21.188 -3.193 7.039 1 90.56 102 GLY B N 1
ATOM 2502 C CA . GLY B 1 102 ? 22.328 -3.844 7.684 1 90.56 102 GLY B CA 1
ATOM 2503 C C . GLY B 1 102 ? 22.484 -5.301 7.285 1 90.56 102 GLY B C 1
ATOM 2504 O O . GLY B 1 102 ? 22.797 -6.148 8.125 1 90.56 102 GLY B O 1
ATOM 2505 N N . GLY B 1 103 ? 22.062 -5.602 6.145 1 91.5 103 GLY B N 1
ATOM 2506 C CA . GLY B 1 103 ? 22.219 -6.961 5.645 1 91.5 103 GLY B CA 1
ATOM 2507 C C . GLY B 1 103 ? 21.078 -7.879 6.066 1 91.5 103 GLY B C 1
ATOM 2508 O O . GLY B 1 103 ? 21.156 -9.094 5.852 1 91.5 103 GLY B O 1
ATOM 2509 N N . GLU B 1 104 ? 20.094 -7.289 6.695 1 95.31 104 GLU B N 1
ATOM 2510 C CA . GLU B 1 104 ? 18.953 -8.07 7.172 1 95.31 104 GLU B CA 1
ATOM 2511 C C . GLU B 1 104 ? 17.672 -7.68 6.441 1 95.31 104 GLU B C 1
ATOM 2513 O O . GLU B 1 104 ? 17.531 -6.539 5.996 1 95.31 104 GLU B O 1
ATOM 2518 N N . GLU B 1 105 ? 16.828 -8.695 6.297 1 96.62 105 GLU B N 1
ATOM 2519 C CA . GLU B 1 105 ? 15.477 -8.453 5.785 1 96.62 105 GLU B CA 1
ATOM 2520 C C . GLU B 1 105 ? 14.461 -8.344 6.922 1 96.62 105 GLU B C 1
ATOM 2522 O O . GLU B 1 105 ? 14.445 -9.188 7.824 1 96.62 105 GLU B O 1
ATOM 2527 N N . PHE B 1 106 ? 13.672 -7.371 6.859 1 97.12 106 PHE B N 1
ATOM 2528 C CA . PHE B 1 106 ? 12.586 -7.23 7.82 1 97.12 106 PHE B CA 1
ATOM 2529 C C . PHE B 1 106 ? 11.234 -7.355 7.133 1 97.12 106 PHE B C 1
ATOM 2531 O O . PHE B 1 106 ? 10.953 -6.641 6.168 1 97.12 106 PHE B O 1
ATOM 2538 N N . TRP B 1 107 ? 10.438 -8.281 7.613 1 97.81 107 TRP B N 1
ATOM 2539 C CA . TRP B 1 107 ? 9.125 -8.555 7.043 1 97.81 107 TRP B CA 1
ATOM 2540 C C . TRP B 1 107 ? 8.023 -8.359 8.086 1 97.81 107 TRP B C 1
ATOM 2542 O O . TRP B 1 107 ? 8.148 -8.828 9.219 1 97.81 107 TRP B O 1
ATOM 2552 N N . THR B 1 108 ? 7.047 -7.648 7.727 1 97.25 108 THR B N 1
ATOM 2553 C CA . THR B 1 108 ? 5.852 -7.492 8.547 1 97.25 108 THR B CA 1
ATOM 2554 C C . THR B 1 108 ? 4.645 -8.156 7.879 1 97.25 108 THR B C 1
ATOM 2556 O O . THR B 1 108 ? 4.375 -7.914 6.699 1 97.25 108 THR B O 1
ATOM 2559 N N . PHE B 1 109 ? 3.996 -8.984 8.641 1 97.06 109 PHE B N 1
ATOM 2560 C CA . PHE B 1 109 ? 2.85 -9.695 8.086 1 97.06 109 PHE B CA 1
ATOM 2561 C C . PHE B 1 109 ? 1.819 -9.992 9.172 1 97.06 109 PHE B C 1
ATOM 2563 O O . PHE B 1 109 ? 2.102 -9.836 10.359 1 97.06 109 PHE B O 1
ATOM 2570 N N . VAL B 1 110 ? 0.625 -10.305 8.703 1 95.94 110 VAL B N 1
ATOM 2571 C CA . VAL B 1 110 ? -0.476 -10.625 9.609 1 95.94 110 VAL B CA 1
ATOM 2572 C C . VAL B 1 110 ? -0.792 -12.117 9.531 1 95.94 110 VAL B C 1
ATOM 2574 O O . VAL B 1 110 ? -0.909 -12.68 8.445 1 95.94 110 VAL B O 1
ATOM 2577 N N . THR B 1 111 ? -0.87 -12.719 10.656 1 96.12 111 THR B N 1
ATOM 2578 C CA . THR B 1 111 ? -1.206 -14.133 10.766 1 96.12 111 THR B CA 1
ATOM 2579 C C . THR B 1 111 ? -1.968 -14.406 12.055 1 96.12 111 THR B C 1
ATOM 2581 O O . THR B 1 111 ? -2.344 -13.477 12.773 1 96.12 111 THR B O 1
ATOM 2584 N N . THR B 1 112 ? -2.309 -15.602 12.25 1 93.94 112 THR B N 1
ATOM 2585 C CA . THR B 1 112 ? -2.949 -16 13.5 1 93.94 112 THR B CA 1
ATOM 2586 C C . THR B 1 112 ? -1.91 -16.453 14.516 1 93.94 112 THR B C 1
ATOM 2588 O O . THR B 1 112 ? -0.815 -16.891 14.141 1 93.94 112 THR B O 1
ATOM 2591 N N . GLY B 1 113 ? -2.332 -16.328 15.758 1 90.62 113 GLY B N 1
ATOM 2592 C CA . GLY B 1 113 ? -1.439 -16.812 16.797 1 90.62 113 GLY B CA 1
ATOM 2593 C C . GLY B 1 113 ? -1.027 -18.25 16.625 1 90.62 113 GLY B C 1
ATOM 2594 O O . GLY B 1 113 ? 0.124 -18.609 16.875 1 90.62 113 GLY B O 1
ATOM 2595 N N . SER B 1 114 ? -1.882 -19.062 16.141 1 91.38 114 SER B N 1
ATOM 2596 C CA . SER B 1 114 ? -1.621 -20.5 16.016 1 91.38 114 SER B CA 1
ATOM 2597 C C . SER B 1 114 ? -0.667 -20.781 14.852 1 91.38 114 SER B C 1
ATOM 2599 O O . SER B 1 114 ? 0.091 -21.75 14.891 1 91.38 114 SER B O 1
ATOM 2601 N N . ALA B 1 115 ? -0.685 -19.922 13.852 1 94.56 115 ALA B N 1
ATOM 2602 C CA . ALA B 1 115 ? 0.131 -20.156 12.664 1 94.56 115 ALA B CA 1
ATOM 2603 C C . ALA B 1 115 ? 1.517 -19.531 12.812 1 94.56 115 ALA B C 1
ATOM 2605 O O . ALA B 1 115 ? 2.451 -19.906 12.094 1 94.56 115 ALA B O 1
ATOM 2606 N N . MET B 1 116 ? 1.653 -18.656 13.711 1 94.94 116 MET B N 1
ATOM 2607 C CA . MET B 1 116 ? 2.857 -17.844 13.852 1 94.94 116 MET B CA 1
ATOM 2608 C C . MET B 1 116 ? 4.086 -18.719 14.07 1 94.94 116 MET B C 1
ATOM 2610 O O . MET B 1 116 ? 5.094 -18.562 13.375 1 94.94 116 MET B O 1
ATOM 2614 N N . ASN B 1 117 ? 3.98 -19.625 14.961 1 95 117 ASN B N 1
ATOM 2615 C CA . ASN B 1 117 ? 5.133 -20.453 15.305 1 95 117 ASN B CA 1
ATOM 2616 C C . ASN B 1 117 ? 5.582 -21.312 14.125 1 95 117 ASN B C 1
ATOM 2618 O O . ASN B 1 117 ? 6.781 -21.5 13.906 1 95 117 ASN B O 1
ATOM 2622 N N . GLU B 1 118 ? 4.668 -21.812 13.438 1 97.31 118 GLU B N 1
ATOM 2623 C CA . GLU B 1 118 ? 4.992 -22.609 12.258 1 97.31 118 GLU B CA 1
ATOM 2624 C C . GLU B 1 118 ? 5.723 -21.781 11.211 1 97.31 118 GLU B C 1
ATOM 2626 O O . GLU B 1 118 ? 6.715 -22.234 10.633 1 97.31 118 GLU B O 1
ATOM 2631 N N . ILE B 1 119 ? 5.273 -20.625 11.031 1 97.94 119 ILE B N 1
ATOM 2632 C CA . ILE B 1 119 ? 5.875 -19.719 10.055 1 97.94 119 ILE B CA 1
ATOM 2633 C C . ILE B 1 119 ? 7.301 -19.375 10.477 1 97.94 119 ILE B C 1
ATOM 2635 O O . ILE B 1 119 ? 8.227 -19.422 9.656 1 97.94 119 ILE B O 1
ATOM 2639 N N . LEU B 1 120 ? 7.469 -19.125 11.758 1 97.94 120 LEU B N 1
ATOM 2640 C CA . LEU B 1 120 ? 8.789 -18.766 12.273 1 97.94 120 LEU B CA 1
ATOM 2641 C C . LEU B 1 120 ? 9.758 -19.938 12.133 1 97.94 120 LEU B C 1
ATOM 2643 O O . LEU B 1 120 ? 10.93 -19.75 11.789 1 97.94 120 LEU B O 1
ATOM 2647 N N . ASN B 1 121 ? 9.258 -21.078 12.359 1 97.62 121 ASN B N 1
ATOM 2648 C CA . ASN B 1 121 ? 10.078 -22.281 12.195 1 97.62 121 ASN B CA 1
ATOM 2649 C C . ASN B 1 121 ? 10.539 -22.438 10.75 1 97.62 121 ASN B C 1
ATOM 2651 O O . ASN B 1 121 ? 11.711 -22.719 10.492 1 97.62 121 ASN B O 1
ATOM 2655 N N . GLU B 1 122 ? 9.664 -22.266 9.875 1 97.81 122 GLU B N 1
ATOM 2656 C CA . GLU B 1 122 ? 10.016 -22.375 8.461 1 97.81 122 GLU B CA 1
ATOM 2657 C C . GLU B 1 122 ? 10.984 -21.281 8.039 1 97.81 122 GLU B C 1
ATOM 2659 O O . GLU B 1 122 ? 11.914 -21.531 7.27 1 97.81 122 GLU B O 1
ATOM 2664 N N . LEU B 1 123 ? 10.766 -20.109 8.555 1 97.44 123 LEU B N 1
ATOM 2665 C CA . LEU B 1 123 ? 11.664 -19 8.242 1 97.44 123 LEU B CA 1
ATOM 2666 C C . LEU B 1 12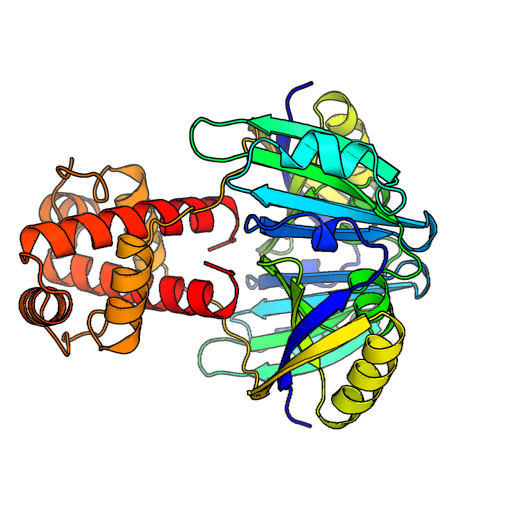3 ? 13.07 -19.281 8.758 1 97.44 123 LEU B C 1
ATOM 2668 O O . LEU B 1 123 ? 14.055 -18.875 8.133 1 97.44 123 LEU B O 1
ATOM 2672 N N . SER B 1 124 ? 13.172 -19.984 9.852 1 96.94 124 SER B N 1
ATOM 2673 C CA . SER B 1 124 ? 14.469 -20.281 10.453 1 96.94 124 SER B CA 1
ATOM 2674 C C . SER B 1 124 ? 15.289 -21.188 9.555 1 96.94 124 SER B C 1
ATOM 2676 O O . SER B 1 124 ? 16.516 -21.266 9.688 1 96.94 124 SER B O 1
ATOM 2678 N N . SER B 1 125 ? 14.617 -21.844 8.672 1 95.81 125 SER B N 1
ATOM 2679 C CA . SER B 1 125 ? 15.328 -22.719 7.73 1 95.81 125 SER B CA 1
ATOM 2680 C C . SER B 1 125 ? 15.922 -21.906 6.578 1 95.81 125 SER B C 1
ATOM 2682 O O . SER B 1 125 ? 16.781 -22.391 5.852 1 95.81 125 SER B O 1
ATOM 2684 N N . LEU B 1 126 ? 15.508 -20.734 6.391 1 95.56 126 LEU B N 1
ATOM 2685 C CA . LEU B 1 126 ? 15.977 -19.891 5.301 1 95.56 126 LEU B CA 1
ATOM 2686 C C . LEU B 1 126 ? 17.125 -19 5.758 1 95.56 126 LEU B C 1
ATOM 2688 O O . LEU B 1 126 ? 17.891 -18.5 4.934 1 95.56 126 LEU B O 1
ATOM 2692 N N . GLY B 1 127 ? 17.188 -18.75 7.008 1 95.75 127 GLY B N 1
ATOM 2693 C CA . GLY B 1 127 ? 18.172 -17.859 7.594 1 95.75 127 GLY B CA 1
ATOM 2694 C C . GLY B 1 127 ? 18.031 -17.703 9.094 1 95.75 127 GLY B C 1
ATOM 2695 O O . GLY B 1 127 ? 17.109 -18.266 9.695 1 95.75 127 GLY B O 1
ATOM 2696 N N . LYS B 1 128 ? 18.906 -16.891 9.664 1 96.81 128 LYS B N 1
ATOM 2697 C CA . LYS B 1 128 ? 18.891 -16.656 11.102 1 96.81 128 LYS B CA 1
ATOM 2698 C C . LYS B 1 128 ? 17.859 -15.57 11.461 1 96.81 128 LYS B C 1
ATOM 2700 O O . LYS B 1 128 ? 17.969 -14.438 10.984 1 96.81 128 LYS B O 1
ATOM 2705 N N . ILE B 1 129 ? 16.922 -15.938 12.273 1 97.88 129 ILE B N 1
ATOM 2706 C CA . ILE B 1 129 ? 15.977 -14.961 12.781 1 97.88 129 ILE B CA 1
ATOM 2707 C C . ILE B 1 129 ? 16.656 -14.086 13.836 1 97.88 129 ILE B C 1
ATOM 2709 O O . ILE B 1 129 ? 17.172 -14.594 14.828 1 97.88 129 ILE B O 1
ATOM 2713 N N . THR B 1 130 ? 16.625 -12.773 13.625 1 97.56 130 THR B N 1
ATOM 2714 C CA . THR B 1 130 ? 17.359 -11.867 14.508 1 97.56 130 THR B CA 1
ATOM 2715 C C . THR B 1 130 ? 16.406 -11.148 15.453 1 97.56 130 THR B C 1
ATOM 2717 O O . THR B 1 130 ? 16.781 -10.773 16.562 1 97.56 130 THR B O 1
ATOM 2720 N N . THR B 1 131 ? 15.211 -10.922 15.047 1 97.94 131 THR B N 1
ATOM 2721 C CA . THR B 1 131 ? 14.219 -10.234 15.867 1 97.94 131 THR B CA 1
ATOM 2722 C C . THR B 1 131 ? 12.812 -10.711 15.516 1 97.94 131 THR B C 1
ATOM 2724 O O . THR B 1 131 ? 12.547 -11.109 14.383 1 97.94 131 THR B O 1
ATOM 2727 N N . VAL B 1 132 ? 11.961 -10.836 16.5 1 98 132 VAL B N 1
ATOM 2728 C CA . VAL B 1 132 ? 10.539 -11.094 16.328 1 98 132 VAL B CA 1
ATOM 2729 C C . VAL B 1 132 ? 9.727 -10.18 17.234 1 98 132 VAL B C 1
ATOM 2731 O O . VAL B 1 132 ? 10.016 -10.062 18.438 1 98 132 VAL B O 1
ATOM 2734 N N . SER B 1 133 ? 8.867 -9.477 16.672 1 97.25 133 SER B N 1
ATOM 2735 C CA . SER B 1 133 ? 7.91 -8.688 17.438 1 97.25 133 SER B CA 1
ATOM 2736 C C . SER B 1 133 ? 6.48 -8.969 17 1 97.25 133 SER B C 1
ATOM 2738 O O . SER B 1 133 ? 6.227 -9.195 15.812 1 97.25 133 SER B O 1
ATOM 2740 N N . GLU B 1 134 ? 5.582 -9.109 17.922 1 95.69 134 GLU B N 1
ATOM 2741 C CA . GLU B 1 134 ? 4.18 -9.352 17.609 1 95.69 134 GLU B CA 1
ATOM 2742 C C . GLU B 1 134 ? 3.266 -8.398 18.359 1 95.69 134 GLU B C 1
ATOM 2744 O O . GLU B 1 134 ? 3.588 -7.98 19.484 1 95.69 134 GLU B O 1
ATOM 2749 N N . GLU B 1 135 ? 2.25 -7.992 17.797 1 94.88 135 GLU B N 1
ATOM 2750 C CA . GLU B 1 135 ? 1.178 -7.219 18.422 1 94.88 135 GLU B CA 1
ATOM 2751 C C . GLU B 1 135 ? -0.18 -7.59 17.828 1 94.88 135 GLU B C 1
ATOM 2753 O O . GLU B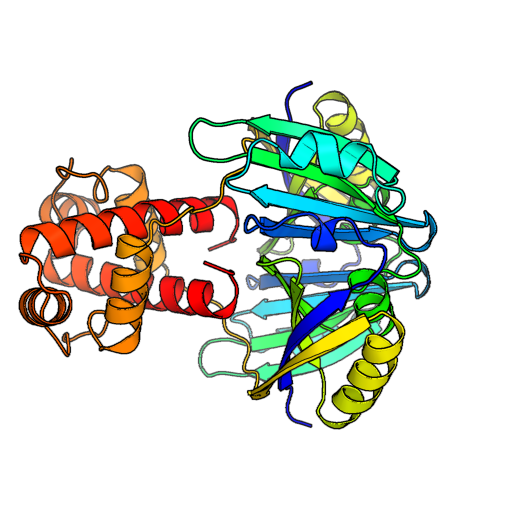 1 135 ? -0.253 -8.227 16.781 1 94.88 135 GLU B O 1
ATOM 2758 N N . ASP B 1 136 ? -1.208 -7.281 18.547 1 94.06 136 ASP B N 1
ATOM 2759 C CA . ASP B 1 136 ? -2.539 -7.469 17.984 1 94.06 136 ASP B CA 1
ATOM 2760 C C . ASP B 1 136 ? -2.729 -6.613 16.734 1 94.06 136 ASP B C 1
ATOM 2762 O O . ASP B 1 136 ? -2.264 -5.473 16.672 1 94.06 136 ASP B O 1
ATOM 2766 N N . TYR B 1 137 ? -3.332 -7.242 15.805 1 91.44 137 TYR B N 1
ATOM 2767 C CA . TYR B 1 137 ? -3.551 -6.52 14.562 1 91.44 137 TYR B CA 1
ATOM 2768 C C . TYR B 1 137 ? -5.008 -6.086 14.43 1 91.44 137 TYR B C 1
ATOM 2770 O O . TYR B 1 137 ? -5.914 -6.922 14.469 1 91.44 137 TYR B O 1
ATOM 2778 N N . VAL B 1 138 ? -5.172 -4.844 14.305 1 85.75 138 VAL B N 1
ATOM 2779 C CA . VAL B 1 138 ? -6.461 -4.258 13.961 1 85.75 138 VAL B CA 1
ATOM 2780 C C . VAL B 1 138 ? -6.344 -3.482 12.648 1 85.75 138 VAL B C 1
ATOM 2782 O O . VAL B 1 138 ? -5.609 -2.496 12.562 1 85.75 138 VAL B O 1
ATOM 2785 N N . PRO B 1 139 ? -7.082 -3.975 11.594 1 87.12 139 PRO B N 1
ATOM 2786 C CA . PRO B 1 139 ? -7.008 -3.25 10.32 1 87.12 139 PRO B CA 1
ATOM 2787 C C . PRO B 1 139 ? -7.48 -1.802 10.438 1 87.12 139 PRO B C 1
ATOM 2789 O O . PRO B 1 139 ? -8.414 -1.512 11.195 1 87.12 139 PRO B O 1
ATOM 2792 N N . TYR B 1 140 ? -6.742 -0.958 9.711 1 86.75 140 TYR B N 1
ATOM 2793 C CA . TYR B 1 140 ? -7.09 0.458 9.734 1 86.75 140 TYR B CA 1
ATOM 2794 C C . TYR B 1 140 ? -6.992 1.063 8.336 1 86.75 140 TYR B C 1
ATOM 2796 O O . TYR B 1 140 ? -6.047 0.783 7.594 1 86.75 140 TYR B O 1
ATOM 2804 N N . PHE B 1 141 ? -7.973 1.801 7.961 1 89.75 141 PHE B N 1
ATOM 2805 C CA . PHE B 1 141 ? -7.992 2.598 6.742 1 89.75 141 PHE B CA 1
ATOM 2806 C C . PHE B 1 141 ? -8.5 4.008 7.02 1 89.75 141 PHE B C 1
ATOM 2808 O O . PHE B 1 141 ? -9.453 4.188 7.777 1 89.75 141 PHE B O 1
ATOM 2815 N N . PRO B 1 142 ? -7.809 4.973 6.43 1 90.94 142 PRO B N 1
ATOM 2816 C CA . PRO B 1 142 ? -8.219 6.355 6.691 1 90.94 142 PRO B CA 1
ATOM 2817 C C . PRO B 1 142 ? -9.5 6.738 5.957 1 90.94 142 PRO B C 1
ATOM 2819 O O . PRO B 1 142 ? -9.445 7.371 4.898 1 90.94 142 PRO B O 1
ATOM 2822 N N . SER B 1 143 ? -10.625 6.469 6.539 1 87.25 143 SER B N 1
ATOM 2823 C CA . SER B 1 143 ? -11.914 6.844 5.98 1 87.25 143 SER B CA 1
ATOM 2824 C C . SER B 1 143 ? -12.18 8.336 6.145 1 87.25 143 SER B C 1
ATOM 2826 O O . SER B 1 143 ? -12.641 8.773 7.199 1 87.25 143 SER B O 1
ATOM 2828 N N . LEU B 1 144 ? -11.977 9.062 5.055 1 92.19 144 LEU B N 1
ATOM 2829 C CA . LEU B 1 144 ? -12.18 10.508 5.098 1 92.19 144 LEU B CA 1
ATOM 2830 C C . LEU B 1 144 ? -13.625 10.867 4.785 1 92.19 144 LEU B C 1
ATOM 2832 O O . LEU B 1 144 ? -14.234 10.273 3.893 1 92.19 144 LEU B O 1
ATOM 2836 N N . THR B 1 145 ? -14.148 11.789 5.559 1 92.38 145 THR B N 1
ATOM 2837 C CA . THR B 1 145 ? -15.422 12.375 5.16 1 92.38 145 THR B CA 1
ATOM 2838 C C . THR B 1 145 ? -15.273 13.172 3.867 1 92.38 145 THR B C 1
ATOM 2840 O O . THR B 1 145 ? -14.156 13.406 3.402 1 92.38 145 THR B O 1
ATOM 2843 N N . GLU B 1 146 ? -16.391 13.57 3.359 1 93.06 146 GLU B N 1
ATOM 2844 C CA . GLU B 1 146 ? -16.359 14.359 2.131 1 93.06 146 GLU B CA 1
ATOM 2845 C C . GLU B 1 146 ? -15.562 15.648 2.32 1 93.06 146 GLU B C 1
ATOM 2847 O O . GLU B 1 146 ? -14.703 15.984 1.497 1 93.06 146 GLU B O 1
ATOM 2852 N N . MET B 1 147 ? -15.844 16.312 3.379 1 96.56 147 MET B N 1
ATOM 2853 C CA . MET B 1 147 ? -15.156 17.562 3.646 1 96.56 147 MET B CA 1
ATOM 2854 C C . MET B 1 147 ? -13.664 17.328 3.867 1 96.56 147 MET B C 1
ATOM 2856 O O . MET B 1 147 ? -12.828 18.094 3.357 1 96.56 147 MET B O 1
ATOM 2860 N N . GLU B 1 148 ? -13.273 16.297 4.582 1 96.81 148 GLU B N 1
ATOM 2861 C CA . GLU B 1 148 ? -11.875 15.961 4.812 1 96.81 148 GLU B CA 1
ATOM 2862 C C . GLU B 1 148 ? -11.148 15.672 3.502 1 96.81 148 GLU B C 1
ATOM 2864 O O . GLU B 1 148 ? -10 16.078 3.316 1 96.81 148 GLU B O 1
ATOM 2869 N N . ARG B 1 149 ? -11.852 15.039 2.66 1 96.12 149 ARG B N 1
ATOM 2870 C CA . ARG B 1 149 ? -11.297 14.727 1.349 1 96.12 149 ARG B CA 1
ATOM 2871 C C . ARG B 1 149 ? -11.055 16 0.541 1 96.12 149 ARG B C 1
ATOM 2873 O O . ARG B 1 149 ? -10.008 16.156 -0.092 1 96.12 149 ARG B O 1
ATOM 2880 N N . ARG B 1 150 ? -12.023 16.844 0.59 1 96.81 150 ARG B N 1
ATOM 2881 C CA . ARG B 1 150 ? -11.898 18.109 -0.132 1 96.81 150 ARG B CA 1
ATOM 2882 C C . ARG B 1 150 ? -10.734 18.922 0.399 1 96.81 150 ARG B C 1
ATOM 2884 O O . ARG B 1 150 ? -9.922 19.453 -0.377 1 96.81 150 ARG B O 1
ATOM 2891 N N . VAL B 1 151 ? -10.648 19.031 1.638 1 97.62 151 VAL B N 1
ATOM 2892 C CA . VAL B 1 151 ? -9.578 19.812 2.246 1 97.62 151 VAL B CA 1
ATOM 2893 C C . VAL B 1 151 ? -8.227 19.188 1.925 1 97.62 151 VAL B C 1
ATOM 2895 O O . VAL B 1 151 ? -7.246 19.891 1.673 1 97.62 151 VAL B O 1
ATOM 2898 N N . PHE B 1 152 ? -8.148 17.891 1.899 1 97.44 152 PHE B N 1
ATOM 2899 C CA . PHE B 1 152 ? -6.934 17.172 1.54 1 97.44 152 PHE B CA 1
ATOM 2900 C C . PHE B 1 152 ? -6.457 17.578 0.148 1 97.44 152 PHE B C 1
ATOM 2902 O O . PHE B 1 152 ? -5.309 17.984 -0.027 1 97.44 152 PHE B O 1
ATOM 2909 N N . TRP B 1 153 ? -7.336 17.516 -0.751 1 96.69 153 TRP B N 1
ATOM 2910 C CA . TRP B 1 153 ? -6.969 17.797 -2.135 1 96.69 153 TRP B CA 1
ATOM 2911 C C . TRP B 1 153 ? -6.621 19.266 -2.318 1 96.69 153 TRP B C 1
ATOM 2913 O O . TRP B 1 153 ? -5.699 19.609 -3.066 1 96.69 153 TRP B O 1
ATOM 2923 N N . MET B 1 154 ? -7.312 20.078 -1.652 1 96.38 154 MET B N 1
ATOM 2924 C CA . MET B 1 154 ? -7.02 21.516 -1.763 1 96.38 154 MET B CA 1
ATOM 2925 C C . MET B 1 154 ? -5.652 21.828 -1.17 1 96.38 154 MET B C 1
ATOM 2927 O O . MET B 1 154 ? -4.863 22.562 -1.775 1 96.38 154 MET B O 1
ATOM 2931 N N . ALA B 1 155 ? -5.367 21.266 0.007 1 95.62 155 ALA B N 1
ATOM 2932 C CA . ALA B 1 155 ? -4.086 21.516 0.661 1 95.62 155 ALA B CA 1
ATOM 2933 C C . ALA B 1 155 ? -2.928 21.016 -0.198 1 95.62 155 ALA B C 1
ATOM 2935 O O . ALA B 1 155 ? -1.888 21.672 -0.294 1 95.62 155 ALA B O 1
ATOM 2936 N N . LEU B 1 156 ? -3.164 19.906 -0.818 1 94.69 156 LEU B N 1
ATOM 2937 C CA . LEU B 1 156 ? -2.123 19.281 -1.616 1 94.69 156 LEU B CA 1
ATOM 2938 C C . LEU B 1 156 ? -1.908 20.031 -2.928 1 94.69 156 LEU B C 1
ATOM 2940 O O . LEU B 1 156 ? -0.769 20.219 -3.355 1 94.69 156 LEU B O 1
ATOM 2944 N N . ASN B 1 157 ? -2.934 20.531 -3.523 1 94.5 157 ASN B N 1
ATOM 2945 C CA . ASN B 1 157 ? -2.852 20.984 -4.906 1 94.5 157 ASN B CA 1
ATOM 2946 C C . ASN B 1 157 ? -2.742 22.5 -4.996 1 94.5 157 ASN B C 1
ATOM 2948 O O . ASN B 1 157 ? -2.395 23.047 -6.047 1 94.5 157 ASN B O 1
ATOM 2952 N N . ARG B 1 158 ? -3.004 23.172 -3.926 1 94.88 158 ARG B N 1
ATOM 2953 C CA . ARG B 1 158 ? -3.035 24.625 -4.027 1 94.88 158 ARG B CA 1
ATOM 2954 C C . ARG B 1 158 ? -1.858 25.25 -3.285 1 94.88 158 ARG B C 1
ATOM 2956 O O . ARG B 1 158 ? -1.901 26.422 -2.92 1 94.88 158 ARG B O 1
ATOM 2963 N N . GLY B 1 159 ? -0.865 24.453 -2.947 1 93.5 159 GLY B N 1
ATOM 2964 C CA . GLY B 1 159 ? 0.393 24.969 -2.436 1 93.5 159 GLY B CA 1
ATOM 2965 C C . GLY B 1 159 ? 0.369 25.219 -0.942 1 93.5 159 GLY B C 1
ATOM 2966 O O . GLY B 1 159 ? 1.226 25.938 -0.416 1 93.5 159 GLY B O 1
ATOM 2967 N N . TYR B 1 160 ? -0.638 24.75 -0.255 1 94.81 160 TYR B N 1
ATOM 2968 C CA . TYR B 1 160 ? -0.747 24.938 1.188 1 94.81 160 TYR B CA 1
ATOM 2969 C C . TYR B 1 160 ? 0.391 24.234 1.914 1 94.81 160 TYR B C 1
ATOM 2971 O O . TYR B 1 160 ? 0.825 24.672 2.98 1 94.81 160 TYR B O 1
ATOM 2979 N N . LEU B 1 161 ? 0.98 23.266 1.338 1 93.75 161 LEU B N 1
ATOM 2980 C CA . LEU B 1 161 ? 2.02 22.469 1.981 1 93.75 161 LEU B CA 1
ATOM 2981 C C . LEU B 1 161 ? 3.402 22.891 1.492 1 93.75 161 LEU B C 1
ATOM 2983 O O . LEU B 1 161 ? 4.41 22.297 1.888 1 93.75 161 LEU B O 1
ATOM 2987 N N . ASN B 1 162 ? 3.393 23.891 0.705 1 90.44 162 ASN B N 1
ATOM 2988 C CA . ASN B 1 162 ? 4.684 24.391 0.253 1 90.44 162 ASN B CA 1
ATOM 2989 C C . ASN B 1 162 ? 5.367 25.219 1.337 1 90.44 162 ASN B C 1
ATOM 2991 O O . ASN B 1 162 ? 4.715 25.703 2.268 1 90.44 162 ASN B O 1
ATOM 2995 N N . TYR B 1 163 ? 6.656 25.297 1.272 1 83 163 TYR B N 1
ATOM 2996 C CA . TYR B 1 163 ? 7.422 26.188 2.152 1 83 163 TYR B CA 1
ATOM 2997 C C . TYR B 1 163 ? 8.297 27.125 1.346 1 83 163 TYR B C 1
ATOM 2999 O O . TYR B 1 163 ? 9.25 26.703 0.688 1 83 163 TYR B O 1
ATOM 3007 N N . PRO B 1 164 ? 8.148 28.516 1.429 1 85.69 164 PRO B N 1
ATOM 3008 C CA . PRO B 1 164 ? 7.016 29.094 2.15 1 85.69 164 PRO B CA 1
ATOM 3009 C C . PRO B 1 164 ? 5.672 28.734 1.524 1 85.69 164 PRO B C 1
ATOM 3011 O O . PRO B 1 164 ? 5.629 28.172 0.429 1 85.69 164 PRO B O 1
ATOM 3014 N N . ARG B 1 165 ? 4.488 28.906 2.309 1 86.75 165 ARG B N 1
ATOM 3015 C CA . ARG B 1 165 ? 3.146 28.594 1.825 1 86.75 165 ARG B CA 1
ATOM 3016 C C . ARG B 1 165 ? 2.77 29.484 0.649 1 86.75 165 ARG B C 1
ATOM 3018 O O . ARG B 1 165 ? 3.051 30.688 0.659 1 86.75 165 ARG B O 1
ATOM 3025 N N . ASP B 1 166 ? 2.145 28.875 -0.322 1 90.5 166 ASP B N 1
ATOM 3026 C CA . ASP B 1 166 ? 1.618 29.656 -1.433 1 90.5 166 ASP B CA 1
ATOM 3027 C C . ASP B 1 166 ? 0.282 30.297 -1.066 1 90.5 166 ASP B C 1
ATOM 3029 O O . ASP B 1 166 ? -0.077 31.344 -1.606 1 90.5 166 ASP B O 1
ATOM 3033 N N . VAL B 1 167 ? -0.45 29.594 -0.253 1 94.56 167 VAL B N 1
ATOM 3034 C CA . VAL B 1 167 ? -1.779 30.047 0.148 1 94.56 167 VAL B CA 1
ATOM 3035 C C . VAL B 1 167 ? -1.959 29.844 1.652 1 94.56 167 VAL B C 1
ATOM 3037 O O . VAL B 1 167 ? -1.388 28.922 2.236 1 94.56 167 VAL B O 1
ATOM 3040 N N . GLU B 1 168 ? -2.736 30.688 2.227 1 95.38 168 GLU B N 1
ATOM 3041 C CA . GLU B 1 168 ? -3.021 30.594 3.654 1 95.38 168 GLU B CA 1
ATOM 3042 C C . GLU B 1 168 ? -4.301 29.797 3.902 1 95.38 168 GLU B C 1
ATOM 3044 O O . GLU B 1 168 ? -5.117 29.625 2.994 1 95.38 168 GLU B O 1
ATOM 3049 N N . ALA B 1 169 ? -4.434 29.375 5.156 1 95.31 169 ALA B N 1
ATOM 3050 C CA . ALA B 1 169 ? -5.617 28.609 5.543 1 95.31 169 ALA B CA 1
ATOM 3051 C C . ALA B 1 169 ? -6.891 29.406 5.285 1 95.31 169 ALA B C 1
ATOM 3053 O O . ALA B 1 169 ? -7.91 28.844 4.871 1 95.31 169 ALA B O 1
ATOM 3054 N N . GLU B 1 170 ? -6.797 30.656 5.469 1 96.94 170 GLU B N 1
ATOM 3055 C CA . GLU B 1 170 ? -7.945 31.547 5.277 1 96.94 170 GLU B CA 1
ATOM 3056 C C . GLU B 1 170 ? -8.414 31.531 3.826 1 96.94 170 GLU B C 1
ATOM 3058 O O . GLU B 1 170 ? -9.617 31.547 3.557 1 96.94 170 GLU B O 1
ATOM 3063 N N . ASP B 1 171 ? -7.496 31.5 2.924 1 96.88 171 ASP B N 1
ATOM 3064 C CA . ASP B 1 171 ? -7.812 31.5 1.498 1 96.88 171 ASP B CA 1
ATOM 3065 C C . ASP B 1 171 ? -8.547 30.219 1.108 1 96.88 171 ASP B C 1
ATOM 3067 O O . ASP B 1 171 ? -9.555 30.266 0.402 1 96.88 171 ASP B O 1
ATOM 3071 N N . LEU B 1 172 ? -8.047 29.094 1.613 1 97.19 172 LEU B N 1
ATOM 3072 C CA . LEU B 1 172 ? -8.656 27.812 1.295 1 97.19 172 LEU B CA 1
ATOM 3073 C C . LEU B 1 172 ? -10.039 27.688 1.936 1 97.19 172 LEU B C 1
ATOM 3075 O O . LEU B 1 172 ? -10.969 27.156 1.322 1 97.19 172 LEU B O 1
ATOM 3079 N N . ALA B 1 173 ? -10.141 28.203 3.133 1 97.62 173 ALA B N 1
ATOM 3080 C CA . ALA B 1 173 ? -11.422 28.203 3.836 1 97.62 173 ALA B CA 1
ATOM 3081 C C . ALA B 1 173 ? -12.477 28.984 3.047 1 97.62 173 ALA B C 1
ATOM 3083 O O . ALA B 1 173 ? -13.617 28.531 2.922 1 97.62 173 ALA B O 1
ATOM 3084 N N . ARG B 1 174 ? -12.109 30.141 2.492 1 97.44 174 ARG B N 1
ATOM 3085 C CA . ARG B 1 174 ? -13.016 30.969 1.701 1 97.44 174 ARG B CA 1
ATOM 3086 C C . ARG B 1 174 ? -13.508 30.219 0.471 1 97.44 174 ARG B C 1
ATOM 3088 O O . ARG B 1 174 ? -14.695 30.25 0.147 1 97.44 174 ARG B O 1
ATOM 3095 N N . VAL B 1 175 ? -12.656 29.516 -0.159 1 96.38 175 VAL B N 1
ATOM 3096 C CA . VAL B 1 175 ? -13.016 28.75 -1.348 1 96.38 175 VAL B CA 1
ATOM 3097 C C . VAL B 1 175 ? -14.047 27.688 -0.984 1 96.38 175 VAL B C 1
ATOM 3099 O O . VAL B 1 175 ? -14.969 27.406 -1.757 1 96.38 175 VAL B O 1
ATOM 3102 N N . LEU B 1 176 ? -13.906 27.094 0.199 1 96.31 176 LEU B N 1
ATOM 3103 C CA . LEU B 1 176 ? -14.773 26 0.641 1 96.31 176 LEU B CA 1
ATOM 3104 C C . LEU B 1 176 ? -16.047 26.547 1.279 1 96.31 176 LEU B C 1
ATOM 3106 O O . LEU B 1 176 ? -17 25.797 1.532 1 96.31 176 LEU B O 1
ATOM 3110 N N . GLY B 1 177 ? -16.031 27.844 1.559 1 96.88 177 GLY B N 1
ATOM 3111 C CA . GLY B 1 177 ? -17.188 28.453 2.191 1 96.88 177 GLY B CA 1
ATOM 3112 C C . GLY B 1 177 ? -17.297 28.125 3.666 1 96.88 177 GLY B C 1
ATOM 3113 O O . GLY B 1 177 ? -18.406 27.953 4.18 1 96.88 177 GLY B O 1
ATOM 3114 N N . VAL B 1 178 ? -16.203 27.922 4.371 1 97.88 178 VAL B N 1
ATOM 3115 C CA . VAL B 1 178 ? -16.188 27.641 5.801 1 97.88 178 VAL B CA 1
ATOM 3116 C C . VAL B 1 178 ? -15.258 28.625 6.516 1 97.88 178 VAL B C 1
ATOM 3118 O O . VAL B 1 178 ? -14.539 29.391 5.871 1 97.88 178 VAL B O 1
ATOM 3121 N N . SER B 1 179 ? -15.328 28.641 7.832 1 97.5 179 SER B N 1
ATOM 3122 C CA . SER B 1 179 ? -14.391 29.453 8.602 1 97.5 179 SER B CA 1
ATOM 3123 C C . SER B 1 179 ? -12.992 28.844 8.578 1 97.5 179 SER B C 1
ATOM 3125 O O . SER B 1 179 ? -12.82 27.656 8.305 1 97.5 179 SER B O 1
ATOM 3127 N N . LYS B 1 180 ? -12.008 29.656 8.852 1 96.88 180 LYS B N 1
ATOM 3128 C CA . LYS B 1 180 ? -10.633 29.188 8.969 1 96.88 180 LYS B CA 1
ATOM 3129 C C . LYS B 1 180 ? -10.523 28.078 10.016 1 96.88 180 LYS B C 1
ATOM 3131 O O . LYS B 1 180 ? -9.852 27.078 9.789 1 96.88 180 LYS B O 1
ATOM 3136 N N . VAL B 1 181 ? -11.203 28.234 11.086 1 95.31 181 VAL B N 1
ATOM 3137 C CA . VAL B 1 181 ? -11.18 27.266 12.18 1 95.31 181 VAL B CA 1
ATOM 3138 C C . VAL B 1 181 ? -11.75 25.938 11.703 1 95.31 181 VAL B C 1
ATOM 3140 O O . VAL B 1 181 ? -11.188 24.875 11.984 1 95.31 181 VAL B O 1
ATOM 3143 N N . THR B 1 182 ? -12.797 26 10.969 1 96.56 182 THR B N 1
ATOM 3144 C CA . THR B 1 182 ? -13.438 24.797 10.438 1 96.56 182 THR B CA 1
ATOM 3145 C C . THR B 1 182 ? -12.531 24.094 9.43 1 96.56 182 THR B C 1
ATOM 3147 O O . THR B 1 182 ? -12.438 22.875 9.43 1 96.56 182 THR B O 1
ATOM 3150 N N . PHE B 1 183 ? -11.914 24.875 8.562 1 97.31 183 PHE B N 1
ATOM 3151 C CA . PHE B 1 183 ? -10.945 24.312 7.633 1 97.31 183 PHE B CA 1
ATOM 3152 C C . PHE B 1 183 ? -9.852 23.562 8.383 1 97.31 183 PHE B C 1
ATOM 3154 O O . PHE B 1 183 ? -9.539 22.406 8.062 1 97.31 183 PHE B O 1
ATOM 3161 N N . LEU B 1 184 ? -9.289 24.234 9.367 1 94.81 184 LEU B N 1
ATOM 3162 C CA . LEU B 1 184 ? -8.188 23.656 10.133 1 94.81 184 LEU B CA 1
ATOM 3163 C C . LEU B 1 184 ? -8.625 22.391 10.859 1 94.81 184 LEU B C 1
ATOM 3165 O O . LEU B 1 184 ? -7.855 21.438 10.992 1 94.81 184 LEU B O 1
ATOM 3169 N N . TYR B 1 185 ? -9.844 22.406 11.273 1 96.12 185 TYR B N 1
ATOM 3170 C CA . TYR B 1 185 ? -10.406 21.234 11.93 1 96.12 185 TYR B CA 1
ATOM 3171 C C . TYR B 1 185 ? -10.438 20.031 10.984 1 96.12 185 TYR B C 1
ATOM 3173 O O . TYR B 1 185 ? -9.945 18.953 11.328 1 96.12 185 TYR B O 1
ATOM 3181 N N . HIS B 1 186 ? -10.93 20.172 9.82 1 97.25 186 HIS B N 1
ATOM 3182 C CA . HIS B 1 186 ? -11.031 19.078 8.844 1 97.25 186 HIS B CA 1
ATOM 3183 C C . HIS B 1 186 ? -9.648 18.656 8.352 1 97.25 186 HIS B C 1
ATOM 3185 O O . HIS B 1 186 ? -9.398 17.469 8.148 1 97.25 186 HIS B O 1
ATOM 3191 N N . TRP B 1 187 ? -8.812 19.641 8.211 1 96.06 187 TRP B N 1
ATOM 3192 C CA . TRP B 1 187 ? -7.457 19.359 7.758 1 96.06 187 TRP B CA 1
ATOM 3193 C C . TRP B 1 187 ? -6.711 18.516 8.789 1 96.06 187 TRP B C 1
ATOM 3195 O O . TRP B 1 187 ? -6.07 17.516 8.438 1 96.06 187 TRP B O 1
ATOM 3205 N N . ARG B 1 188 ? -6.812 18.922 10 1 94.75 188 ARG B N 1
ATOM 3206 C CA . ARG B 1 188 ? -6.145 18.203 11.078 1 94.75 188 ARG B CA 1
ATOM 3207 C C . ARG B 1 188 ? -6.676 16.766 11.195 1 94.75 188 ARG B C 1
ATOM 3209 O O . ARG B 1 188 ? -5.898 15.828 11.352 1 94.75 188 ARG B O 1
ATOM 3216 N N . ASN B 1 189 ? -7.934 16.609 11.094 1 95.75 189 ASN B N 1
ATOM 3217 C CA . ASN B 1 189 ? -8.539 15.281 11.156 1 95.75 189 ASN B CA 1
ATOM 3218 C C . ASN B 1 189 ? -8.086 14.406 9.984 1 95.75 189 ASN B C 1
ATOM 3220 O O . ASN B 1 189 ? -7.766 13.234 10.172 1 95.75 189 ASN B O 1
ATOM 3224 N N . ALA B 1 190 ? -8.07 15.016 8.836 1 96.5 190 ALA B N 1
ATOM 3225 C CA . ALA B 1 190 ? -7.586 14.297 7.664 1 96.5 190 ALA B CA 1
ATOM 3226 C C . ALA B 1 190 ? -6.141 13.844 7.859 1 96.5 190 ALA B C 1
ATOM 3228 O O . ALA B 1 190 ? -5.801 12.695 7.586 1 96.5 190 ALA B O 1
ATOM 3229 N N . GLN B 1 191 ? -5.355 14.742 8.383 1 96.62 191 GLN B N 1
ATOM 3230 C CA . GLN B 1 191 ? -3.951 14.438 8.633 1 96.62 191 GLN B CA 1
ATOM 3231 C C . GLN B 1 191 ? -3.809 13.289 9.625 1 96.62 191 GLN B C 1
ATOM 3233 O O . GLN B 1 191 ? -3.041 12.352 9.398 1 96.62 191 GLN B O 1
ATOM 3238 N N . LYS B 1 192 ? -4.516 13.398 10.664 1 96 192 LYS B N 1
ATOM 3239 C CA . LYS B 1 192 ? -4.43 12.391 11.711 1 96 192 LYS B CA 1
ATOM 3240 C C . LYS B 1 192 ? -4.758 11.008 11.172 1 96 192 LYS B C 1
ATOM 3242 O O . LYS B 1 192 ? -4.016 10.047 11.406 1 96 192 LYS B O 1
ATOM 3247 N N . LYS B 1 193 ? -5.816 10.883 10.461 1 95.06 193 LYS B N 1
ATOM 3248 C CA . LYS B 1 193 ? -6.25 9.609 9.891 1 95.06 193 LYS B CA 1
ATOM 3249 C C . LYS B 1 193 ? -5.219 9.07 8.906 1 95.06 193 LYS B C 1
ATOM 3251 O O . LYS B 1 193 ? -4.867 7.887 8.953 1 95.06 193 LYS B O 1
ATOM 3256 N N . ILE B 1 194 ? -4.711 9.945 8.055 1 96.69 194 ILE B N 1
ATOM 3257 C CA . ILE B 1 194 ? -3.771 9.547 7.012 1 96.69 194 ILE B CA 1
ATOM 3258 C C . ILE B 1 194 ? -2.438 9.148 7.645 1 96.69 194 ILE B C 1
ATOM 3260 O O . ILE B 1 194 ? -1.851 8.133 7.277 1 96.69 194 ILE B O 1
ATOM 3264 N N . MET B 1 195 ? -1.982 9.969 8.586 1 96.88 195 MET B N 1
ATOM 3265 C CA . MET B 1 195 ? -0.701 9.68 9.227 1 96.88 195 MET B CA 1
ATOM 3266 C C . MET B 1 195 ? -0.764 8.375 10.008 1 96.88 195 MET B C 1
ATOM 3268 O O . MET B 1 195 ? 0.205 7.613 10.031 1 96.88 195 MET B O 1
ATOM 3272 N N . LYS B 1 196 ? -1.861 8.133 10.641 1 94.19 196 LYS B N 1
ATOM 3273 C CA . LYS B 1 196 ? -2.041 6.867 11.344 1 94.19 196 LYS B CA 1
ATOM 3274 C C . LYS B 1 196 ? -1.959 5.688 10.375 1 94.19 196 LYS B C 1
ATOM 3276 O O . LYS B 1 196 ? -1.286 4.695 10.648 1 94.19 196 LYS B O 1
ATOM 3281 N N . TYR B 1 197 ? -2.609 5.812 9.289 1 94.06 197 TYR B N 1
ATOM 3282 C CA . TYR B 1 197 ? -2.57 4.766 8.273 1 94.06 197 TYR B CA 1
ATOM 3283 C C . TYR B 1 197 ? -1.146 4.523 7.797 1 94.06 197 TYR B C 1
ATOM 3285 O O . TYR B 1 197 ? -0.699 3.375 7.711 1 94.06 197 TYR B O 1
ATOM 3293 N N . VAL B 1 198 ? -0.483 5.605 7.465 1 94.94 198 VAL B N 1
ATOM 3294 C CA . VAL B 1 198 ? 0.88 5.531 6.953 1 94.94 198 VAL B CA 1
ATOM 3295 C C . VAL B 1 198 ? 1.788 4.875 7.988 1 94.94 198 VAL B C 1
ATOM 3297 O O . VAL B 1 198 ? 2.604 4.016 7.656 1 94.94 198 VAL B O 1
ATOM 3300 N N . SER B 1 199 ? 1.634 5.172 9.25 1 93.12 199 SER B N 1
ATOM 3301 C CA . SER B 1 199 ? 2.461 4.629 10.32 1 93.12 199 SER B CA 1
ATOM 3302 C C . SER B 1 199 ? 2.275 3.119 10.453 1 93.12 199 SER B C 1
ATOM 3304 O O . SER B 1 199 ? 3.207 2.404 10.82 1 93.12 199 SER B O 1
ATOM 3306 N N . LYS B 1 200 ? 1.13 2.682 10.047 1 89.31 200 LYS B N 1
ATOM 3307 C CA . LYS B 1 200 ? 0.794 1.279 10.266 1 89.31 200 LYS B CA 1
ATOM 3308 C C . LYS B 1 200 ? 1.1 0.438 9.031 1 89.31 200 LYS B C 1
ATOM 3310 O O . LYS B 1 200 ? 1.352 -0.763 9.141 1 89.31 200 LYS B O 1
ATOM 3315 N N . ASN B 1 201 ? 1.122 1.146 7.879 1 88.75 201 ASN B N 1
ATOM 3316 C CA . ASN B 1 201 ? 1.08 0.332 6.668 1 88.75 201 ASN B CA 1
ATOM 3317 C C . ASN B 1 201 ? 2.252 0.642 5.742 1 88.75 201 ASN B C 1
ATOM 3319 O O . ASN B 1 201 ? 2.475 -0.064 4.758 1 88.75 201 ASN B O 1
ATOM 3323 N N . ILE B 1 202 ? 2.912 1.703 6.043 1 87.5 202 ILE B N 1
ATOM 3324 C CA . ILE B 1 202 ? 4 2.123 5.168 1 87.5 202 ILE B CA 1
ATOM 3325 C C . ILE B 1 202 ? 5.297 2.221 5.969 1 87.5 202 ILE B C 1
ATOM 3327 O O . ILE B 1 202 ? 5.32 2.791 7.059 1 87.5 202 ILE B O 1
ATOM 3331 N N . ASN B 1 203 ? 6.336 1.562 5.496 1 82.19 203 ASN B N 1
ATOM 3332 C CA . ASN B 1 203 ? 7.629 1.597 6.172 1 82.19 203 ASN B CA 1
ATOM 3333 C C . ASN B 1 203 ? 8.344 2.926 5.945 1 82.19 203 ASN B C 1
ATOM 3335 O O . ASN B 1 203 ? 9.25 3.014 5.113 1 82.19 203 ASN B O 1
ATOM 3339 N N . ILE B 1 204 ? 7.906 3.902 6.691 1 83 204 ILE B N 1
ATOM 3340 C CA . ILE B 1 204 ? 8.492 5.23 6.535 1 83 204 ILE B CA 1
ATOM 3341 C C . ILE B 1 204 ? 9.555 5.453 7.602 1 83 204 ILE B C 1
ATOM 3343 O O . ILE B 1 204 ? 9.492 4.871 8.688 1 83 204 ILE B O 1
#

pLDDT: mean 92.88, std 5.86, range [64.5, 98.44]

Foldseek 3Di:
DFKKKKKWKFLFPQDLLLVDQWKKWWPDWADDVVVQKIKTKIKTQDPCSVVSQQPGPQWPFWDDWDDDPRIIITITIGGLPLDLVNLCVVVVWAWQIWMGHRSIIMTITMDDPVCVVVSVVVSVVRGPIDDMDMDGDDDADLDADPLLVLLVCCCVPVQVPPVVGPDDLQVSCVVVVHHSVVSVVSPVSSCVRVVVNCVVRPPD/DFKKKKKWKFLFPQDLLLVDQWKKWWPDWADDVVVQKIKTKIKTQDPCSVVSQCPGPQWPFWDDWDDDPGIIITITIGGLPLDLVNLCVVVVWAWQIWMGHRSIIMTITMDDPVCVVVSVVVSVVRGPIDDMDMDTDDDADLDADPLLVLLVCCCVPVQVPPVVGPDDLQVSCVVVVHHSVVSVVSPVSSCVRVVVNCVVRPPD

Radius of gyration: 21.71 Å; Cα contacts (8 Å, |Δi|>4): 810; chains: 2; bounding box: 50×54×49 Å

Nearest PDB structures (foldseek):
  8a9w-assembly1_A-2  TM=5.746E-01  e=5.822E-01  Klebsiella oxytoca
  2bvz-assembly1_A  TM=3.594E-01  e=9.350E-02  Thermus thermophilus
  5mmm-assembly1_f  TM=3.125E-01  e=9.350E-02  Spinacia oleracea
  8fmw-assembly1_F  TM=3.577E-01  e=1.789E-01  Borreliella burgdorferi B31
  7nav-assembly1_F  TM=3.432E-01  e=3.037E+00  Escherichia coli K-12

Organism: NCBI:txid1293036

InterPro domains:
  IPR007050 Bacterioopsin activator-type, HTH domain [PF04967] (144-196)

Sequence (408 aa):
MALKRVTVGVRHEGCWTSEVKDGTVTINLEVYPDRGYLRSWLISSSRELRTKMREHKSVRKVNRVYETRESTLLDFLNVFHGSVAGLLYSREVLILGNYNRGGEEFWTFVTTGSAMNEILNELSSLGKITTVSEEDYVPYFPSLTEMERRVFWMALNRGYLNYPRDVEAEDL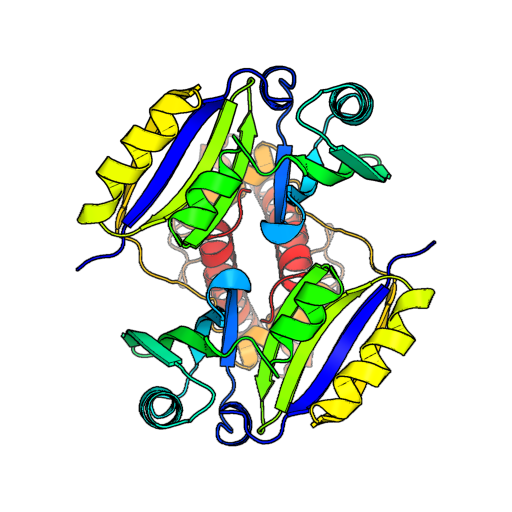ARVLGVSKVTFLYHWRNAQKKIMKYVSKNINIMALKRVTVGVRHEGCWTSEVKDGTVTINLEVYPDRGYLRSWLISSSRELRTKMREHKSVRKVNRVYETRESTLLDFLNVFHGSVAGLLYSREVLILGNYNRGGEEFWTFVTTGSAMNEILNELSSLGKITTVSEEDYVPYFPSLTEMERRVFWMALNRGYLNYPRDVEAEDLARVLGVSKVTFLYHWRNAQKKIMKYVSKNINI

Secondary structure (DSSP, 8-state):
--EEEEEEEEEETTSGGGG--S-EEEEEEEEEGGGTEEEEEEEES-SSHHHHHHH-TTEEEEEEEEE-SS-EEEEEEEESTT-HHHHHHHTT-EEEEEEEETTEEEEEEEEEHHHHHHHHHHHHTTEEEEEEEEEE---------HHHHHHHHHHHHTTTTSSS-SS-HHHHHHHHTS-HHHHHHHHHHHHHHHHHHHHHHS--/--EEEEEEEEEETTSGGGG--S-EEEEEEEEEGGGTEEEEEEEES-SSHHHHHHH-TTEEEEEEEEE-SS-EEEEEEEESTT-HHHHHHHTT-EEEEEEEETTEEEEEEEEEHHHHHHHHHHHHTTEEEEEEEEEE---------HHHHHHHHHHHHTTTTSSS-SS-HHHHHHHHTS-HHHHHHHHHHHHHHHHHHHHHHS--